Protein AF-0000000073406122 (afdb_homodimer)

Secondary structure (DSSP, 8-state):
-EEEEEEEEE--S-HHHHHHHHH-HHHHHHTSSSEEEEEEEETTTTEEE-GGG-SSEEEEEEEEEEEE-TT--EEEEEEEEEEEEEETTEEEEEEEETTSSEEEEEEEEE-SSEEEEEEEEEE-TTTTTTT-STTTTS-GGGSSSHHHHIIIIIIIHHHTT-S----TTEEEEEEEEEEHHHHHHHHHHHTTSTTEEEEEEESSEEEEEEEETTEEEEEEEEETTEEEEHHHHHHHHTT--SEEEEEEEEE--HHHHHHHHHHHT-/-EEEEEEEEE--S-HHHHHHHHH-HHHHHHTSSSEEEEEEEETTTTEEE-GGG-SSEEEEEEEEEEEE-TT--EEEEEEEEEEEEEETTEEEEEEEETTSSEEEEEEEEE-SSEEEEEEEEEE-TTTTTTT--TT-SS-GGGS-SHHHHIIIIIIIHHHTT-S----TTEEEEEEEEEEHHHHHHHHHHHTTSTTEEEEEEESSEEEEEEEETTEEEEEEEEETTEEEEHHHHHHHHTT--SEEEEEEEEE--HHHHHHHHHHHT-

Sequence (532 aa):
MREEYVKEIPIKADRSTIMNLLTDAHLFAGISGHISIYKLFDTTLNDFVPQADANNPGDKYKIAFLYQDESGILYCLDGVLQGPQVNSNSVTYSGHTDDKQLSLEINFDVKDDNVVGKMSIEYSSGFFDLFKRKSFNKKAKWYGNMAEHILVKHYSWYLSKLGPSVSNNLVEISKASGDVNELIGKLRGLMKFNNTFFVLKGDDFKMVGKISNGDIVNAKLTMSGKVYVYREAIAKLFTLTGNAELKVYRMSSDDAIMAVVENMEQMREEYVKEIPIKADRSTIMNLLTDAHLFAGISGHISIYKLFDTTLNDFVPQADANNPGDKYKIAFLYQDESGILYCLDGVLQGPQVNSNSVTYSGHTDDKQLSLEINFDVKDDNVVGKMSIEYSSGFFDLFKRKSFNKKAKWYGNMAEHILVKHYSWYLSKLGPSVSNNLVEISKASGDVNELIGKLRGLMKFNNTFFVLKGDDFKMVGKISNGDIVNAKLTMSGKVYVYREAIAKLFTLTGNAELKVYRMSSDDAIMAVVENMEQ

pLDDT: mean 76.96, std 19.23, range [31.44, 98.0]

Solvent-accessible surface area (backbone atoms only — not comparable to full-atom values): 26278 Å² total; per-residue (Å²): 83,78,36,70,34,74,46,79,32,60,36,38,32,32,50,66,61,52,49,56,42,56,58,31,61,41,43,41,23,13,42,32,42,29,37,32,45,47,25,31,27,12,66,81,75,68,42,74,33,45,56,54,74,43,84,40,71,57,55,34,29,36,28,36,44,44,48,62,48,81,88,63,51,72,45,59,40,56,24,40,37,35,37,57,46,76,52,97,51,29,40,32,37,38,33,32,30,72,85,65,41,35,36,40,38,39,36,37,42,54,42,75,56,31,31,42,38,36,28,37,34,36,33,44,84,54,47,64,41,71,63,29,49,93,84,34,80,78,53,70,56,71,65,50,50,58,29,42,38,38,44,49,31,21,42,38,44,52,50,42,63,36,27,64,70,66,57,73,54,48,37,73,74,41,76,48,72,41,48,34,67,59,48,51,53,51,47,60,66,50,23,77,39,64,46,22,29,36,27,41,36,41,89,61,33,41,32,23,28,33,25,43,84,62,32,76,72,24,28,37,25,38,42,83,90,39,77,31,54,39,70,56,20,56,59,44,57,78,68,54,73,53,57,27,37,37,36,31,27,32,40,76,49,52,63,66,62,43,33,54,44,44,23,67,68,101,84,79,36,71,33,75,45,80,31,59,35,37,30,31,48,66,59,52,47,55,43,56,57,32,60,40,44,41,23,12,42,33,41,30,38,32,45,48,26,31,28,11,66,82,74,71,43,74,33,45,56,54,74,43,85,41,70,56,55,35,29,35,27,36,42,46,48,63,47,81,89,64,50,70,46,56,41,56,24,40,38,36,38,60,46,75,53,96,51,28,42,32,38,38,33,32,30,72,84,63,42,35,36,40,38,40,37,35,42,54,42,76,56,32,32,40,37,35,27,38,33,37,32,45,84,58,48,65,45,72,67,31,51,92,86,40,80,78,58,70,56,73,64,51,51,56,28,44,38,38,45,49,33,22,41,39,44,52,50,43,65,36,29,69,69,71,56,74,54,49,38,74,74,42,76,48,71,42,48,34,67,58,48,51,54,51,48,59,65,48,22,78,39,63,48,23,28,34,27,42,36,40,92,62,33,40,32,20,29,33,26,42,86,61,33,77,71,22,29,38,26,40,42,84,91,39,80,32,54,41,68,57,20,56,61,44,56,77,70,54,73,53,56,26,37,38,39,29,27,32,40,76,55,57,65,67,64,48,34,55,46,45,18,63,70,101

Radius of gyration: 25.6 Å; Cα contacts (8 Å, |Δi|>4): 1236; chains: 2; bounding box: 58×69×50 Å

Organism: Sulfolobus acidocaldarius (strain ATCC 33909 / DSM 639 / JCM 8929 / NBRC 15157 / NCIMB 11770) (NCBI:txid330779)

Structure (mmCIF, N/CA/C/O backbone):
data_AF-0000000073406122-model_v1
#
loop_
_entity.id
_entity.type
_entity.pdbx_description
1 polymer 'Conserved protein'
#
loop_
_atom_site.group_PDB
_atom_site.id
_atom_site.type_symbol
_atom_site.label_atom_id
_atom_site.label_alt_id
_atom_site.label_comp_id
_atom_site.label_asym_id
_atom_site.label_entity_id
_atom_site.label_seq_id
_atom_site.pdbx_PDB_ins_code
_atom_site.Cartn_x
_atom_site.Cartn_y
_atom_site.Cartn_z
_atom_site.occupancy
_atom_site.B_iso_or_equiv
_atom_site.auth_seq_id
_atom_site.auth_comp_id
_atom_site.auth_asym_id
_atom_site.auth_atom_id
_atom_site.pdbx_PDB_model_num
ATOM 1 N N . MET A 1 1 ? -20.328 13.453 19.891 1 85.69 1 MET A N 1
ATOM 2 C CA . MET A 1 1 ? -21.062 13.094 18.672 1 85.69 1 MET A CA 1
ATOM 3 C C . MET A 1 1 ? -20.484 11.836 18.047 1 85.69 1 MET A C 1
ATOM 5 O O . MET A 1 1 ? -19.297 11.539 18.203 1 85.69 1 MET A O 1
ATOM 9 N N . ARG A 1 2 ? -21.406 11.047 17.516 1 89.06 2 ARG A N 1
ATOM 10 C CA . ARG A 1 2 ? -20.984 9.766 16.953 1 89.06 2 ARG A CA 1
ATOM 11 C C . ARG A 1 2 ? -21.547 9.562 15.562 1 89.06 2 ARG A C 1
ATOM 13 O O . ARG A 1 2 ? -22.734 9.797 15.32 1 89.06 2 ARG A O 1
ATOM 20 N N . GLU A 1 3 ? -20.625 9.242 14.602 1 91.12 3 GLU A N 1
ATOM 21 C CA . GLU A 1 3 ? -21 8.898 13.234 1 91.12 3 GLU A CA 1
ATOM 22 C C . GLU A 1 3 ? -20.609 7.465 12.898 1 91.12 3 GLU A C 1
ATOM 24 O O . GLU A 1 3 ? -19.5 7.027 13.234 1 91.12 3 GLU A O 1
ATOM 29 N N . GLU A 1 4 ? -21.547 6.746 12.375 1 95.56 4 GLU A N 1
ATOM 30 C CA . GLU A 1 4 ? -21.297 5.359 11.992 1 95.56 4 GLU A CA 1
ATOM 31 C C . GLU A 1 4 ? -21.797 5.078 10.578 1 95.56 4 GLU A C 1
ATOM 33 O O . GLU A 1 4 ? -22.766 5.691 10.125 1 95.56 4 GLU A O 1
ATOM 38 N N . TYR A 1 5 ? -21.078 4.203 9.922 1 96.44 5 TYR A N 1
ATOM 39 C CA . TYR A 1 5 ? -21.484 3.799 8.578 1 96.44 5 TYR A CA 1
ATOM 40 C C . TYR A 1 5 ? -21.016 2.387 8.266 1 96.44 5 TYR A C 1
ATOM 42 O O . TYR A 1 5 ? -19.938 1.971 8.727 1 96.44 5 TYR A O 1
ATOM 50 N N . VAL A 1 6 ? -21.812 1.639 7.625 1 97.69 6 VAL A N 1
ATOM 51 C CA . VAL A 1 6 ? -21.484 0.297 7.156 1 97.69 6 VAL A CA 1
ATOM 52 C C . VAL A 1 6 ? -21.609 0.234 5.637 1 97.69 6 VAL A C 1
ATOM 54 O O . VAL A 1 6 ? -22.578 0.752 5.07 1 97.69 6 VAL A O 1
ATOM 57 N N . LYS A 1 7 ? -20.625 -0.316 4.961 1 96.81 7 LYS A N 1
ATOM 58 C CA . LYS A 1 7 ? -20.609 -0.421 3.504 1 96.81 7 LYS A CA 1
ATOM 59 C C . LYS A 1 7 ? -20.203 -1.821 3.059 1 96.81 7 LYS A C 1
ATOM 61 O O . LYS A 1 7 ? -19.188 -2.348 3.514 1 96.81 7 LYS A O 1
ATOM 66 N N . GLU A 1 8 ? -20.984 -2.391 2.271 1 96.75 8 GLU A N 1
ATOM 67 C CA . GLU A 1 8 ? -20.562 -3.59 1.554 1 96.75 8 GLU A CA 1
ATOM 68 C C . GLU A 1 8 ? -19.797 -3.23 0.279 1 96.75 8 GLU A C 1
ATOM 70 O O . GLU A 1 8 ? -20.297 -2.453 -0.542 1 96.75 8 GLU A O 1
ATOM 75 N N . ILE A 1 9 ? -18.688 -3.781 0.131 1 94.38 9 ILE A N 1
ATOM 76 C CA . ILE A 1 9 ? -17.797 -3.449 -0.969 1 94.38 9 ILE A CA 1
ATOM 77 C C . ILE A 1 9 ? -17.562 -4.68 -1.841 1 94.38 9 ILE A C 1
ATOM 79 O O . ILE A 1 9 ? -16.906 -5.629 -1.423 1 94.38 9 ILE A O 1
ATOM 83 N N . PRO A 1 10 ? -18.047 -4.625 -3.01 1 89.31 10 PRO A N 1
ATOM 84 C CA . PRO A 1 10 ? -17.688 -5.723 -3.912 1 89.31 10 PRO A CA 1
ATOM 85 C C . PRO A 1 10 ? -16.219 -5.727 -4.285 1 89.31 10 PRO A C 1
ATOM 87 O O . PRO A 1 10 ? -15.633 -4.664 -4.52 1 89.31 10 PRO A O 1
ATOM 90 N N . ILE A 1 11 ? -15.664 -6.867 -4.223 1 82.5 11 ILE A N 1
ATOM 91 C CA . ILE A 1 11 ? -14.242 -6.941 -4.547 1 82.5 11 ILE A CA 1
ATOM 92 C C . ILE A 1 11 ? -14.023 -7.977 -5.648 1 82.5 11 ILE A C 1
ATOM 94 O O . ILE A 1 11 ? -14.781 -8.938 -5.773 1 82.5 11 ILE A O 1
ATOM 98 N N . LYS A 1 12 ? -12.984 -7.699 -6.391 1 71.5 12 LYS A N 1
ATOM 99 C CA . LYS A 1 12 ? -12.57 -8.602 -7.461 1 71.5 12 LYS A CA 1
ATOM 100 C C . LYS A 1 12 ? -11.297 -9.352 -7.09 1 71.5 12 LYS A C 1
ATOM 102 O O . LYS A 1 12 ? -11.008 -10.414 -7.652 1 71.5 12 LYS A O 1
ATOM 107 N N . ALA A 1 13 ? -10.586 -8.75 -6.172 1 69.19 13 ALA A N 1
ATOM 108 C CA . ALA A 1 13 ? -9.336 -9.367 -5.719 1 69.19 13 ALA A CA 1
ATOM 109 C C . ALA A 1 13 ? -9.617 -10.523 -4.762 1 69.19 13 ALA A C 1
ATOM 111 O O . ALA A 1 13 ? -10.68 -10.578 -4.133 1 69.19 13 ALA A O 1
ATOM 112 N N . ASP A 1 14 ? -8.703 -11.43 -4.68 1 66.88 14 ASP A N 1
ATOM 113 C CA . ASP A 1 14 ? -8.867 -12.531 -3.738 1 66.88 14 ASP A CA 1
ATOM 114 C C . ASP A 1 14 ? -8.742 -12.047 -2.297 1 66.88 14 ASP A C 1
ATOM 116 O O . ASP A 1 14 ? -8.164 -10.992 -2.039 1 66.88 14 ASP A O 1
ATOM 120 N N . ARG A 1 15 ? -9.195 -12.852 -1.396 1 72.12 15 ARG A N 1
ATOM 121 C CA . ARG A 1 15 ? -9.234 -12.508 0.022 1 72.12 15 ARG A CA 1
ATOM 122 C C . ARG A 1 15 ? -7.84 -12.219 0.555 1 72.12 15 ARG A C 1
ATOM 124 O O . ARG A 1 15 ? -7.648 -11.289 1.343 1 72.12 15 ARG A O 1
ATOM 131 N N . SER A 1 16 ? -6.902 -13.031 0.121 1 70.31 16 SER A N 1
ATOM 132 C CA . SER A 1 16 ? -5.543 -12.883 0.626 1 70.31 16 SER A CA 1
ATOM 133 C C . SER A 1 16 ? -4.961 -11.523 0.261 1 70.31 16 SER A C 1
ATOM 135 O O . SER A 1 16 ? -4.277 -10.898 1.074 1 70.31 16 SER A O 1
ATOM 137 N N . THR A 1 17 ? -5.25 -11.117 -0.994 1 74.06 17 THR A N 1
ATOM 138 C CA . THR A 1 17 ? -4.797 -9.805 -1.447 1 74.06 17 THR A CA 1
ATOM 139 C C . THR A 1 17 ? -5.387 -8.695 -0.579 1 74.06 17 THR A C 1
ATOM 141 O O . THR A 1 17 ? -4.668 -7.797 -0.14 1 74.06 17 THR A O 1
ATOM 144 N N . ILE A 1 18 ? -6.66 -8.875 -0.294 1 83.25 18 ILE A N 1
ATOM 145 C CA . ILE A 1 18 ? -7.363 -7.875 0.504 1 83.25 18 ILE A CA 1
ATOM 146 C C . ILE A 1 18 ? -6.824 -7.887 1.934 1 83.25 18 ILE A C 1
ATOM 148 O O . ILE A 1 18 ? -6.531 -6.832 2.5 1 83.25 18 ILE A O 1
ATOM 152 N N . MET A 1 19 ? -6.629 -9.055 2.457 1 81.94 19 MET A N 1
ATOM 153 C CA . MET A 1 19 ? -6.141 -9.18 3.826 1 81.94 19 MET A CA 1
ATOM 154 C C . MET A 1 19 ? -4.719 -8.641 3.953 1 81.94 19 MET A C 1
ATOM 156 O O . MET A 1 19 ? -4.398 -7.957 4.926 1 81.94 19 MET A O 1
ATOM 160 N N . ASN A 1 20 ? -3.898 -8.938 2.961 1 78.06 20 ASN A N 1
ATOM 161 C CA . ASN A 1 20 ? -2.525 -8.438 2.98 1 78.06 20 ASN A CA 1
ATOM 162 C C . ASN A 1 20 ? -2.482 -6.91 2.99 1 78.06 20 ASN A C 1
ATOM 164 O O . ASN A 1 20 ? -1.674 -6.312 3.703 1 78.06 20 ASN A O 1
ATOM 168 N N . LEU A 1 21 ? -3.342 -6.352 2.227 1 85.69 21 LEU A N 1
ATOM 169 C CA . LEU A 1 21 ? -3.424 -4.898 2.176 1 85.69 21 LEU A CA 1
ATOM 170 C C . LEU A 1 21 ? -3.916 -4.332 3.504 1 85.69 21 LEU A C 1
ATOM 172 O O . LEU A 1 21 ? -3.299 -3.424 4.062 1 85.69 21 LEU A O 1
ATOM 176 N N . LEU A 1 22 ? -4.949 -4.949 4.051 1 90.75 22 LEU A N 1
ATOM 177 C CA . LEU A 1 22 ? -5.617 -4.391 5.223 1 90.75 22 LEU A CA 1
ATOM 178 C C . LEU A 1 22 ? -4.797 -4.641 6.484 1 90.75 22 LEU A C 1
ATOM 180 O O . LEU A 1 22 ? -4.926 -3.906 7.469 1 90.75 22 LEU A O 1
ATOM 184 N N . THR A 1 23 ? -3.957 -5.613 6.43 1 88.31 23 THR A N 1
ATOM 185 C CA . THR A 1 23 ? -3.197 -5.926 7.637 1 88.31 23 THR A CA 1
ATOM 186 C C . THR A 1 23 ? -1.867 -5.18 7.648 1 88.31 23 THR A C 1
ATOM 188 O O . THR A 1 23 ? -1.124 -5.238 8.633 1 88.31 23 THR A O 1
ATOM 191 N N . ASP A 1 24 ? -1.521 -4.602 6.605 1 88.44 24 ASP A N 1
ATOM 192 C CA . ASP A 1 24 ? -0.389 -3.682 6.559 1 88.44 24 ASP A CA 1
ATOM 193 C C . ASP A 1 24 ? -0.821 -2.262 6.914 1 88.44 24 ASP A C 1
ATOM 195 O O . ASP A 1 24 ? -1.449 -1.576 6.105 1 88.44 24 ASP A O 1
ATOM 199 N N . ALA A 1 25 ? -0.449 -1.784 8.031 1 94.69 25 ALA A N 1
ATOM 200 C CA . ALA A 1 25 ? -0.93 -0.511 8.562 1 94.69 25 ALA A CA 1
ATOM 201 C C . ALA A 1 25 ? -0.542 0.647 7.648 1 94.69 25 ALA A C 1
ATOM 203 O O . ALA A 1 25 ? -1.281 1.627 7.527 1 94.69 25 ALA A O 1
ATOM 204 N N . HIS A 1 26 ? 0.621 0.576 7.039 1 95.69 26 HIS A N 1
ATOM 205 C CA . HIS A 1 26 ? 1.078 1.659 6.176 1 95.69 26 HIS A CA 1
ATOM 206 C C . HIS A 1 26 ? 0.247 1.734 4.898 1 95.69 26 HIS A C 1
ATOM 208 O O . HIS A 1 26 ? -0.134 2.824 4.465 1 95.69 26 HIS A O 1
ATOM 214 N N . LEU A 1 27 ? -0.02 0.552 4.34 1 93.62 27 LEU A N 1
ATOM 215 C CA . LEU A 1 27 ? -0.861 0.513 3.146 1 93.62 27 LEU A CA 1
ATOM 216 C C . LEU A 1 27 ? -2.299 0.892 3.484 1 93.62 27 LEU A C 1
ATOM 218 O O . LEU A 1 27 ? -2.939 1.64 2.742 1 93.62 27 LEU A O 1
ATOM 222 N N . PHE A 1 28 ? -2.76 0.39 4.625 1 96.5 28 PHE A N 1
ATOM 223 C CA . PHE A 1 28 ? -4.082 0.729 5.145 1 96.5 28 PHE A CA 1
ATOM 224 C C . PHE A 1 28 ? -4.246 2.238 5.258 1 96.5 28 PHE A C 1
ATOM 226 O O . PHE A 1 28 ? -5.266 2.791 4.84 1 96.5 28 PHE A O 1
ATOM 233 N N . ALA A 1 29 ? -3.277 2.9 5.785 1 97.81 29 ALA A N 1
ATOM 234 C CA . ALA A 1 29 ? -3.305 4.352 5.949 1 97.81 29 ALA A CA 1
ATOM 235 C C . ALA A 1 29 ? -3.225 5.055 4.598 1 97.81 29 ALA A C 1
ATOM 237 O O . ALA A 1 29 ? -3.895 6.07 4.379 1 97.81 29 ALA A O 1
ATOM 238 N N . GLY A 1 30 ? -2.49 4.523 3.707 1 97.62 30 GLY A N 1
ATOM 239 C CA . GLY A 1 30 ? -2.271 5.133 2.404 1 97.62 30 GLY A CA 1
ATOM 240 C C . GLY A 1 30 ? -3.539 5.246 1.579 1 97.62 30 GLY A C 1
ATOM 241 O O . GLY A 1 30 ? -3.672 6.16 0.761 1 97.62 30 GLY A O 1
ATOM 242 N N . ILE A 1 31 ? -4.453 4.379 1.837 1 96.38 31 ILE A N 1
ATOM 243 C CA . ILE A 1 31 ? -5.648 4.359 1.003 1 96.38 31 ILE A CA 1
ATOM 244 C C . ILE A 1 31 ? -6.809 5.02 1.747 1 96.38 31 ILE A C 1
ATOM 246 O O . ILE A 1 31 ? -7.949 4.992 1.282 1 96.38 31 ILE A O 1
ATOM 250 N N . SER A 1 32 ? -6.543 5.66 2.848 1 97.31 32 SER A N 1
ATOM 251 C CA . SER A 1 32 ? -7.582 6.199 3.715 1 97.31 32 SER A CA 1
ATOM 252 C C . SER A 1 32 ? -7.992 7.602 3.281 1 97.31 32 SER A C 1
ATOM 254 O O . SER A 1 32 ? -9.07 8.078 3.639 1 97.31 32 SER A O 1
ATOM 256 N N . GLY A 1 33 ? -7.066 8.312 2.715 1 95.88 33 GLY A N 1
ATOM 257 C CA . GLY A 1 33 ? -7.309 9.703 2.379 1 95.88 33 GLY A CA 1
ATOM 258 C C . GLY A 1 33 ? -7.25 10.625 3.582 1 95.88 33 GLY A C 1
ATOM 259 O O . GLY A 1 33 ? -7.238 11.852 3.432 1 95.88 33 GLY A O 1
ATOM 260 N N . HIS A 1 34 ? -7.141 10.07 4.762 1 96.06 34 HIS A N 1
ATOM 261 C CA . HIS A 1 34 ? -7.297 10.914 5.941 1 96.06 34 HIS A CA 1
ATOM 262 C C . HIS A 1 34 ? -6.316 10.523 7.039 1 96.06 34 HIS A C 1
ATOM 264 O O . HIS A 1 34 ? -6.227 11.195 8.07 1 96.06 34 HIS A O 1
ATOM 270 N N . ILE A 1 35 ? -5.625 9.445 6.883 1 97.06 35 ILE A N 1
ATOM 271 C CA . ILE A 1 35 ? -4.695 8.961 7.898 1 97.06 35 ILE A CA 1
ATOM 272 C C . ILE A 1 35 ? -3.299 8.82 7.297 1 97.06 35 ILE A C 1
ATOM 274 O O . ILE A 1 35 ? -3.141 8.289 6.195 1 97.06 35 ILE A O 1
ATOM 278 N N . SER A 1 36 ? -2.355 9.328 7.98 1 97.38 36 SER A N 1
ATOM 279 C CA . SER A 1 36 ? -0.96 9.125 7.602 1 97.38 36 SER A CA 1
ATOM 280 C C . SER A 1 36 ? -0.129 8.641 8.789 1 97.38 36 SER A C 1
ATOM 282 O O . SER A 1 36 ? -0.151 9.25 9.859 1 97.38 36 SER A O 1
ATOM 284 N N . ILE A 1 37 ? 0.594 7.57 8.602 1 97.38 37 ILE A N 1
ATOM 285 C CA . ILE A 1 37 ? 1.49 7.043 9.625 1 97.38 37 ILE A CA 1
ATOM 286 C C . ILE A 1 37 ? 2.883 7.648 9.453 1 97.38 37 ILE A C 1
ATOM 288 O O . ILE A 1 37 ? 3.477 7.555 8.375 1 97.38 37 ILE A O 1
ATOM 292 N N . TYR A 1 38 ? 3.359 8.234 10.586 1 95.88 38 TYR A N 1
ATOM 293 C CA . TYR A 1 38 ? 4.676 8.836 10.414 1 95.88 38 TYR A CA 1
ATOM 294 C C . TYR A 1 38 ? 5.66 8.312 11.453 1 95.88 38 TYR A C 1
ATOM 296 O O . TYR A 1 38 ? 6.867 8.523 11.336 1 95.88 38 TYR A O 1
ATOM 304 N N . LYS A 1 39 ? 5.191 7.59 12.438 1 96.06 39 LYS A N 1
ATOM 305 C CA . LYS A 1 39 ? 6.043 6.895 13.398 1 96.06 39 LYS A CA 1
ATOM 306 C C . LYS A 1 39 ? 5.398 5.59 13.859 1 96.06 39 LYS A C 1
ATOM 308 O O . LYS A 1 39 ? 4.203 5.371 13.641 1 96.06 39 LYS A O 1
ATOM 313 N N . LEU A 1 40 ? 6.199 4.715 14.336 1 95.31 40 LEU A N 1
ATOM 314 C CA . LEU A 1 40 ? 5.684 3.516 14.992 1 95.31 40 LEU A CA 1
ATOM 315 C C . LEU A 1 40 ? 6.184 3.43 16.438 1 95.31 40 LEU A C 1
ATOM 317 O 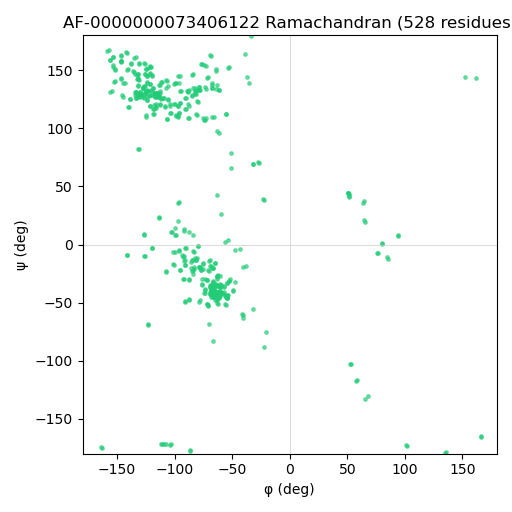O . LEU A 1 40 ? 7.215 4.016 16.766 1 95.31 40 LEU A O 1
ATOM 321 N N . PHE A 1 41 ? 5.434 2.764 17.297 1 94.44 41 PHE A N 1
ATOM 322 C CA . PHE A 1 41 ? 5.797 2.592 18.688 1 94.44 41 PHE A CA 1
ATOM 323 C C . PHE A 1 41 ? 6.805 1.464 18.859 1 94.44 41 PHE A C 1
ATOM 325 O O . PHE A 1 41 ? 6.57 0.342 18.406 1 94.44 41 PHE A O 1
ATOM 332 N N . ASP A 1 42 ? 7.895 1.801 19.438 1 92.75 42 ASP A N 1
ATOM 333 C CA . ASP A 1 42 ? 8.891 0.794 19.781 1 92.75 42 ASP A CA 1
ATOM 334 C C . ASP A 1 42 ? 8.734 0.334 21.219 1 92.75 42 ASP A C 1
ATOM 336 O O . ASP A 1 42 ? 8.867 1.134 22.156 1 92.75 42 ASP A O 1
ATOM 340 N N . THR A 1 43 ? 8.539 -0.911 21.375 1 86.19 43 THR A N 1
ATOM 341 C CA . THR A 1 43 ? 8.242 -1.435 22.703 1 86.19 43 THR A CA 1
ATOM 342 C C . THR A 1 43 ? 9.477 -1.401 23.594 1 86.19 43 THR A C 1
ATOM 344 O O . THR A 1 43 ? 9.367 -1.252 24.812 1 86.19 43 THR A O 1
ATOM 347 N N . THR A 1 44 ? 10.656 -1.528 23.062 1 89.5 44 THR A N 1
ATOM 348 C CA . THR A 1 44 ? 11.898 -1.48 23.828 1 89.5 44 THR A CA 1
ATOM 349 C C . THR A 1 44 ? 12.211 -0.051 24.25 1 89.5 44 THR A C 1
ATOM 351 O O . THR A 1 44 ? 12.578 0.19 25.406 1 89.5 44 THR A O 1
ATOM 354 N N . LEU A 1 45 ? 12.008 0.896 23.375 1 92.31 45 LEU A N 1
ATOM 355 C CA . LEU A 1 45 ? 12.289 2.301 23.656 1 92.31 45 LEU A CA 1
ATOM 356 C C . LEU A 1 45 ? 11.109 2.957 24.359 1 92.31 45 LEU A C 1
ATOM 358 O O . LEU A 1 45 ? 11.242 4.043 24.938 1 92.31 45 LEU A O 1
ATOM 362 N N . ASN A 1 46 ? 10.023 2.307 24.359 1 94.25 46 ASN A N 1
ATOM 363 C CA . ASN A 1 46 ? 8.773 2.82 24.922 1 94.25 46 ASN A CA 1
ATOM 364 C C . ASN A 1 46 ? 8.461 4.219 24.391 1 94.25 46 ASN A C 1
ATOM 366 O O . ASN A 1 46 ? 8.195 5.137 25.172 1 94.25 46 ASN A O 1
ATOM 370 N N . ASP A 1 47 ? 8.625 4.43 23.109 1 94.56 47 ASP A N 1
ATOM 371 C CA . ASP A 1 47 ? 8.422 5.711 22.438 1 94.56 47 ASP A CA 1
ATOM 372 C C . ASP A 1 47 ? 8.109 5.516 20.953 1 94.56 47 ASP A C 1
ATOM 374 O O . ASP A 1 47 ? 8.32 4.43 20.406 1 94.56 47 ASP A O 1
ATOM 378 N N . PHE A 1 48 ? 7.508 6.547 20.422 1 94.44 48 PHE A N 1
ATOM 379 C CA . PHE A 1 48 ? 7.297 6.562 18.984 1 94.44 48 PHE A CA 1
ATOM 380 C C . PHE A 1 48 ? 8.555 7.031 18.25 1 94.44 48 PHE A C 1
ATOM 382 O O . PHE A 1 48 ? 9.125 8.07 18.594 1 94.44 48 PHE A O 1
ATOM 389 N N . VAL A 1 49 ? 8.969 6.32 17.234 1 93.62 49 VAL A N 1
ATOM 390 C CA . VAL A 1 49 ? 10.18 6.633 16.484 1 93.62 49 VAL A CA 1
ATOM 391 C C . VAL A 1 49 ? 9.922 6.449 14.992 1 93.62 49 VAL A C 1
ATOM 393 O O . VAL A 1 49 ? 8.984 5.75 14.602 1 93.62 49 VAL A O 1
ATOM 396 N N . PRO A 1 50 ? 10.727 7.172 14.195 1 93.38 50 PRO A N 1
ATOM 397 C CA . PRO A 1 50 ? 10.648 6.832 12.773 1 93.38 50 PRO A CA 1
ATOM 398 C C . PRO A 1 50 ? 10.852 5.344 12.508 1 93.38 50 PRO A C 1
ATOM 400 O O . PRO A 1 50 ? 11.562 4.672 13.258 1 93.38 50 PRO A O 1
ATOM 403 N N . GLN A 1 51 ? 10.336 4.797 11.508 1 93.94 51 GLN A N 1
ATOM 404 C CA . GLN A 1 51 ? 10.234 3.365 11.242 1 93.94 51 GLN A CA 1
ATOM 405 C C . GLN A 1 51 ? 11.602 2.693 11.312 1 93.94 51 GLN A C 1
ATOM 407 O O . GLN A 1 51 ? 11.766 1.677 11.992 1 93.94 51 GLN A O 1
ATOM 412 N N . ALA A 1 52 ? 12.578 3.27 10.766 1 93.06 52 ALA A N 1
ATOM 413 C CA . ALA A 1 52 ? 13.883 2.631 10.664 1 93.06 52 ALA A CA 1
ATOM 414 C C . ALA A 1 52 ? 14.609 2.643 12.008 1 93.06 52 ALA A C 1
ATOM 416 O O . ALA A 1 52 ? 15.609 1.944 12.188 1 93.06 52 ALA A O 1
ATOM 417 N N . ASP A 1 53 ? 14.156 3.469 12.93 1 92.81 53 ASP A N 1
ATOM 418 C CA . ASP A 1 53 ? 14.812 3.59 14.227 1 92.81 53 ASP A CA 1
ATOM 419 C C . ASP A 1 53 ? 14.219 2.615 15.234 1 92.81 53 ASP A C 1
ATOM 421 O O . ASP A 1 53 ? 14.688 2.523 16.375 1 92.81 53 ASP A O 1
ATOM 425 N N . ALA A 1 54 ? 13.211 1.896 14.82 1 90 54 ALA A N 1
ATOM 426 C CA . ALA A 1 54 ? 12.539 0.985 15.742 1 90 54 ALA A CA 1
ATOM 427 C C . ALA A 1 54 ? 13.344 -0.301 15.93 1 90 54 ALA A C 1
ATOM 429 O O . ALA A 1 54 ? 13.797 -0.9 14.953 1 90 54 ALA A O 1
ATOM 430 N N . ASN A 1 55 ? 13.461 -0.71 17.094 1 86 55 ASN A N 1
ATOM 431 C CA . ASN A 1 55 ? 14.078 -1.984 17.438 1 86 55 ASN A CA 1
ATOM 432 C C . ASN A 1 55 ? 13.055 -3.111 17.5 1 86 55 ASN A C 1
ATOM 434 O O . ASN A 1 55 ? 13.281 -4.191 16.938 1 86 55 ASN A O 1
ATOM 438 N N . ASN A 1 56 ? 12.008 -2.803 18.203 1 87.69 56 ASN A N 1
ATOM 439 C CA . ASN A 1 56 ? 10.922 -3.758 18.375 1 87.69 56 ASN A CA 1
ATOM 440 C C . ASN A 1 56 ? 9.562 -3.115 18.109 1 87.69 56 ASN A C 1
ATOM 442 O O . ASN A 1 56 ? 8.828 -2.785 19.031 1 87.69 56 ASN A O 1
ATOM 446 N N . PRO A 1 57 ? 9.273 -3.062 16.828 1 85.31 57 PRO A N 1
ATOM 447 C CA . PRO A 1 57 ? 8.031 -2.377 16.469 1 85.31 57 PRO A CA 1
ATOM 448 C C . PRO A 1 57 ? 6.785 -3.119 16.938 1 85.31 57 PRO A C 1
ATOM 450 O O . PRO A 1 57 ? 6.738 -4.352 16.891 1 85.31 57 PRO A O 1
ATOM 453 N N . GLY A 1 58 ? 5.809 -2.422 17.438 1 82.31 58 GLY A N 1
ATOM 454 C CA . GLY A 1 58 ? 4.492 -2.938 17.781 1 82.31 58 GLY A CA 1
ATOM 455 C C . GLY A 1 58 ? 3.424 -2.551 16.781 1 82.31 58 GLY A C 1
ATOM 456 O O . GLY A 1 58 ? 3.736 -2.084 15.68 1 82.31 58 GLY A O 1
ATOM 457 N N . ASP A 1 59 ? 2.158 -2.896 17.203 1 87.94 59 ASP A N 1
ATOM 458 C CA . ASP A 1 59 ? 1.019 -2.586 16.344 1 87.94 59 ASP A CA 1
ATOM 459 C C . ASP A 1 59 ? 0.36 -1.272 16.75 1 87.94 59 ASP A C 1
ATOM 461 O O . ASP A 1 59 ? -0.864 -1.197 16.875 1 87.94 59 ASP A O 1
ATOM 465 N N . LYS A 1 60 ? 1.21 -0.355 17.156 1 95.5 60 LYS A N 1
ATOM 466 C CA . LYS A 1 60 ? 0.809 0.999 17.531 1 95.5 60 LYS A CA 1
ATOM 467 C C . LYS A 1 60 ? 1.584 2.039 16.734 1 95.5 60 LYS A C 1
ATOM 469 O O . LYS A 1 60 ? 2.809 1.957 16.609 1 95.5 60 LYS A O 1
ATOM 474 N N . TYR A 1 61 ? 0.827 3.023 16.188 1 97.62 61 TYR A N 1
ATOM 475 C CA . TYR A 1 61 ? 1.427 3.969 15.25 1 97.62 61 TYR A CA 1
ATOM 476 C C . TYR A 1 61 ? 1.06 5.402 15.617 1 97.62 61 TYR A C 1
ATOM 478 O O . TYR A 1 61 ? -0.05 5.664 16.094 1 97.62 61 TYR A O 1
ATOM 486 N N . LYS A 1 62 ? 1.995 6.316 15.445 1 97.25 62 LYS A N 1
ATOM 487 C CA . LYS A 1 62 ? 1.683 7.742 15.453 1 97.25 62 LYS A CA 1
ATOM 488 C C . LYS A 1 62 ? 1.146 8.195 14.094 1 97.25 62 LYS A C 1
ATOM 490 O O . LYS A 1 62 ? 1.73 7.887 13.055 1 97.25 62 LYS A O 1
ATOM 495 N N . ILE A 1 63 ? 0.007 8.891 14.133 1 97.38 63 ILE A N 1
ATOM 496 C CA . ILE A 1 63 ? -0.644 9.203 12.867 1 97.38 63 ILE A CA 1
ATOM 497 C C . ILE A 1 63 ? -1.006 10.68 12.82 1 97.38 63 ILE A C 1
ATOM 499 O O . ILE A 1 63 ? -1.071 11.344 13.859 1 97.38 63 ILE A O 1
ATOM 503 N N . ALA A 1 64 ? -1.127 11.211 11.625 1 95.94 64 ALA A N 1
ATOM 504 C CA . ALA A 1 64 ? -1.85 12.445 11.344 1 95.94 64 ALA A CA 1
ATOM 505 C C . ALA A 1 64 ? -3.246 12.156 10.805 1 95.94 64 ALA A C 1
ATOM 507 O O . ALA A 1 64 ? -3.398 11.422 9.82 1 95.94 64 ALA A O 1
ATOM 508 N N . PHE A 1 65 ? -4.246 12.641 11.492 1 93.62 65 PHE A N 1
ATOM 509 C CA . PHE A 1 65 ? -5.594 12.656 10.945 1 93.62 65 PHE A CA 1
ATOM 510 C C . PHE A 1 65 ? -5.836 13.922 10.141 1 93.62 65 PHE A C 1
ATOM 512 O O . PHE A 1 65 ? -5.797 15.031 10.688 1 93.62 65 PHE A O 1
ATOM 519 N N . LEU A 1 66 ? -6.117 13.742 8.875 1 92.44 66 LEU A N 1
ATOM 520 C CA . LEU A 1 66 ? -6.262 14.867 7.961 1 92.44 66 LEU A CA 1
ATOM 521 C C . LEU A 1 66 ? -7.73 15.195 7.73 1 92.44 66 LEU A C 1
ATOM 523 O O . LEU A 1 66 ? -8.562 14.297 7.594 1 92.44 66 LEU A O 1
ATOM 527 N N . TYR A 1 67 ? -8 16.453 7.707 1 85.88 67 TYR A N 1
ATOM 528 C CA . TYR A 1 67 ? -9.344 16.891 7.355 1 85.88 67 TYR A CA 1
ATOM 529 C C . TYR A 1 67 ? -9.312 18.281 6.73 1 85.88 67 TYR A C 1
ATOM 531 O O . TYR A 1 67 ? -8.375 19.062 6.957 1 85.88 67 TYR A O 1
ATOM 539 N N . GLN A 1 68 ? -10.227 18.531 5.918 1 83.38 68 GLN A N 1
ATOM 540 C CA . GLN A 1 68 ? -10.414 19.859 5.34 1 83.38 68 GLN A CA 1
ATOM 541 C C . GLN A 1 68 ? -11.641 20.547 5.941 1 83.38 68 GLN A C 1
ATOM 543 O O . GLN A 1 68 ? -12.664 19.906 6.184 1 83.38 68 GLN A O 1
ATOM 548 N N . ASP A 1 69 ? -11.383 21.812 6.102 1 77.25 69 ASP A N 1
ATOM 549 C CA . ASP A 1 69 ? -12.555 22.562 6.543 1 77.25 69 ASP A CA 1
ATOM 550 C C . ASP A 1 69 ? -13.406 23.016 5.355 1 77.25 69 ASP A C 1
ATOM 552 O O . ASP A 1 69 ? -13.133 22.641 4.215 1 77.25 69 ASP A O 1
ATOM 556 N N . GLU A 1 70 ? -14.406 23.703 5.621 1 72.75 70 GLU A N 1
ATOM 557 C CA . GLU A 1 70 ? -15.375 24.109 4.605 1 72.75 70 GLU A CA 1
ATOM 558 C C . GLU A 1 70 ? -14.727 25.016 3.553 1 72.75 70 GLU A C 1
ATOM 560 O O . GLU A 1 70 ? -15.18 25.062 2.408 1 72.75 70 GLU A O 1
ATOM 565 N N . SER A 1 71 ? -13.68 25.75 3.963 1 75.69 71 SER A N 1
ATOM 566 C CA . SER A 1 71 ? -13 26.656 3.051 1 75.69 71 SER A CA 1
ATOM 567 C C . SER A 1 71 ? -11.953 25.922 2.219 1 75.69 71 SER A C 1
ATOM 569 O O . SER A 1 71 ? -11.32 26.516 1.341 1 75.69 71 SER A O 1
ATOM 571 N N . GLY A 1 72 ? -11.797 24.641 2.588 1 78.19 72 GLY A N 1
ATOM 572 C CA . GLY A 1 72 ? -10.836 23.859 1.835 1 78.19 72 GLY A CA 1
ATOM 573 C C . GLY A 1 72 ? -9.453 23.844 2.461 1 78.19 72 GLY A C 1
ATOM 574 O O . GLY A 1 72 ? -8.5 23.312 1.879 1 78.19 72 GLY A O 1
ATOM 575 N N . ILE A 1 73 ? -9.383 24.422 3.672 1 82.25 73 ILE A N 1
ATOM 576 C CA . ILE A 1 73 ? -8.094 24.469 4.348 1 82.25 73 ILE A CA 1
ATOM 577 C C . ILE A 1 73 ? -7.801 23.109 4.98 1 82.25 73 ILE A C 1
ATOM 579 O O . ILE A 1 73 ? -8.656 22.531 5.66 1 82.25 73 ILE A O 1
ATOM 583 N N . LEU A 1 74 ? -6.645 22.656 4.762 1 87.5 74 LEU A N 1
ATOM 584 C CA . LEU A 1 74 ? -6.219 21.359 5.258 1 87.5 74 LEU A CA 1
ATOM 585 C C . LEU A 1 74 ? -5.645 21.469 6.664 1 87.5 74 LEU A C 1
ATOM 587 O O . LEU A 1 74 ? -4.828 22.359 6.938 1 87.5 74 LEU A O 1
ATOM 591 N N . TYR A 1 75 ? -6.109 20.562 7.52 1 85 75 TYR A N 1
ATOM 592 C CA . TYR A 1 75 ? -5.605 20.453 8.883 1 85 75 TYR A CA 1
ATOM 593 C C . TYR A 1 75 ? -5.152 19.031 9.188 1 85 75 TYR A C 1
ATOM 595 O O . TYR A 1 75 ? -5.57 18.078 8.508 1 85 75 TYR A O 1
ATOM 603 N N . CYS A 1 76 ? -4.293 18.984 10.133 1 89.19 76 CYS A N 1
ATOM 604 C CA . CYS A 1 76 ? -3.902 17.672 10.633 1 89.19 76 CYS A CA 1
ATOM 605 C C . CYS A 1 76 ? -3.93 17.641 12.156 1 89.19 76 CYS A C 1
ATOM 607 O O . CYS A 1 76 ? -3.643 18.656 12.805 1 89.19 76 CYS A O 1
ATOM 609 N N . LEU A 1 77 ? -4.352 16.516 12.688 1 89.12 77 LEU A N 1
ATOM 610 C CA . LEU A 1 77 ? -4.324 16.25 14.125 1 89.12 77 LEU A CA 1
ATOM 611 C C . LEU A 1 77 ? -3.439 15.047 14.438 1 89.12 77 LEU A C 1
ATOM 613 O O . LEU A 1 77 ? -3.553 14 13.781 1 89.12 77 LEU A O 1
ATOM 617 N N . ASP A 1 78 ? -2.648 15.281 15.445 1 92.56 78 ASP A N 1
ATOM 618 C CA . ASP A 1 78 ? -1.833 14.156 15.906 1 92.56 78 ASP A CA 1
ATOM 619 C C . ASP A 1 78 ? -2.689 13.117 16.625 1 92.56 78 ASP A C 1
ATOM 621 O O . ASP A 1 78 ? -3.639 13.461 17.328 1 92.56 78 ASP A O 1
ATOM 625 N N . GLY A 1 79 ? -2.291 11.898 16.391 1 95.75 79 GLY A N 1
ATOM 626 C CA . GLY A 1 79 ? -3.021 10.828 17.047 1 95.75 79 GLY A CA 1
ATOM 627 C C . GLY A 1 79 ? -2.27 9.508 17.047 1 95.75 79 GLY A C 1
ATOM 628 O O . GLY A 1 79 ? -1.074 9.469 16.75 1 95.75 79 GLY A O 1
ATOM 629 N N . VAL A 1 80 ? -3.006 8.539 17.547 1 97.56 80 VAL A N 1
ATOM 630 C CA . VAL A 1 80 ? -2.471 7.18 17.625 1 97.56 80 VAL A CA 1
ATOM 631 C C . VAL A 1 80 ? -3.432 6.211 16.938 1 97.56 80 VAL A C 1
ATOM 633 O O . VAL A 1 80 ? -4.652 6.348 17.062 1 97.56 80 VAL A O 1
ATOM 636 N N . LEU A 1 81 ? -2.92 5.355 16.203 1 97.81 81 LEU A N 1
ATOM 637 C CA . LEU A 1 81 ? -3.648 4.254 15.578 1 97.81 81 LEU A CA 1
ATOM 638 C C . LEU A 1 81 ? -3.143 2.91 16.078 1 97.81 81 LEU A C 1
ATOM 640 O O . LEU A 1 81 ? -1.934 2.666 16.109 1 97.81 81 LEU A O 1
ATOM 644 N N . GLN A 1 82 ? -4.031 2.104 16.547 1 96 82 GLN A N 1
ATOM 645 C CA . GLN A 1 82 ? -3.719 0.753 17 1 96 82 GLN A CA 1
ATOM 646 C C . GLN A 1 82 ? -4.328 -0.295 16.078 1 96 82 GLN A C 1
ATOM 648 O O . GLN A 1 82 ? -5.473 -0.159 15.641 1 96 82 GLN A O 1
ATOM 653 N N . GLY A 1 83 ? -3.555 -1.311 15.859 1 90.44 83 GLY A N 1
ATOM 654 C CA . GLY A 1 83 ? -3.932 -2.383 14.953 1 90.44 83 GLY A CA 1
ATOM 655 C C . GLY A 1 83 ? -2.809 -2.795 14.016 1 90.44 83 GLY A C 1
ATOM 656 O O . GLY A 1 83 ? -1.681 -2.314 14.141 1 90.44 83 GLY A O 1
ATOM 657 N N . PRO A 1 84 ? -3.008 -3.75 13.133 1 89.19 84 PRO A N 1
ATOM 658 C CA . PRO A 1 84 ? -4.262 -4.469 12.883 1 89.19 84 PRO A CA 1
ATOM 659 C C . PRO A 1 84 ? -4.531 -5.559 13.922 1 89.19 84 PRO A C 1
ATOM 661 O O . PRO A 1 84 ? -3.607 -6.262 14.336 1 89.19 84 PRO A O 1
ATOM 664 N N . GLN A 1 85 ? -5.742 -5.57 14.406 1 84.69 85 GLN A N 1
ATOM 665 C CA . GLN A 1 85 ? -6.23 -6.77 15.086 1 84.69 85 GLN A CA 1
ATOM 666 C C . GLN A 1 85 ? -6.922 -7.711 14.102 1 84.69 85 GLN A C 1
ATOM 668 O O . GLN A 1 85 ? -7.91 -7.34 13.469 1 84.69 85 GLN A O 1
ATOM 673 N N . VAL A 1 86 ? -6.305 -8.93 13.953 1 82.69 86 VAL A N 1
ATOM 674 C CA . VAL A 1 86 ? -6.801 -9.852 12.938 1 82.69 86 VAL A CA 1
ATOM 675 C C . VAL A 1 86 ? -7.516 -11.023 13.617 1 82.69 86 VAL A C 1
ATOM 677 O O . VAL A 1 86 ? -6.945 -11.68 14.484 1 82.69 86 VAL A O 1
ATOM 680 N N . ASN A 1 87 ? -8.703 -11.125 13.328 1 72.81 87 ASN A N 1
ATOM 681 C CA . ASN A 1 87 ? -9.5 -12.266 13.758 1 72.81 87 ASN A CA 1
ATOM 682 C C . ASN A 1 87 ? -10.172 -12.961 12.578 1 72.81 87 ASN A C 1
ATOM 684 O O . ASN A 1 87 ? -11.117 -12.43 11.992 1 72.81 87 ASN A O 1
ATOM 688 N N . SER A 1 88 ? -9.711 -14.219 12.258 1 75.88 88 SER A N 1
ATOM 689 C CA . SER A 1 88 ? -10.242 -14.953 11.117 1 75.88 88 SER A CA 1
ATOM 690 C C . SER A 1 88 ? -10.18 -14.117 9.844 1 75.88 88 SER A C 1
ATOM 692 O O . SER A 1 88 ? -9.086 -13.82 9.352 1 75.88 88 SER A O 1
ATOM 694 N N . ASN A 1 89 ? -11.352 -13.562 9.422 1 78.75 89 ASN A N 1
ATOM 695 C CA . ASN A 1 89 ? -11.43 -12.812 8.172 1 78.75 89 ASN A CA 1
ATOM 696 C C . ASN A 1 89 ? -11.734 -11.336 8.422 1 78.75 89 ASN A C 1
ATOM 698 O O . ASN A 1 89 ? -12.219 -10.641 7.527 1 78.75 89 ASN A O 1
ATOM 702 N N . SER A 1 90 ? -11.344 -10.953 9.703 1 84.56 90 SER A N 1
ATOM 703 C CA . SER A 1 90 ? -11.648 -9.562 10.039 1 84.56 90 SER A CA 1
ATOM 704 C C . SER A 1 90 ? -10.398 -8.805 10.461 1 84.56 90 SER A C 1
ATOM 706 O O . SER A 1 90 ? -9.523 -9.367 11.125 1 84.56 90 SER A O 1
ATOM 708 N N . VAL A 1 91 ? -10.328 -7.629 10.023 1 91.38 91 VAL A N 1
ATOM 709 C CA . VAL A 1 91 ? -9.234 -6.73 10.391 1 91.38 91 VAL A CA 1
ATOM 710 C C . VAL A 1 91 ? -9.805 -5.48 11.062 1 91.38 91 VAL A C 1
ATOM 712 O O . VAL A 1 91 ? -10.711 -4.84 10.523 1 91.38 91 VAL A O 1
ATOM 715 N N . THR A 1 92 ? -9.273 -5.137 12.234 1 94.31 92 THR A N 1
ATOM 716 C CA . THR A 1 92 ? -9.789 -3.99 12.969 1 94.31 92 THR A CA 1
ATOM 717 C C . THR A 1 92 ? -8.656 -3.035 13.344 1 94.31 92 THR A C 1
ATOM 719 O O . THR A 1 92 ? -7.578 -3.471 13.75 1 94.31 92 THR A O 1
ATOM 722 N N . TYR A 1 93 ? -8.922 -1.76 13.117 1 96.56 93 TYR A N 1
ATOM 723 C CA . TYR A 1 93 ? -8.078 -0.681 13.625 1 96.56 93 TYR A CA 1
ATOM 724 C C . TYR A 1 93 ? -8.875 0.23 14.555 1 96.56 93 TYR A C 1
ATOM 726 O O . TYR A 1 93 ? -10.062 0.455 14.352 1 96.56 93 TYR A O 1
ATOM 734 N N . SER A 1 94 ? -8.258 0.742 15.531 1 97.69 94 SER A N 1
ATOM 735 C CA . SER A 1 94 ? -8.797 1.775 16.406 1 97.69 94 SER A CA 1
ATOM 736 C C . SER A 1 94 ? -7.785 2.889 16.641 1 97.69 94 SER A C 1
ATOM 738 O O . SER A 1 94 ? -6.574 2.645 16.641 1 97.69 94 SER A O 1
ATOM 740 N N . GLY A 1 95 ? -8.273 4.102 16.797 1 97.31 95 GLY A N 1
ATOM 741 C CA . GLY A 1 95 ? -7.379 5.227 17 1 97.31 95 GLY A CA 1
ATOM 742 C C . GLY A 1 95 ? -8.055 6.414 17.656 1 97.31 95 GLY A C 1
ATOM 743 O O . GLY A 1 95 ? -9.273 6.43 17.828 1 97.31 95 GLY A O 1
ATOM 744 N N . HIS A 1 96 ? -7.27 7.32 18.094 1 96.06 96 HIS A N 1
ATOM 745 C CA . HIS A 1 96 ? -7.734 8.57 18.672 1 96.06 96 HIS A CA 1
ATOM 746 C C . HIS A 1 96 ? -6.699 9.68 18.5 1 96.06 96 HIS A C 1
ATOM 748 O O . HIS A 1 96 ? -5.504 9.406 18.375 1 96.06 96 HIS A O 1
ATOM 754 N N . THR A 1 97 ? -7.23 10.875 18.469 1 92 97 THR A N 1
ATOM 755 C CA . THR A 1 97 ? -6.328 12.023 18.484 1 92 97 THR A CA 1
ATOM 756 C C . THR A 1 97 ? -5.695 12.211 19.859 1 92 97 THR A C 1
ATOM 758 O O . THR A 1 97 ? -6.25 11.766 20.859 1 92 97 THR A O 1
ATOM 761 N N . ASP A 1 98 ? -4.535 12.812 19.844 1 91.75 98 ASP A N 1
ATOM 762 C CA . ASP A 1 98 ? -3.809 12.992 21.094 1 91.75 98 ASP A CA 1
ATOM 763 C C . ASP A 1 98 ? -4.625 13.805 22.094 1 91.75 98 ASP A C 1
ATOM 765 O O . ASP A 1 98 ? -4.547 13.578 23.297 1 91.75 98 ASP A O 1
ATOM 769 N N . ASP A 1 99 ? -5.359 14.742 21.578 1 85.81 99 ASP A N 1
ATOM 770 C CA . ASP A 1 99 ? -6.18 15.562 22.469 1 85.81 99 ASP A CA 1
ATOM 771 C C . ASP A 1 99 ? -7.465 14.836 22.859 1 85.81 99 ASP A C 1
ATOM 773 O O . ASP A 1 99 ? -8.297 15.391 23.578 1 85.81 99 ASP A O 1
ATOM 777 N N . LYS A 1 100 ? -7.688 13.641 22.359 1 89.06 100 LYS A N 1
ATOM 778 C CA . LYS A 1 100 ? -8.797 12.742 22.672 1 89.06 100 LYS A CA 1
ATOM 779 C C . LYS A 1 100 ? -10.125 13.336 22.234 1 89.06 100 LYS A C 1
ATOM 781 O O . LYS A 1 100 ? -11.188 12.922 22.703 1 89.06 100 LYS A O 1
ATOM 786 N N . GLN A 1 101 ? -10.078 14.266 21.312 1 85.12 101 GLN A N 1
ATOM 787 C CA . GLN A 1 101 ? -11.305 14.898 20.844 1 85.12 101 GLN A CA 1
ATOM 788 C C . GLN A 1 101 ? -11.961 14.062 19.75 1 85.12 101 GLN A C 1
ATOM 790 O O . GLN A 1 101 ? -13.141 14.25 19.438 1 85.12 101 GLN A O 1
ATOM 795 N N . LEU A 1 102 ? -11.148 13.242 19.125 1 90.31 102 LEU A N 1
ATOM 796 C CA . LEU A 1 102 ? -11.656 12.375 18.062 1 90.31 102 LEU A CA 1
ATOM 797 C C . LEU A 1 102 ? -11.164 10.945 18.25 1 90.31 102 LEU A C 1
ATOM 799 O O . LEU A 1 102 ? -9.992 10.727 18.578 1 90.31 102 LEU A O 1
ATOM 803 N N . SER A 1 103 ? -12.062 9.992 18.234 1 95.12 103 SER A N 1
ATOM 804 C CA . SER A 1 103 ? -11.727 8.57 18.203 1 95.12 103 SER A CA 1
ATOM 805 C C . SER A 1 103 ? -12.375 7.875 17 1 95.12 103 SER A C 1
ATOM 807 O O . SER A 1 103 ? -13.469 8.25 16.578 1 95.12 103 SER A O 1
ATOM 809 N N . LEU A 1 104 ? -11.695 6.945 16.469 1 96.25 104 LEU A N 1
ATOM 810 C CA . LEU A 1 104 ? -12.25 6.215 15.336 1 96.25 104 LEU A CA 1
ATOM 811 C C . LEU A 1 104 ? -12.016 4.715 15.492 1 96.25 104 LEU A C 1
ATOM 813 O O . LEU A 1 104 ? -11.078 4.297 16.188 1 96.25 104 LEU A O 1
ATOM 817 N N . GLU A 1 105 ? -12.875 3.908 14.992 1 97.75 105 GLU A N 1
ATOM 818 C CA . GLU A 1 105 ? -12.766 2.461 14.836 1 97.75 105 GLU A CA 1
ATOM 819 C C . GLU A 1 105 ? -13.195 2.02 13.438 1 97.75 105 GLU A C 1
ATOM 821 O O . GLU A 1 105 ? -14.227 2.473 12.93 1 97.75 105 GLU A O 1
ATOM 826 N N . ILE A 1 106 ? -12.406 1.225 12.812 1 98 106 ILE A N 1
ATOM 827 C CA . ILE A 1 106 ? -12.727 0.71 11.484 1 98 106 ILE A CA 1
ATOM 828 C C . ILE A 1 106 ? -12.547 -0.806 11.461 1 98 106 ILE A C 1
ATOM 830 O O . ILE A 1 106 ? -11.531 -1.323 11.938 1 98 106 ILE A O 1
ATOM 834 N N . ASN A 1 107 ? -13.492 -1.461 10.969 1 97.19 107 ASN A N 1
ATOM 835 C CA . ASN A 1 107 ? -13.492 -2.916 10.852 1 97.19 107 ASN A CA 1
ATOM 836 C C . ASN A 1 107 ? -13.812 -3.365 9.43 1 97.19 107 ASN A C 1
ATOM 838 O O . ASN A 1 107 ? -14.711 -2.816 8.789 1 97.19 107 ASN A O 1
ATOM 842 N N . PHE A 1 108 ? -13.086 -4.297 8.945 1 96.81 108 PHE A N 1
ATOM 843 C CA . PHE A 1 108 ? -13.359 -4.93 7.66 1 96.81 108 PHE A CA 1
ATOM 844 C C . PHE A 1 108 ? -13.555 -6.43 7.828 1 96.81 108 PHE A C 1
ATOM 846 O O . PHE A 1 108 ? -12.672 -7.125 8.336 1 96.81 108 PHE A O 1
ATOM 853 N N . ASP A 1 109 ? -14.664 -6.883 7.484 1 94.56 109 ASP A N 1
ATOM 854 C CA . ASP A 1 109 ? -14.914 -8.312 7.355 1 94.56 109 ASP A CA 1
ATOM 855 C C . ASP A 1 109 ? -14.75 -8.773 5.91 1 94.56 109 ASP A C 1
ATOM 857 O O . ASP A 1 109 ? -15.547 -8.406 5.039 1 94.56 109 ASP A O 1
ATOM 861 N N . VAL A 1 110 ? -13.742 -9.578 5.723 1 87 110 VAL A N 1
ATOM 862 C CA . VAL A 1 110 ? -13.367 -9.945 4.363 1 87 110 VAL A CA 1
ATOM 863 C C . VAL A 1 110 ? -13.984 -11.305 4.012 1 87 110 VAL A C 1
ATOM 865 O O . VAL A 1 110 ? -13.664 -12.312 4.641 1 87 110 VAL A O 1
ATOM 868 N N . LYS A 1 111 ? -14.789 -11.211 3.002 1 80.44 111 LYS A N 1
ATOM 869 C CA . LYS A 1 111 ? -15.391 -12.422 2.455 1 80.44 111 LYS A CA 1
ATOM 870 C C . LYS A 1 111 ? -14.844 -12.727 1.066 1 80.44 111 LYS A C 1
ATOM 872 O O . LYS A 1 111 ? -13.867 -12.125 0.629 1 80.44 111 LYS A O 1
ATOM 877 N N . ASP A 1 112 ? -15.422 -13.672 0.444 1 67.5 112 ASP A N 1
ATOM 878 C CA . ASP A 1 112 ? -14.867 -14.117 -0.832 1 67.5 112 ASP A CA 1
ATOM 879 C C . ASP A 1 112 ? -15.148 -13.102 -1.937 1 67.5 112 ASP A C 1
ATOM 881 O O . ASP A 1 112 ? -14.289 -12.844 -2.785 1 67.5 112 ASP A O 1
ATOM 885 N N . ASP A 1 113 ? -16.344 -12.523 -1.88 1 77.31 113 ASP A N 1
ATOM 886 C CA . ASP A 1 113 ? -16.703 -11.672 -3.006 1 77.31 113 ASP A CA 1
ATOM 887 C C . ASP A 1 113 ? -16.969 -10.242 -2.545 1 77.31 113 ASP A C 1
ATOM 889 O O . ASP A 1 113 ? -17.297 -9.375 -3.355 1 77.31 113 ASP A O 1
ATOM 893 N N . ASN A 1 114 ? -16.875 -10.109 -1.279 1 88.31 114 ASN A N 1
ATOM 894 C CA . ASN A 1 114 ? -17.109 -8.75 -0.792 1 88.31 114 ASN A CA 1
ATOM 895 C C . ASN A 1 114 ? -16.391 -8.5 0.531 1 88.31 114 ASN A C 1
ATOM 897 O O . ASN A 1 114 ? -15.906 -9.438 1.167 1 88.31 114 ASN A O 1
ATOM 901 N N . VAL A 1 115 ? -16.234 -7.316 0.818 1 92.31 115 VAL A N 1
ATOM 902 C CA . VAL A 1 115 ? -15.75 -6.832 2.104 1 92.31 115 VAL A CA 1
ATOM 903 C C . VAL A 1 115 ? -16.812 -5.973 2.775 1 92.31 115 VAL A C 1
ATOM 905 O O . VAL A 1 115 ? -17.406 -5.09 2.143 1 92.31 115 VAL A O 1
ATOM 908 N N . VAL A 1 116 ? -17.094 -6.285 4.008 1 97.19 116 VAL A N 1
ATOM 909 C CA . VAL A 1 116 ? -17.984 -5.41 4.766 1 97.19 116 VAL A CA 1
ATOM 910 C C . VAL A 1 116 ? -17.156 -4.473 5.648 1 97.19 116 VAL A C 1
ATOM 912 O O . VAL A 1 116 ? -16.531 -4.918 6.605 1 97.19 116 VAL A O 1
ATOM 915 N N . GLY A 1 117 ? -17.203 -3.225 5.242 1 97.75 117 GLY A N 1
ATOM 916 C CA . GLY A 1 117 ? -16.531 -2.205 6.039 1 97.75 117 GLY A CA 1
ATOM 917 C C . GLY A 1 117 ? -17.469 -1.504 7.008 1 97.75 117 GLY A C 1
ATOM 918 O O . GLY A 1 117 ? -18.594 -1.146 6.648 1 97.75 117 GLY A O 1
ATOM 919 N N . LYS A 1 118 ? -17.031 -1.396 8.227 1 98 118 LYS A N 1
ATOM 920 C CA . LYS A 1 118 ? -17.734 -0.646 9.258 1 98 118 LYS A CA 1
ATOM 921 C C . LYS A 1 118 ? -16.828 0.388 9.914 1 98 118 LYS A C 1
ATOM 923 O O . LYS A 1 118 ? -15.703 0.073 10.305 1 98 118 LYS A O 1
ATOM 928 N N . MET A 1 119 ? -17.312 1.589 9.969 1 97 119 MET A N 1
ATOM 929 C CA . MET A 1 119 ? -16.516 2.643 10.594 1 97 119 MET A CA 1
ATOM 930 C C . MET A 1 119 ? -17.359 3.441 11.586 1 97 119 MET A C 1
ATOM 932 O O . MET A 1 119 ? -18.531 3.725 11.32 1 97 119 MET A O 1
ATOM 936 N N . SER A 1 120 ? -16.75 3.695 12.68 1 96.75 120 SER A N 1
ATOM 937 C CA . SER A 1 120 ? -17.312 4.586 13.688 1 96.75 120 SER A CA 1
ATOM 938 C C . SER A 1 120 ? -16.344 5.703 14.047 1 96.75 120 SER A C 1
ATOM 940 O O . SER A 1 120 ? -15.156 5.453 14.242 1 96.75 120 SER A O 1
ATOM 942 N N . ILE A 1 121 ? -16.844 6.91 14.047 1 93.25 121 ILE A N 1
ATOM 943 C CA . ILE A 1 121 ? -16.078 8.078 14.469 1 93.25 121 ILE A CA 1
ATOM 944 C C . ILE A 1 121 ? -16.812 8.812 15.586 1 93.25 121 ILE A C 1
ATOM 946 O O . ILE A 1 121 ? -18 9.117 15.453 1 93.25 121 ILE A O 1
ATOM 950 N N . GLU A 1 122 ? -16.109 8.969 16.672 1 92.88 122 GLU A N 1
ATOM 951 C CA . GLU A 1 122 ? -16.625 9.75 17.797 1 92.88 122 GLU A CA 1
ATOM 952 C C . GLU A 1 122 ? -15.805 11.016 18.016 1 92.88 122 GLU A C 1
ATOM 954 O O . GLU A 1 122 ? -14.57 10.969 17.984 1 92.88 122 GLU A O 1
ATOM 959 N N . TYR A 1 123 ? -16.547 12.156 18.078 1 86.31 123 TYR A N 1
ATOM 960 C CA . TYR A 1 123 ? -15.82 13.391 18.312 1 86.31 123 TYR A CA 1
ATOM 961 C C . TYR A 1 123 ? -16.594 14.32 19.234 1 86.31 123 TYR A C 1
ATOM 963 O O . TYR A 1 123 ? -17.812 14.195 19.375 1 86.31 123 TYR A O 1
ATOM 971 N N . SER A 1 124 ? -15.812 15.117 19.969 1 82.62 124 SER A N 1
ATOM 972 C CA . SER A 1 124 ? -16.422 16.078 20.891 1 82.62 124 SER A CA 1
ATOM 973 C C . SER A 1 124 ? -17.234 17.125 20.141 1 82.62 124 SER A C 1
ATOM 975 O O . SER A 1 124 ? -16.969 17.406 18.969 1 82.62 124 SER A O 1
ATOM 977 N N . SER A 1 125 ? -18.219 17.594 20.75 1 71.06 125 SER A N 1
ATOM 978 C CA . SER A 1 125 ? -19.125 18.578 20.156 1 71.06 125 SER A CA 1
ATOM 979 C C . SER A 1 125 ? -18.344 19.797 19.641 1 71.06 125 SER A C 1
ATOM 981 O O . SER A 1 125 ? -18.719 20.391 18.625 1 71.06 125 SER A O 1
ATOM 983 N N . GLY A 1 126 ? -17.25 20.141 20.328 1 64.06 126 GLY A N 1
ATOM 984 C CA . GLY A 1 126 ? -16.469 21.297 19.906 1 64.06 126 GLY A CA 1
ATOM 985 C C . GLY A 1 126 ? -15.344 20.953 18.953 1 64.06 126 GLY A C 1
ATOM 986 O O . GLY A 1 126 ? -14.539 21.828 18.609 1 64.06 126 GLY A O 1
ATOM 987 N N . PHE A 1 127 ? -15.352 19.75 18.453 1 64.25 127 PHE A N 1
ATOM 988 C CA . PHE A 1 127 ? -14.219 19.297 17.656 1 64.25 127 PHE A CA 1
ATOM 989 C C . PHE A 1 127 ? -14.102 20.109 16.375 1 64.25 127 PHE A C 1
ATOM 991 O O . PHE A 1 127 ? -13.016 20.578 16.031 1 64.25 127 PHE A O 1
ATOM 998 N N . PHE A 1 128 ? -15.234 20.156 15.859 1 59.88 128 PHE A N 1
ATOM 999 C CA . PHE A 1 128 ? -15.18 20.906 14.609 1 59.88 128 PHE A CA 1
ATOM 1000 C C . PHE A 1 128 ? -15.195 22.406 14.875 1 59.88 128 PHE A C 1
ATOM 1002 O O . PHE A 1 128 ? -14.945 23.203 13.969 1 59.88 128 PHE A O 1
ATOM 1009 N N . ASP A 1 129 ? -15.516 22.688 16.234 1 57.22 129 ASP A N 1
ATOM 1010 C CA . ASP A 1 129 ? -15.406 24.078 16.656 1 57.22 129 ASP A CA 1
ATOM 1011 C C . ASP A 1 129 ? -13.945 24.531 16.672 1 57.22 129 ASP A C 1
ATOM 1013 O O . ASP A 1 129 ? -13.656 25.719 16.5 1 57.22 129 ASP A O 1
ATOM 1017 N N . LEU A 1 130 ? -13.172 23.594 17.172 1 49.72 130 LEU A N 1
ATOM 1018 C CA . LEU A 1 130 ? -11.742 23.891 17.203 1 49.72 130 LEU A CA 1
ATOM 1019 C C . LEU A 1 130 ? -11.273 24.438 15.859 1 49.72 130 LEU A C 1
ATOM 1021 O O . LEU A 1 130 ? -10.273 25.156 15.789 1 49.72 130 LEU A O 1
ATOM 1025 N N . PHE A 1 131 ? -12.016 23.859 15.039 1 46.91 131 PHE A N 1
ATOM 1026 C CA . PHE A 1 131 ? -11.703 24.312 13.688 1 46.91 131 PHE A CA 1
ATOM 1027 C C . PHE A 1 131 ? -12.469 25.578 13.344 1 46.91 131 PHE A C 1
ATOM 1029 O O . PHE A 1 131 ? -12.375 26.094 12.227 1 46.91 131 PHE A O 1
ATOM 1036 N N . LYS A 1 132 ? -13.547 25.75 14.32 1 44.84 132 LYS A N 1
ATOM 1037 C CA . LYS A 1 132 ? -14.305 26.984 14.188 1 44.84 132 LYS A CA 1
ATOM 1038 C C . LYS A 1 132 ? -13.406 28.203 14.336 1 44.84 132 LYS A C 1
ATOM 1040 O O . LYS A 1 132 ? -13.227 28.719 15.445 1 44.84 132 LYS A O 1
ATOM 1045 N N . ARG A 1 133 ? -12.297 28.234 14.109 1 39.97 133 ARG A N 1
ATOM 1046 C CA . ARG A 1 133 ? -12.141 29.672 13.961 1 39.97 133 ARG A CA 1
ATOM 1047 C C . ARG A 1 133 ? -13.398 30.312 13.359 1 39.97 133 ARG A C 1
ATOM 1049 O O . ARG A 1 133 ? -14.273 29.594 12.867 1 39.97 133 ARG A O 1
ATOM 1056 N N . LYS A 1 134 ? -13.586 31.625 13.109 1 36.78 134 LYS A N 1
ATOM 1057 C CA . LYS A 1 134 ? -14.75 32.5 12.977 1 36.78 134 LYS A CA 1
ATOM 1058 C C . LYS A 1 134 ? -15.867 31.797 12.195 1 36.78 134 LYS A C 1
ATOM 1060 O O . LYS A 1 134 ? -17.047 31.938 12.516 1 36.78 134 LYS A O 1
ATOM 1065 N N . SER A 1 135 ? -15.758 31.422 10.969 1 31.73 135 SER A N 1
ATOM 1066 C CA . SER A 1 135 ? -16.875 31.172 10.062 1 31.73 135 SER A CA 1
ATOM 1067 C C . SER A 1 135 ? -17.359 29.734 10.18 1 31.73 135 SER A C 1
ATOM 1069 O O . SER A 1 135 ? -18.156 29.281 9.359 1 31.73 135 SER A O 1
ATOM 1071 N N . PHE A 1 136 ? -16.953 28.922 11.164 1 36.19 136 PHE A N 1
ATOM 1072 C CA . PHE A 1 136 ? -17.047 27.469 11.062 1 36.19 136 PHE A CA 1
ATOM 1073 C C . PHE A 1 136 ? -18.375 26.969 11.625 1 36.19 136 PHE A C 1
ATOM 1075 O O . PHE A 1 136 ? -18.547 25.75 11.812 1 36.19 136 PHE A O 1
ATOM 1082 N N . ASN A 1 137 ? -19.156 27.734 12.336 1 34 137 ASN A N 1
ATOM 1083 C CA . ASN A 1 137 ? -20.328 27.203 13.008 1 34 137 ASN A CA 1
ATOM 1084 C C . ASN A 1 137 ? -21.078 26.188 12.141 1 34 137 ASN A C 1
ATOM 1086 O O . ASN A 1 137 ? -21.797 25.328 12.656 1 34 137 ASN A O 1
ATOM 1090 N N . LYS A 1 138 ? -21.531 26.703 10.969 1 32.97 138 LYS A N 1
ATOM 1091 C CA . LYS A 1 138 ? -22.625 25.969 10.312 1 32.97 138 LYS A CA 1
ATOM 1092 C C . LYS A 1 138 ? -22.125 24.641 9.75 1 32.97 138 LYS A C 1
ATOM 1094 O O . LYS A 1 138 ? -22.781 23.609 9.898 1 32.97 138 LYS A O 1
ATOM 1099 N N . LYS A 1 139 ? -21.172 24.594 8.594 1 34.75 139 LYS A N 1
ATOM 1100 C CA . LYS A 1 139 ? -21.109 23.641 7.484 1 34.75 139 LYS A CA 1
ATOM 1101 C C . LYS A 1 139 ? -20.031 22.578 7.734 1 34.75 139 LYS A C 1
ATOM 1103 O O . LYS A 1 139 ? -19 22.578 7.066 1 34.75 139 LYS A O 1
ATOM 1108 N N . ALA A 1 140 ? -19.5 22.375 8.789 1 38.81 140 ALA A N 1
ATOM 1109 C CA . ALA A 1 140 ? -18.672 21.172 8.891 1 38.81 140 ALA A CA 1
ATOM 1110 C C . ALA A 1 140 ? -19.312 19.984 8.18 1 38.81 140 ALA A C 1
ATOM 1112 O O . ALA A 1 140 ? -18.781 18.875 8.203 1 38.81 140 ALA A O 1
ATOM 1113 N N . LYS A 1 141 ? -20.547 20.094 7.965 1 45.47 141 LYS A N 1
ATOM 1114 C CA . LYS A 1 141 ? -21.453 19.156 7.316 1 45.47 141 LYS A CA 1
ATOM 1115 C C . LYS A 1 141 ? -20.969 18.797 5.91 1 45.47 141 LYS A C 1
ATOM 1117 O O . LYS A 1 141 ? -21.703 18.203 5.125 1 45.47 141 LYS A O 1
ATOM 1122 N N . TRP A 1 142 ? -19.781 19.391 5.582 1 53.75 142 TRP A N 1
ATOM 1123 C CA . TRP A 1 142 ? -19.609 19.312 4.137 1 53.75 142 TRP A CA 1
ATOM 1124 C C . TRP A 1 142 ? -19.188 17.906 3.727 1 53.75 142 TRP A C 1
ATOM 1126 O O . TRP A 1 142 ? -19.453 17.469 2.605 1 53.75 142 TRP A O 1
ATOM 1136 N N . TYR A 1 143 ? -18.438 17.203 4.723 1 63.78 143 TYR A N 1
ATOM 1137 C CA . TYR A 1 143 ? -18.266 15.789 4.383 1 63.78 143 TYR A CA 1
ATOM 1138 C C . TYR A 1 143 ? -19.578 15.031 4.477 1 63.78 143 TYR A C 1
ATOM 1140 O O . TYR A 1 143 ? -19.703 13.906 3.984 1 63.78 143 TYR A O 1
ATOM 1148 N N . GLY A 1 144 ? -20.469 15.727 5.086 1 76 144 GLY A N 1
ATOM 1149 C CA . GLY A 1 144 ? -21.578 14.922 5.578 1 76 144 GLY A CA 1
ATOM 1150 C C . GLY A 1 144 ? -21.172 13.984 6.699 1 76 144 GLY A C 1
ATOM 1151 O O . GLY A 1 144 ? -20.578 14.414 7.691 1 76 144 GLY A O 1
ATOM 1152 N N . ASN A 1 145 ? -21.484 12.781 6.637 1 86.69 145 ASN A N 1
ATOM 1153 C CA . ASN A 1 145 ? -21.031 11.734 7.547 1 86.69 145 ASN A CA 1
ATOM 1154 C C . ASN A 1 145 ? -19.594 11.336 7.27 1 86.69 145 ASN A C 1
ATOM 1156 O O . ASN A 1 145 ? -19.297 10.742 6.23 1 86.69 145 ASN A O 1
ATOM 1160 N N . MET A 1 146 ? -18.719 11.734 8.227 1 89.5 146 MET A N 1
ATOM 1161 C CA . MET A 1 146 ? -17.281 11.523 8.016 1 89.5 146 MET A CA 1
ATOM 1162 C C . MET A 1 146 ? -16.984 10.031 7.867 1 89.5 146 MET A C 1
ATOM 1164 O O . MET A 1 146 ? -16.141 9.648 7.051 1 89.5 146 MET A O 1
ATOM 1168 N N . ALA A 1 147 ? -17.578 9.219 8.711 1 93.75 147 ALA A N 1
ATOM 1169 C CA . ALA A 1 147 ? -17.391 7.773 8.602 1 93.75 147 ALA A CA 1
ATOM 1170 C C . ALA A 1 147 ? -17.766 7.273 7.211 1 93.75 147 ALA A C 1
ATOM 1172 O O . ALA A 1 147 ? -17.031 6.488 6.605 1 93.75 147 ALA A O 1
ATOM 1173 N N . GLU A 1 148 ? -18.891 7.758 6.738 1 94 148 GLU A N 1
ATOM 1174 C CA . GLU A 1 148 ? -19.328 7.406 5.391 1 94 148 GLU A CA 1
ATOM 1175 C C . GLU A 1 148 ? -18.344 7.898 4.336 1 94 148 GLU A C 1
ATOM 1177 O O . GLU A 1 148 ? -18 7.156 3.414 1 94 148 GLU A O 1
ATOM 1182 N N . HIS A 1 149 ? -17.969 9.133 4.508 1 93.88 149 HIS A N 1
ATOM 1183 C CA . HIS A 1 149 ? -17.047 9.727 3.549 1 93.88 149 HIS A CA 1
ATOM 1184 C C . HIS A 1 149 ? -15.773 8.906 3.43 1 93.88 149 HIS A C 1
ATOM 1186 O O . HIS A 1 149 ? -15.391 8.5 2.332 1 93.88 149 HIS A O 1
ATOM 1192 N N . ILE A 1 150 ? -15.117 8.578 4.516 1 95.5 150 ILE A N 1
ATOM 1193 C CA . ILE A 1 150 ? -13.844 7.875 4.508 1 95.5 150 ILE A CA 1
ATOM 1194 C C . ILE A 1 150 ? -14.039 6.469 3.941 1 95.5 150 ILE A C 1
ATOM 1196 O O . ILE A 1 150 ? -13.25 6.02 3.1 1 95.5 150 ILE A O 1
ATOM 1200 N N . LEU A 1 151 ? -15.039 5.816 4.367 1 96.75 151 LEU A N 1
ATOM 1201 C CA . LEU A 1 151 ? -15.266 4.438 3.943 1 96.75 151 LEU A CA 1
ATOM 1202 C C . LEU A 1 151 ? -15.633 4.379 2.463 1 96.75 151 LEU A C 1
ATOM 1204 O O . LEU A 1 151 ? -15.102 3.545 1.724 1 96.75 151 LEU A O 1
ATOM 1208 N N . VAL A 1 152 ? -16.453 5.281 1.98 1 95.75 152 VAL A N 1
ATOM 1209 C CA . VAL A 1 152 ? -17.016 5.188 0.637 1 95.75 152 VAL A CA 1
ATOM 1210 C C . VAL A 1 152 ? -16.062 5.844 -0.365 1 95.75 152 VAL A C 1
ATOM 1212 O O . VAL A 1 152 ? -15.742 5.258 -1.399 1 95.75 152 VAL A O 1
ATOM 1215 N N . LYS A 1 153 ? -15.609 7.027 -0.041 1 95.44 153 LYS A N 1
ATOM 1216 C CA . LYS A 1 153 ? -14.867 7.809 -1.025 1 95.44 153 LYS A CA 1
ATOM 1217 C C . LYS A 1 153 ? -13.43 7.316 -1.145 1 95.44 153 LYS A C 1
ATOM 1219 O O . LYS A 1 153 ? -12.758 7.566 -2.15 1 95.44 153 LYS A O 1
ATOM 1224 N N . HIS A 1 154 ? -12.977 6.605 -0.135 1 96.75 154 HIS A N 1
ATOM 1225 C CA . HIS A 1 154 ? -11.562 6.254 -0.133 1 96.75 154 HIS A CA 1
ATOM 1226 C C . HIS A 1 154 ? -11.367 4.742 -0.058 1 96.75 154 HIS A C 1
ATOM 1228 O O . HIS A 1 154 ? -11.141 4.09 -1.079 1 96.75 154 HIS A O 1
ATOM 1234 N N . TYR A 1 155 ? -11.688 4.051 1.074 1 97.69 155 TYR A N 1
ATOM 1235 C CA . TYR A 1 155 ? -11.406 2.627 1.212 1 97.69 155 TYR A CA 1
ATOM 1236 C C . TYR A 1 155 ? -12.18 1.816 0.179 1 97.69 155 TYR A C 1
ATOM 1238 O O . TYR A 1 155 ? -11.602 0.977 -0.518 1 97.69 155 TYR A O 1
ATOM 1246 N N . SER A 1 156 ? -13.484 2.064 0.106 1 96.25 156 SER A N 1
ATOM 1247 C CA . SER A 1 156 ? -14.312 1.296 -0.819 1 96.25 156 SER A CA 1
ATOM 1248 C C . SER A 1 156 ? -13.875 1.51 -2.264 1 96.25 156 SER A C 1
ATOM 1250 O O . SER A 1 156 ? -13.789 0.556 -3.039 1 96.25 156 SER A O 1
ATOM 1252 N N . TRP A 1 157 ? -13.648 2.729 -2.6 1 94.75 157 TRP A N 1
ATOM 1253 C CA . TRP A 1 157 ? -13.172 3.051 -3.939 1 94.75 157 TRP A CA 1
ATOM 1254 C C . TRP A 1 157 ? -11.906 2.268 -4.273 1 94.75 157 TRP A C 1
ATOM 1256 O O . TRP A 1 157 ? -11.805 1.676 -5.348 1 94.75 157 TRP A O 1
ATOM 1266 N N . TYR A 1 158 ? -10.969 2.207 -3.375 1 95.31 158 TYR A N 1
ATOM 1267 C CA . TYR A 1 158 ? -9.695 1.549 -3.637 1 95.31 158 TYR A CA 1
ATOM 1268 C C . TYR A 1 158 ? -9.859 0.035 -3.686 1 95.31 158 TYR A C 1
ATOM 1270 O O . TYR A 1 158 ? -9.391 -0.618 -4.621 1 95.31 158 TYR A O 1
ATOM 1278 N N . LEU A 1 159 ? -10.469 -0.535 -2.689 1 92.38 159 LEU A N 1
ATOM 1279 C CA . LEU A 1 159 ? -10.586 -1.982 -2.549 1 92.38 159 LEU A CA 1
ATOM 1280 C C . LEU A 1 159 ? -11.344 -2.582 -3.727 1 92.38 159 LEU A C 1
ATOM 1282 O O . LEU A 1 159 ? -11.023 -3.678 -4.188 1 92.38 159 LEU A O 1
ATOM 1286 N N . SER A 1 160 ? -12.297 -1.869 -4.164 1 88.56 160 SER A N 1
ATOM 1287 C CA . SER A 1 160 ? -13.117 -2.379 -5.258 1 88.56 160 SER A CA 1
ATOM 1288 C C . SER A 1 160 ? -12.328 -2.441 -6.559 1 88.56 160 SER A C 1
ATOM 1290 O O . SER A 1 160 ? -12.719 -3.145 -7.496 1 88.56 160 SER A O 1
ATOM 1292 N N . LYS A 1 161 ? -11.25 -1.694 -6.559 1 81.69 161 LYS A N 1
ATOM 1293 C CA . LYS A 1 161 ? -10.461 -1.63 -7.781 1 81.69 161 LYS A CA 1
ATOM 1294 C C . LYS A 1 161 ? -9.375 -2.707 -7.793 1 81.69 161 LYS A C 1
ATOM 1296 O O . LYS A 1 161 ? -8.742 -2.949 -8.82 1 81.69 161 LYS A O 1
ATOM 1301 N N . LEU A 1 162 ? -9.211 -3.162 -6.453 1 73.25 162 LEU A N 1
ATOM 1302 C CA . LEU A 1 162 ? -8.203 -4.215 -6.367 1 73.25 162 LEU A CA 1
ATOM 1303 C C . LEU A 1 162 ? -8.641 -5.449 -7.148 1 73.25 162 LEU A C 1
ATOM 1305 O O . LEU A 1 162 ? -9.812 -5.82 -7.129 1 73.25 162 LEU A O 1
ATOM 1309 N N . GLY A 1 163 ? -7.945 -5.898 -7.77 1 52.5 163 GLY A N 1
ATOM 1310 C CA . GLY A 1 163 ? -8.195 -7.098 -8.555 1 52.5 163 GLY A CA 1
ATOM 1311 C C . GLY A 1 163 ? -7.211 -7.289 -9.688 1 52.5 163 GLY A C 1
ATOM 1312 O O . GLY A 1 163 ? -6.363 -6.43 -9.93 1 52.5 163 GLY A O 1
ATOM 1313 N N . PRO A 1 164 ? -6.895 -8.5 -9.898 1 40.09 164 PRO A N 1
ATOM 1314 C CA . PRO A 1 164 ? -5.973 -8.688 -11.023 1 40.09 164 PRO A CA 1
ATOM 1315 C C . PRO A 1 164 ? -6.086 -7.582 -12.07 1 40.09 164 PRO A C 1
ATOM 1317 O O . PRO A 1 164 ? -7.191 -7.223 -12.477 1 40.09 164 PRO A O 1
ATOM 1320 N N . SER A 1 165 ? -5.617 -6.355 -11.688 1 33.72 165 SER A N 1
ATOM 1321 C CA . SER A 1 165 ? -5.484 -5.77 -13.016 1 33.72 165 SER A CA 1
ATOM 1322 C C . SER A 1 165 ? -5.121 -6.828 -14.055 1 33.72 165 SER A C 1
ATOM 1324 O O . SER A 1 165 ? -4.094 -7.496 -13.93 1 33.72 165 SER A O 1
ATOM 1326 N N . VAL A 1 166 ? -5.922 -7.691 -14.383 1 32.88 166 VAL A N 1
ATOM 1327 C CA . VAL A 1 166 ? -5.664 -8.5 -15.57 1 32.88 166 VAL A CA 1
ATOM 1328 C C . VAL A 1 166 ? -4.719 -7.746 -16.5 1 32.88 166 VAL A C 1
ATOM 1330 O O . VAL A 1 166 ? -5.117 -6.777 -17.156 1 32.88 166 VAL A O 1
ATOM 1333 N N . SER A 1 167 ? -3.812 -7.113 -15.969 1 31.47 167 SER A N 1
ATOM 1334 C CA . SER A 1 167 ? -2.969 -6.867 -17.141 1 31.47 167 SER A CA 1
ATOM 1335 C C . SER A 1 167 ? -2.994 -8.047 -18.094 1 31.47 167 SER A C 1
ATOM 1337 O O . SER A 1 167 ? -3.262 -9.18 -17.688 1 31.47 167 SER A O 1
ATOM 1339 N N . ASN A 1 168 ? -3.047 -7.781 -19.203 1 34.78 168 ASN A N 1
ATOM 1340 C CA . ASN A 1 168 ? -3.197 -8.344 -20.531 1 34.78 168 ASN A CA 1
ATOM 1341 C C . ASN A 1 168 ? -2.354 -9.602 -20.719 1 34.78 168 ASN A C 1
ATOM 1343 O O . ASN A 1 168 ? -2.275 -10.148 -21.812 1 34.78 168 ASN A O 1
ATOM 1347 N N . ASN A 1 169 ? -1.552 -9.984 -19.734 1 37.19 169 ASN A N 1
ATOM 1348 C CA . ASN A 1 169 ? -0.808 -11.117 -20.281 1 37.19 169 ASN A CA 1
ATOM 1349 C C . ASN A 1 169 ? -1.6 -12.414 -20.172 1 37.19 169 ASN A C 1
ATOM 1351 O O . ASN A 1 169 ? -1.047 -13.508 -20.344 1 37.19 169 ASN A O 1
ATOM 1355 N N . LEU A 1 170 ? -2.496 -12.57 -19.438 1 41.97 170 LEU A N 1
ATOM 1356 C CA . LEU A 1 170 ? -3.434 -13.656 -19.672 1 41.97 170 LEU A CA 1
ATOM 1357 C C . LEU A 1 170 ? -4.145 -13.492 -21 1 41.97 170 LEU A C 1
ATOM 1359 O O . LEU A 1 170 ? -4.754 -12.453 -21.266 1 41.97 170 LEU A O 1
ATOM 1363 N N . VAL A 1 171 ? -3.502 -14.18 -21.75 1 45.78 171 VAL A N 1
ATOM 1364 C CA . VAL A 1 171 ? -4.121 -14.148 -23.062 1 45.78 171 VAL A CA 1
ATOM 1365 C C . VAL A 1 171 ? -5.297 -15.117 -23.109 1 45.78 171 VAL A C 1
ATOM 1367 O O . VAL A 1 171 ? -5.145 -16.297 -22.812 1 45.78 171 VAL A O 1
ATOM 1370 N N . GLU A 1 172 ? -6.426 -14.5 -23.203 1 54.66 172 GLU A N 1
ATOM 1371 C CA . GLU A 1 172 ? -7.551 -15.391 -23.469 1 54.66 172 GLU A CA 1
ATOM 1372 C C . GLU A 1 172 ? -7.301 -16.234 -24.719 1 54.66 172 GLU A C 1
ATOM 1374 O O . GLU A 1 172 ? -7.098 -15.703 -25.812 1 54.66 172 GLU A O 1
ATOM 1379 N N . ILE A 1 173 ? -7.164 -17.5 -24.375 1 59.72 173 ILE A N 1
ATOM 1380 C CA . ILE A 1 173 ? -6.832 -18.328 -25.531 1 59.72 173 ILE A CA 1
ATOM 1381 C C . ILE A 1 173 ? -8.086 -19.047 -26.016 1 59.72 173 ILE A C 1
ATOM 1383 O O . ILE A 1 173 ? -8.094 -19.609 -27.125 1 59.72 173 ILE A O 1
ATOM 1387 N N . SER A 1 174 ? -9.117 -19.078 -25.078 1 65.56 174 SER A N 1
ATOM 1388 C CA . SER A 1 174 ? -10.367 -19.703 -25.5 1 65.56 174 SER A CA 1
ATOM 1389 C C . SER A 1 174 ? -11.555 -19.156 -24.719 1 65.56 174 SER A C 1
ATOM 1391 O O . SER A 1 174 ? -11.43 -18.844 -23.531 1 65.56 174 SER A O 1
ATOM 1393 N N . LYS A 1 175 ? -12.523 -18.828 -25.469 1 76.25 175 LYS A N 1
ATOM 1394 C CA . LYS A 1 175 ? -13.812 -18.469 -24.891 1 76.25 175 LYS A CA 1
ATOM 1395 C C . LYS A 1 175 ? -14.945 -19.234 -25.562 1 76.25 175 LYS A C 1
ATOM 1397 O O . LYS A 1 175 ? -14.992 -19.344 -26.797 1 76.25 175 LYS A O 1
ATOM 1402 N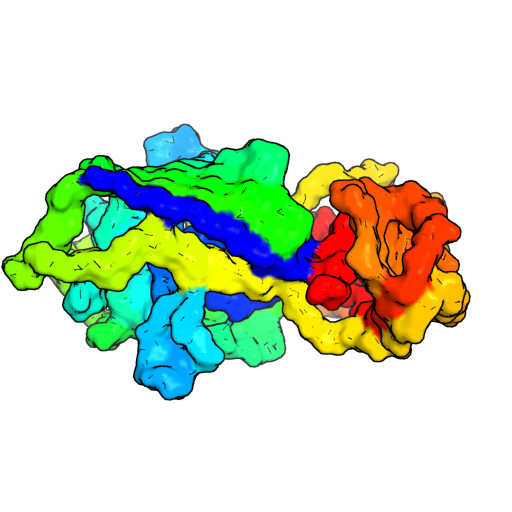 N . ALA A 1 176 ? -15.781 -19.859 -24.703 1 77.88 176 ALA A N 1
ATOM 1403 C CA . ALA A 1 176 ? -16.922 -20.609 -25.25 1 77.88 176 ALA A CA 1
ATOM 1404 C C . ALA A 1 176 ? -18.109 -20.531 -24.297 1 77.88 176 ALA A C 1
ATOM 1406 O O . ALA A 1 176 ? -17.953 -20.359 -23.094 1 77.88 176 ALA A O 1
ATOM 1407 N N . SER A 1 177 ? -19.188 -20.453 -24.875 1 86.19 177 SER A N 1
ATOM 1408 C CA . SER A 1 177 ? -20.438 -20.531 -24.109 1 86.19 177 SER A CA 1
ATOM 1409 C C . SER A 1 177 ? -21.297 -21.688 -24.609 1 86.19 177 SER A C 1
ATOM 1411 O O . SER A 1 177 ? -21.312 -21.984 -25.812 1 86.19 177 SER A O 1
ATOM 1413 N N . GLY A 1 178 ? -21.891 -22.406 -23.719 1 85.62 178 GLY A N 1
ATOM 1414 C CA . GLY A 1 178 ? -22.734 -23.516 -24.062 1 85.62 178 GLY A CA 1
ATOM 1415 C C . GLY A 1 178 ? -23.062 -24.422 -22.875 1 85.62 178 GLY A C 1
ATOM 1416 O O . GLY A 1 178 ? -22.969 -24 -21.734 1 85.62 178 GLY A O 1
ATOM 1417 N N . ASP A 1 179 ? -23.547 -25.578 -23.203 1 86.81 179 ASP A N 1
ATOM 1418 C CA . ASP A 1 179 ? -23.828 -26.578 -22.188 1 86.81 179 ASP A CA 1
ATOM 1419 C C . ASP A 1 179 ? -22.562 -27 -21.438 1 86.81 179 ASP A C 1
ATOM 1421 O O . ASP A 1 179 ? -21.516 -27.203 -22.062 1 86.81 179 ASP A O 1
ATOM 1425 N N . VAL A 1 180 ? -22.625 -27.047 -20.125 1 85.12 180 VAL A N 1
ATOM 1426 C CA . VAL A 1 180 ? -21.469 -27.328 -19.281 1 85.12 180 VAL A CA 1
ATOM 1427 C C . VAL A 1 180 ? -20.75 -28.578 -19.797 1 85.12 180 VAL A C 1
ATOM 1429 O O . VAL A 1 180 ? -19.531 -28.641 -19.812 1 85.12 180 VAL A O 1
ATOM 1432 N N . ASN A 1 181 ? -21.562 -29.609 -20.234 1 79.25 181 ASN A N 1
ATOM 1433 C CA . ASN A 1 181 ? -20.938 -30.844 -20.719 1 79.25 181 ASN A CA 1
ATOM 1434 C C . ASN A 1 181 ? -20.078 -30.578 -21.938 1 79.25 181 ASN A C 1
ATOM 1436 O O . ASN A 1 181 ? -18.984 -31.141 -22.062 1 79.25 181 ASN A O 1
ATOM 1440 N N . GLU A 1 182 ? -20.562 -29.766 -22.781 1 81.81 182 GLU A N 1
ATOM 1441 C CA . GLU A 1 182 ? -19.797 -29.391 -23.953 1 81.81 182 GLU A CA 1
ATOM 1442 C C . GLU A 1 182 ? -18.547 -28.594 -23.562 1 81.81 182 GLU A C 1
ATOM 1444 O O . GLU A 1 182 ? -17.469 -28.797 -24.141 1 81.81 182 GLU A O 1
ATOM 1449 N N . LEU A 1 183 ? -18.75 -27.75 -22.641 1 83.31 183 LEU A N 1
ATOM 1450 C CA . LEU A 1 183 ? -17.656 -26.891 -22.219 1 83.31 183 LEU A CA 1
ATOM 1451 C C . LEU A 1 183 ? -16.578 -27.703 -21.5 1 83.31 183 LEU A C 1
ATOM 1453 O O . LEU A 1 183 ? -15.383 -27.438 -21.656 1 83.31 183 LEU A O 1
ATOM 1457 N N . ILE A 1 184 ? -16.984 -28.672 -20.734 1 78.62 184 ILE A N 1
ATOM 1458 C CA . ILE A 1 184 ? -16.016 -29.562 -20.094 1 78.62 184 ILE A CA 1
ATOM 1459 C C . ILE A 1 184 ? -15.211 -30.312 -21.156 1 78.62 184 ILE A C 1
ATOM 1461 O O . ILE A 1 184 ? -14 -30.5 -21 1 78.62 184 ILE A O 1
ATOM 1465 N N . GLY A 1 185 ? -15.922 -30.766 -22.172 1 78.38 185 GLY A N 1
ATOM 1466 C CA . GLY A 1 185 ? -15.227 -31.344 -23.312 1 78.38 185 GLY A CA 1
ATOM 1467 C C . GLY A 1 185 ? -14.188 -30.422 -23.906 1 78.38 185 GLY A C 1
ATOM 1468 O O . GLY A 1 185 ? -13.07 -30.844 -24.219 1 78.38 185 GLY A O 1
ATOM 1469 N N . LYS A 1 186 ? -14.5 -29.203 -24.078 1 77.56 186 LYS A N 1
ATOM 1470 C CA . LYS A 1 186 ? -13.57 -28.203 -24.609 1 77.56 186 LYS A CA 1
ATOM 1471 C C . LYS A 1 186 ? -12.391 -28 -23.672 1 77.56 186 LYS A C 1
ATOM 1473 O O . LYS A 1 186 ? -11.25 -27.875 -24.109 1 77.56 186 LYS A O 1
ATOM 1478 N N . LEU A 1 187 ? -12.727 -27.922 -22.469 1 77.56 187 LEU A N 1
ATOM 1479 C CA . LEU A 1 187 ? -11.68 -27.781 -21.469 1 77.56 187 LEU A CA 1
ATOM 1480 C C . LEU A 1 187 ? -10.688 -28.938 -21.547 1 77.56 187 LEU A C 1
ATOM 1482 O O . LEU A 1 187 ? -9.477 -28.734 -21.438 1 77.56 187 LEU A O 1
ATOM 1486 N N . ARG A 1 188 ? -11.242 -30.094 -21.719 1 74.75 188 ARG A N 1
ATOM 1487 C CA . ARG A 1 188 ? -10.383 -31.266 -21.875 1 74.75 188 ARG A CA 1
ATOM 1488 C C . ARG A 1 188 ? -9.414 -31.094 -23.031 1 74.75 188 ARG A C 1
ATOM 1490 O O . ARG A 1 188 ? -8.266 -31.516 -22.953 1 74.75 188 ARG A O 1
ATOM 1497 N N . GLY A 1 189 ? -9.93 -30.453 -23.984 1 72.19 189 GLY A N 1
ATOM 1498 C CA . GLY A 1 189 ? -9.102 -30.203 -25.156 1 72.19 189 GLY A CA 1
ATOM 1499 C C . GLY A 1 189 ? -7.992 -29.188 -24.891 1 72.19 189 GLY A C 1
ATOM 1500 O O . GLY A 1 189 ? -6.98 -29.172 -25.594 1 72.19 189 GLY A O 1
ATOM 1501 N N . LEU A 1 190 ? -8.266 -28.453 -23.906 1 65.5 190 LEU A N 1
ATOM 1502 C CA . LEU A 1 190 ? -7.312 -27.375 -23.609 1 65.5 190 LEU A CA 1
ATOM 1503 C C . LEU A 1 190 ? -6.324 -27.812 -22.531 1 65.5 190 LEU A C 1
ATOM 1505 O O . LEU A 1 190 ? -5.379 -27.078 -22.219 1 65.5 190 LEU A O 1
ATOM 1509 N N . MET A 1 191 ? -6.59 -28.938 -22.047 1 64.81 191 MET A N 1
ATOM 1510 C CA . MET A 1 191 ? -5.727 -29.453 -21 1 64.81 191 MET A CA 1
ATOM 1511 C C . MET A 1 191 ? -4.316 -29.703 -21.516 1 64.81 191 MET A C 1
ATOM 1513 O O . MET A 1 191 ? -3.385 -29.891 -20.734 1 64.81 191 MET A O 1
ATOM 1517 N N . LYS A 1 192 ? -4.258 -29.719 -22.812 1 63.78 192 LYS A N 1
ATOM 1518 C CA . LYS A 1 192 ? -2.949 -29.891 -23.422 1 63.78 192 LYS A CA 1
ATOM 1519 C C . LYS A 1 192 ? -2.039 -28.703 -23.156 1 63.78 192 LYS A C 1
ATOM 1521 O O . LYS A 1 192 ? -0.815 -28.812 -23.234 1 63.78 192 LYS A O 1
ATOM 1526 N N . PHE A 1 193 ? -2.625 -27.594 -22.828 1 60.41 193 PHE A N 1
ATOM 1527 C CA . PHE A 1 193 ? -1.836 -26.391 -22.562 1 60.41 193 PHE A CA 1
ATOM 1528 C C . PHE A 1 193 ? -1.424 -26.328 -21.094 1 60.41 193 PHE A C 1
ATOM 1530 O O . PHE A 1 193 ? -2.234 -26.578 -20.203 1 60.41 193 PHE A O 1
ATOM 1537 N N . ASN A 1 194 ? -0.161 -26.078 -20.938 1 56.5 194 ASN A N 1
ATOM 1538 C CA . ASN A 1 194 ? 0.344 -25.938 -19.578 1 56.5 194 ASN A CA 1
ATOM 1539 C C . ASN A 1 194 ? 0.13 -24.531 -19.047 1 56.5 194 ASN A C 1
ATOM 1541 O O . ASN A 1 194 ? 0.049 -23.578 -19.828 1 56.5 194 ASN A O 1
ATOM 1545 N N . ASN A 1 195 ? -0.104 -24.453 -17.797 1 58.28 195 ASN A N 1
ATOM 1546 C CA . ASN A 1 195 ? -0.256 -23.188 -17.078 1 58.28 195 ASN A CA 1
ATOM 1547 C C . ASN A 1 195 ? -1.472 -22.406 -17.562 1 58.28 195 ASN A C 1
ATOM 1549 O O . ASN A 1 195 ? -1.376 -21.219 -17.844 1 58.28 195 ASN A O 1
ATOM 1553 N N . THR A 1 196 ? -2.426 -23.172 -17.859 1 64.56 196 THR A N 1
ATOM 1554 C CA . THR A 1 196 ? -3.691 -22.578 -18.281 1 64.56 196 THR A CA 1
ATOM 1555 C C . THR A 1 196 ? -4.664 -22.484 -17.094 1 64.56 196 THR A C 1
ATOM 1557 O O . THR A 1 196 ? -4.68 -23.359 -16.234 1 64.56 196 THR A O 1
ATOM 1560 N N . PHE A 1 197 ? -5.305 -21.375 -17.109 1 67.56 197 PHE A N 1
ATOM 1561 C CA . PHE A 1 197 ? -6.352 -21.141 -16.109 1 67.56 197 PHE A CA 1
ATOM 1562 C C . PHE A 1 197 ? -7.719 -21.062 -16.781 1 67.56 197 PHE A C 1
ATOM 1564 O O . PHE A 1 197 ? -7.836 -20.594 -17.922 1 67.56 197 PHE A O 1
ATOM 1571 N N . PHE A 1 19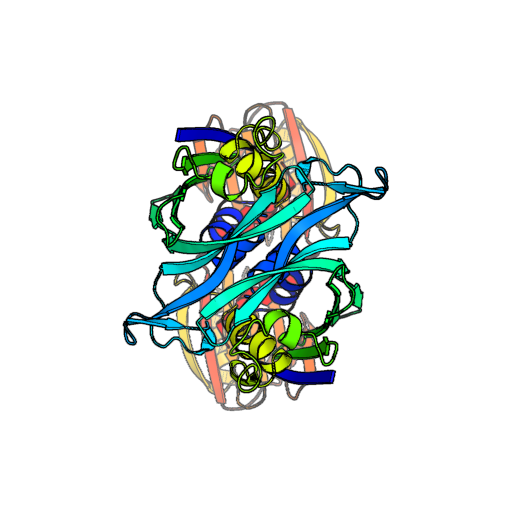8 ? -8.617 -21.688 -16.141 1 72.81 198 PHE A N 1
ATOM 1572 C CA . PHE A 1 198 ? -9.945 -21.594 -16.734 1 72.81 198 PHE A CA 1
ATOM 1573 C C . PHE A 1 198 ? -10.961 -21.078 -15.727 1 72.81 198 PHE A C 1
ATOM 1575 O O . PHE A 1 198 ? -10.773 -21.234 -14.523 1 72.81 198 PHE A O 1
ATOM 1582 N N . VAL A 1 199 ? -11.859 -20.375 -16.234 1 76.81 199 VAL A N 1
ATOM 1583 C CA . VAL A 1 199 ? -13.062 -19.969 -15.508 1 76.81 199 VAL A CA 1
ATOM 1584 C C . VAL A 1 199 ? -14.297 -20.531 -16.188 1 76.81 199 VAL A C 1
ATOM 1586 O O . VAL A 1 199 ? -14.516 -20.297 -17.391 1 76.81 199 VAL A O 1
ATOM 1589 N N . LEU A 1 200 ? -15 -21.391 -15.477 1 81.31 200 LEU A N 1
ATOM 1590 C CA . LEU A 1 200 ? -16.312 -21.891 -15.891 1 81.31 200 LEU A CA 1
ATOM 1591 C C . LEU A 1 200 ? -17.422 -21.266 -15.047 1 81.31 200 LEU A C 1
ATOM 1593 O O . LEU A 1 200 ? -17.531 -21.562 -13.852 1 81.31 200 LEU A O 1
ATOM 1597 N N . LYS A 1 201 ? -18.125 -20.406 -15.703 1 82.25 201 LYS A N 1
ATOM 1598 C CA . LYS A 1 201 ? -19.141 -19.672 -14.961 1 82.25 201 LYS A CA 1
ATOM 1599 C C . LYS A 1 201 ? -20.531 -20 -15.469 1 82.25 201 LYS A C 1
ATOM 1601 O O . LYS A 1 201 ? -20.844 -19.797 -16.656 1 82.25 201 LYS A O 1
ATOM 1606 N N . GLY A 1 202 ? -21.297 -20.547 -14.625 1 82.69 202 GLY A N 1
ATOM 1607 C CA . GLY A 1 202 ? -22.719 -20.781 -14.898 1 82.69 202 GLY A CA 1
ATOM 1608 C C . GLY A 1 202 ? -23.641 -19.859 -14.117 1 82.69 202 GLY A C 1
ATOM 1609 O O . GLY A 1 202 ? -23.188 -18.891 -13.516 1 82.69 202 GLY A O 1
ATOM 1610 N N . ASP A 1 203 ? -24.953 -20.141 -14.188 1 81 203 ASP A N 1
ATOM 1611 C CA . ASP A 1 203 ? -25.953 -19.312 -13.539 1 81 203 ASP A CA 1
ATOM 1612 C C . ASP A 1 203 ? -25.812 -19.328 -12.023 1 81 203 ASP A C 1
ATOM 1614 O O . ASP A 1 203 ? -26 -18.312 -11.359 1 81 203 ASP A O 1
ATOM 1618 N N . ASP A 1 204 ? -25.438 -20.469 -11.508 1 81.06 204 ASP A N 1
ATOM 1619 C CA . ASP A 1 204 ? -25.422 -20.625 -10.055 1 81.06 204 ASP A CA 1
ATOM 1620 C C . ASP A 1 204 ? -24.062 -21.109 -9.562 1 81.06 204 ASP A C 1
ATOM 1622 O O . ASP A 1 204 ? -23.938 -21.578 -8.43 1 81.06 204 ASP A O 1
ATOM 1626 N N . PHE A 1 205 ? -23.141 -21.125 -10.469 1 80.69 205 PHE A N 1
ATOM 1627 C CA . PHE A 1 205 ? -21.844 -21.594 -10.023 1 80.69 205 PHE A CA 1
ATOM 1628 C C . PHE A 1 205 ? -20.719 -20.859 -10.758 1 80.69 205 PHE A C 1
ATOM 1630 O O . PHE A 1 205 ? -20.953 -20.281 -11.812 1 80.69 205 PHE A O 1
ATOM 1637 N N . LYS A 1 206 ? -19.531 -20.828 -10.172 1 82.06 206 LYS A N 1
ATOM 1638 C CA . LYS A 1 206 ? -18.281 -20.359 -10.758 1 82.06 206 LYS A CA 1
ATOM 1639 C C . LYS A 1 206 ? -17.125 -21.25 -10.344 1 82.06 206 LYS A C 1
ATOM 1641 O O . LYS A 1 206 ? -16.875 -21.438 -9.156 1 82.06 206 LYS A O 1
ATOM 1646 N N . MET A 1 207 ? -16.547 -21.844 -11.375 1 78.38 207 MET A N 1
ATOM 1647 C CA . MET A 1 207 ? -15.352 -22.641 -11.117 1 78.38 207 MET A CA 1
ATOM 1648 C C . MET A 1 207 ? -14.109 -22 -11.719 1 78.38 207 MET A C 1
ATOM 1650 O O . MET A 1 207 ? -14.133 -21.547 -12.867 1 78.38 207 MET A O 1
ATOM 1654 N N . VAL A 1 208 ? -13.195 -21.812 -10.891 1 75.12 208 VAL A N 1
ATOM 1655 C CA . VAL A 1 208 ? -11.883 -21.375 -11.344 1 75.12 208 VAL A CA 1
ATOM 1656 C C . VAL A 1 208 ? -10.852 -22.469 -11.086 1 75.12 208 VAL A C 1
ATOM 1658 O O . VAL A 1 208 ? -10.891 -23.141 -10.047 1 75.12 208 VAL A O 1
ATOM 1661 N N . GLY A 1 209 ? -10.117 -22.75 -12.078 1 70.88 209 GLY A N 1
ATOM 1662 C CA . GLY A 1 209 ? -9.125 -23.797 -11.906 1 70.88 209 GLY A CA 1
ATOM 1663 C C . GLY A 1 209 ? -7.859 -23.547 -12.703 1 70.88 209 GLY A C 1
ATOM 1664 O O . GLY A 1 209 ? -7.812 -22.656 -13.555 1 70.88 209 GLY A O 1
ATOM 1665 N N . LYS A 1 210 ? -6.918 -24.203 -12.328 1 67.5 210 LYS A N 1
ATOM 1666 C CA . LYS A 1 210 ? -5.633 -24.234 -13.016 1 67.5 210 LYS A CA 1
ATOM 1667 C C . LYS A 1 210 ? -5.367 -25.609 -13.633 1 67.5 210 LYS A C 1
ATOM 1669 O O . LYS A 1 210 ? -5.629 -26.641 -13 1 67.5 210 LYS A O 1
ATOM 1674 N N . ILE A 1 211 ? -5.008 -25.562 -14.852 1 64.81 211 ILE A N 1
ATOM 1675 C CA . ILE A 1 211 ? -4.629 -26.781 -15.57 1 64.81 211 ILE A CA 1
ATOM 1676 C C . ILE A 1 211 ? -3.109 -26.844 -15.711 1 64.81 211 ILE A C 1
ATOM 1678 O O . ILE A 1 211 ? -2.475 -25.859 -16.109 1 64.81 211 ILE A O 1
ATOM 1682 N N . SER A 1 212 ? -2.584 -27.891 -15.141 1 62.78 212 SER A N 1
ATOM 1683 C CA . SER A 1 212 ? -1.157 -28.156 -15.281 1 62.78 212 SER A CA 1
ATOM 1684 C C . SER A 1 212 ? -0.904 -29.625 -15.641 1 62.78 212 SER A C 1
ATOM 1686 O O . SER A 1 212 ? -1.467 -30.531 -15.023 1 62.78 212 SER A O 1
ATOM 1688 N N . ASN A 1 213 ? -0.103 -29.812 -16.641 1 61.88 213 ASN A N 1
ATOM 1689 C CA . ASN A 1 213 ? 0.27 -31.141 -17.109 1 61.88 213 ASN A CA 1
ATOM 1690 C C . ASN A 1 213 ? -0.958 -32.031 -17.359 1 61.88 213 ASN A C 1
ATOM 1692 O O . ASN A 1 213 ? -1.007 -33.156 -16.922 1 61.88 213 ASN A O 1
ATOM 1696 N N . GLY A 1 214 ? -1.876 -31.438 -17.953 1 64.56 214 GLY A N 1
ATOM 1697 C CA . GLY A 1 214 ? -3.049 -32.188 -18.391 1 64.56 214 GLY A CA 1
ATOM 1698 C C . GLY A 1 214 ? -4.039 -32.438 -17.281 1 64.56 214 GLY A C 1
ATOM 1699 O O . GLY A 1 214 ? -5.039 -33.125 -17.469 1 64.56 214 GLY A O 1
ATOM 1700 N N . ASP A 1 215 ? -3.639 -31.875 -16.031 1 66.62 215 ASP A N 1
ATOM 1701 C CA . ASP A 1 215 ? -4.531 -32.094 -14.898 1 66.62 215 ASP A CA 1
ATOM 1702 C C . ASP A 1 215 ? -4.988 -30.75 -14.312 1 66.62 215 ASP A C 1
ATOM 1704 O O . ASP A 1 215 ? -4.285 -29.734 -14.422 1 66.62 215 ASP A O 1
ATOM 1708 N N . ILE A 1 216 ? -6.156 -30.797 -13.852 1 67.56 216 ILE A N 1
ATOM 1709 C CA . ILE A 1 216 ? -6.574 -29.672 -13.023 1 67.56 216 ILE A CA 1
ATOM 1710 C C . ILE A 1 216 ? -5.906 -29.75 -11.656 1 67.56 216 ILE A C 1
ATOM 1712 O O . ILE A 1 216 ? -6.184 -30.656 -10.875 1 67.56 216 ILE A O 1
ATOM 1716 N N . VAL A 1 217 ? -5.008 -28.953 -11.414 1 60.31 217 VAL A N 1
ATOM 1717 C CA . VAL A 1 217 ? -4.168 -29.094 -10.227 1 60.31 217 VAL A CA 1
ATOM 1718 C C . VAL A 1 217 ? -4.723 -28.219 -9.102 1 60.31 217 VAL A C 1
ATOM 1720 O O . VAL A 1 217 ? -4.332 -28.375 -7.941 1 60.31 217 VAL A O 1
ATOM 1723 N N . ASN A 1 218 ? -5.484 -27.234 -9.43 1 63.44 218 ASN A N 1
ATOM 1724 C CA . ASN A 1 218 ? -6.176 -26.375 -8.461 1 63.44 218 ASN A CA 1
ATOM 1725 C C . ASN A 1 218 ? -7.535 -25.922 -8.984 1 63.44 218 ASN A C 1
ATOM 1727 O O . ASN A 1 218 ? -7.668 -25.562 -10.156 1 63.44 218 ASN A O 1
ATOM 1731 N N . ALA A 1 219 ? -8.445 -26.141 -8.172 1 67.19 219 ALA A N 1
ATOM 1732 C CA . ALA A 1 219 ? -9.781 -25.719 -8.57 1 67.19 219 ALA A CA 1
ATOM 1733 C C . ALA A 1 219 ? -10.578 -25.234 -7.363 1 67.19 219 ALA A C 1
ATOM 1735 O O . ALA A 1 219 ? -10.391 -25.719 -6.246 1 67.19 219 ALA A O 1
ATOM 1736 N N . LYS A 1 220 ? -11.234 -24.234 -7.645 1 71.25 220 LYS A N 1
ATOM 1737 C CA . LYS A 1 220 ? -12.211 -23.719 -6.691 1 71.25 220 LYS A CA 1
ATOM 1738 C C . LYS A 1 220 ? -13.586 -23.562 -7.336 1 71.25 220 LYS A C 1
ATOM 1740 O O . LYS A 1 220 ? -13.703 -22.984 -8.414 1 71.25 220 LYS A O 1
ATOM 1745 N N . LEU A 1 221 ? -14.562 -24.172 -6.684 1 76.81 221 LEU A N 1
ATOM 1746 C CA . LEU A 1 221 ? -15.945 -24.094 -7.145 1 76.81 221 LEU A CA 1
ATOM 1747 C C . LEU A 1 221 ? -16.812 -23.375 -6.113 1 76.81 221 LEU A C 1
ATOM 1749 O O . LEU A 1 221 ? -16.828 -23.75 -4.941 1 76.81 221 LEU A O 1
ATOM 1753 N N . THR A 1 222 ? -17.344 -22.391 -6.531 1 75.44 222 THR A N 1
ATOM 1754 C CA . THR A 1 222 ? -18.375 -21.75 -5.742 1 75.44 222 THR A CA 1
ATOM 1755 C C . THR A 1 222 ? -19.766 -22.047 -6.32 1 75.44 222 THR A C 1
ATOM 1757 O O . THR A 1 222 ? -20.031 -21.734 -7.484 1 75.44 222 THR A O 1
ATOM 1760 N N . MET A 1 223 ? -20.5 -22.766 -5.57 1 77.44 223 MET A N 1
ATOM 1761 C CA . MET A 1 223 ? -21.828 -23.172 -6.023 1 77.44 223 MET A CA 1
ATOM 1762 C C . MET A 1 223 ? -22.844 -23.078 -4.891 1 77.44 223 MET A C 1
ATOM 1764 O O . MET A 1 223 ? -22.672 -23.688 -3.838 1 77.44 223 MET A O 1
ATOM 1768 N N . SER A 1 224 ? -23.891 -22.328 -5.203 1 75 224 SER A N 1
ATOM 1769 C CA . SER A 1 224 ? -25 -22.188 -4.27 1 75 224 SER A CA 1
ATOM 1770 C C . SER A 1 224 ? -24.5 -21.781 -2.881 1 75 224 SER A C 1
ATOM 1772 O O . SER A 1 224 ? -24.906 -22.391 -1.879 1 75 224 SER A O 1
ATOM 1774 N N . GLY A 1 225 ? -23.547 -20.875 -2.877 1 67.62 225 GLY A N 1
ATOM 1775 C CA . GLY A 1 225 ? -23.062 -20.312 -1.63 1 67.62 225 GLY A CA 1
ATOM 1776 C C . GLY A 1 225 ? -21.984 -21.156 -0.968 1 67.62 225 GLY A C 1
ATOM 1777 O O . GLY A 1 225 ? -21.469 -20.797 0.089 1 67.62 225 GLY A O 1
ATOM 1778 N N . LYS A 1 226 ? -21.859 -22.297 -1.453 1 71.94 226 LYS A N 1
ATOM 1779 C CA . LYS A 1 226 ? -20.828 -23.188 -0.918 1 71.94 226 LYS A CA 1
ATOM 1780 C C . LYS A 1 226 ? -19.562 -23.109 -1.757 1 71.94 226 LYS A C 1
ATOM 1782 O O . LYS A 1 226 ? -19.609 -22.906 -2.971 1 71.94 226 LYS A O 1
ATOM 1787 N N . VAL A 1 227 ? -18.438 -23.234 -1.066 1 71.5 227 VAL A N 1
ATOM 1788 C CA . VAL A 1 227 ? -17.141 -23.234 -1.741 1 71.5 227 VAL A CA 1
ATOM 1789 C C . VAL A 1 227 ? -16.484 -24.609 -1.617 1 71.5 227 VAL A C 1
ATOM 1791 O O . VAL A 1 227 ? -16.375 -25.156 -0.516 1 71.5 227 VAL A O 1
ATOM 1794 N N . TYR A 1 228 ? -16.219 -25.188 -2.744 1 66.44 228 TYR A N 1
ATOM 1795 C CA . TYR A 1 228 ? -15.484 -26.453 -2.84 1 66.44 228 TYR A CA 1
ATOM 1796 C C . TYR A 1 228 ? -14.078 -26.219 -3.375 1 66.44 228 TYR A C 1
ATOM 1798 O O . TYR A 1 228 ? -13.883 -25.406 -4.293 1 66.44 228 TYR A O 1
ATOM 1806 N N . VAL A 1 229 ? -13.125 -26.875 -2.701 1 65.44 229 VAL A N 1
ATOM 1807 C CA . VAL A 1 229 ? -11.758 -26.625 -3.131 1 65.44 229 VAL A CA 1
ATOM 1808 C C . VAL A 1 229 ? -11.102 -27.953 -3.549 1 65.44 229 VAL A C 1
ATOM 1810 O O . VAL A 1 229 ? -11.516 -29.016 -3.109 1 65.44 229 VAL A O 1
ATOM 1813 N N . TYR A 1 230 ? -10.141 -27.844 -4.453 1 62.81 230 TYR A N 1
ATOM 1814 C CA . TYR A 1 230 ? -9.25 -28.922 -4.875 1 62.81 230 TYR A CA 1
ATOM 1815 C C . TYR A 1 230 ? -10.039 -30.109 -5.422 1 62.81 230 TYR A C 1
ATOM 1817 O O . TYR A 1 230 ? -10.789 -29.969 -6.387 1 62.81 230 TYR A O 1
ATOM 1825 N N . ARG A 1 231 ? -9.875 -31.219 -4.703 1 59.03 231 ARG A N 1
ATOM 1826 C CA . ARG A 1 231 ? -10.445 -32.469 -5.199 1 59.03 231 ARG A CA 1
ATOM 1827 C C . ARG A 1 231 ? -11.969 -32.438 -5.168 1 59.03 231 ARG A C 1
ATOM 1829 O O . ARG A 1 231 ? -12.625 -32.938 -6.074 1 59.03 231 ARG A O 1
ATOM 1836 N N . GLU A 1 232 ? -12.492 -31.797 -4.168 1 70.56 232 GLU A N 1
ATOM 1837 C CA . GLU A 1 232 ? -13.945 -31.719 -4.094 1 70.56 232 GLU A CA 1
ATOM 1838 C C . GLU A 1 232 ? -14.508 -30.859 -5.223 1 70.56 232 GLU A C 1
ATOM 1840 O O . GLU A 1 232 ? -15.547 -31.188 -5.805 1 70.56 232 GLU A O 1
ATOM 1845 N N . ALA A 1 233 ? -13.805 -29.828 -5.512 1 73.62 233 ALA A N 1
ATOM 1846 C CA . ALA A 1 233 ? -14.242 -28.984 -6.617 1 73.62 233 ALA A CA 1
ATOM 1847 C C . ALA A 1 233 ? -14.203 -29.734 -7.941 1 73.62 233 ALA A C 1
ATOM 1849 O O . ALA A 1 233 ? -15.148 -29.656 -8.734 1 73.62 233 ALA A O 1
ATOM 1850 N N . ILE A 1 234 ? -13.141 -30.5 -8.094 1 72.69 234 ILE A N 1
ATOM 1851 C CA . ILE A 1 234 ? -12.977 -31.234 -9.336 1 72.69 234 ILE A CA 1
ATOM 1852 C C . ILE A 1 234 ? -14.07 -32.281 -9.461 1 72.69 234 ILE A C 1
ATOM 1854 O O . ILE A 1 234 ? -14.641 -32.469 -10.531 1 72.69 234 ILE A O 1
ATOM 1858 N N . ALA A 1 235 ? -14.383 -32.875 -8.359 1 72.19 235 ALA A N 1
ATOM 1859 C CA . ALA A 1 235 ? -15.43 -33.875 -8.359 1 72.19 235 ALA A CA 1
ATOM 1860 C C . ALA A 1 235 ? -16.781 -33.281 -8.719 1 72.19 235 ALA A C 1
ATOM 1862 O O . ALA A 1 235 ? -17.594 -33.906 -9.406 1 72.19 235 ALA A O 1
ATOM 1863 N N . LYS A 1 236 ? -16.953 -32.125 -8.32 1 75.81 236 LYS A N 1
ATOM 1864 C CA . LYS A 1 236 ? -18.25 -31.484 -8.547 1 75.81 236 LYS A CA 1
ATOM 1865 C C . LYS A 1 236 ? -18.375 -31 -9.984 1 75.81 236 LYS A C 1
ATOM 1867 O O . LYS A 1 236 ? -19.484 -30.734 -10.461 1 75.81 236 LYS A O 1
ATOM 1872 N N . LEU A 1 237 ? -17.25 -30.859 -10.641 1 74.62 237 LEU A N 1
ATOM 1873 C CA . LEU A 1 237 ? -17.266 -30.438 -12.031 1 74.62 237 LEU A CA 1
ATOM 1874 C C . LEU A 1 237 ? -18.188 -31.312 -12.867 1 74.62 237 LEU A C 1
ATOM 1876 O O . LEU A 1 237 ? -18.906 -30.812 -13.742 1 74.62 237 LEU A O 1
ATOM 1880 N N . PHE A 1 238 ? -18.297 -32.562 -12.484 1 68.25 238 PHE A N 1
ATOM 1881 C CA . PHE A 1 238 ? -19.062 -33.562 -13.25 1 68.25 238 PHE A CA 1
ATOM 1882 C C . PHE A 1 238 ? -20.547 -33.438 -12.922 1 68.25 238 PHE A C 1
ATOM 1884 O O . PHE A 1 238 ? -21.391 -34.031 -13.617 1 68.25 238 PHE A O 1
ATOM 1891 N N . THR A 1 239 ? -20.797 -32.719 -11.898 1 75.56 239 THR A N 1
ATOM 1892 C CA . THR A 1 239 ? -22.203 -32.594 -11.523 1 75.56 239 THR A CA 1
ATOM 1893 C C . THR A 1 239 ? -22.797 -31.281 -12.016 1 75.56 239 THR A C 1
ATOM 1895 O O . THR A 1 239 ? -24 -31.047 -11.875 1 75.56 239 THR A O 1
ATOM 1898 N N . LEU A 1 240 ? -21.938 -30.484 -12.547 1 80.06 240 LEU A N 1
ATOM 1899 C CA . LEU A 1 240 ? -22.406 -29.188 -13.008 1 80.06 240 LEU A CA 1
ATOM 1900 C C . LEU A 1 240 ? -23.219 -29.328 -14.289 1 80.06 240 LEU A C 1
ATOM 1902 O O . LEU A 1 240 ? -22.891 -30.141 -15.156 1 80.06 240 LEU A O 1
ATOM 1906 N N . THR A 1 241 ? -24.328 -28.625 -14.305 1 80.38 241 THR A N 1
ATOM 1907 C CA . THR A 1 241 ? -25.219 -28.672 -15.453 1 80.38 241 THR A CA 1
ATOM 1908 C C . THR A 1 241 ? -25.688 -27.266 -15.828 1 80.38 241 THR A C 1
ATOM 1910 O O . THR A 1 241 ? -25.5 -26.328 -15.055 1 80.38 241 THR A O 1
ATOM 1913 N N . GLY A 1 242 ? -26.188 -27.141 -17.141 1 84.81 242 GLY A N 1
ATOM 1914 C CA . GLY A 1 242 ? -26.734 -25.875 -17.609 1 84.81 242 GLY A CA 1
ATOM 1915 C C . GLY A 1 242 ? -25.766 -25.109 -18.5 1 84.81 242 GLY A C 1
ATOM 1916 O O . GLY A 1 242 ? -24.75 -25.656 -18.938 1 84.81 242 GLY A O 1
ATOM 1917 N N . ASN A 1 243 ? -26.203 -23.938 -18.797 1 88.88 243 ASN A N 1
ATOM 1918 C CA . ASN A 1 243 ? -25.375 -23.062 -19.625 1 88.88 243 ASN A CA 1
ATOM 1919 C C . ASN A 1 243 ? -24.312 -22.344 -18.812 1 88.88 243 ASN A C 1
ATOM 1921 O O . ASN A 1 243 ? -24.562 -21.953 -17.656 1 88.88 243 ASN A O 1
ATOM 1925 N N . ALA A 1 244 ? -23.156 -22.375 -19.375 1 84.81 244 ALA A N 1
ATOM 1926 C CA . ALA A 1 244 ? -22.047 -21.688 -18.703 1 84.81 244 ALA A CA 1
ATOM 1927 C C . ALA A 1 244 ? -21.141 -21 -19.734 1 84.81 244 ALA A C 1
ATOM 1929 O O . ALA A 1 244 ? -21.344 -21.141 -20.938 1 84.81 244 ALA A O 1
ATOM 1930 N N . GLU A 1 245 ? -20.391 -20.188 -19.281 1 85.06 245 GLU A N 1
ATOM 1931 C CA . GLU A 1 245 ? -19.312 -19.578 -20.047 1 85.06 245 GLU A CA 1
ATOM 1932 C C . GLU A 1 245 ? -17.953 -20.062 -19.578 1 85.06 245 GLU A C 1
ATOM 1934 O O . GLU A 1 245 ? -17.672 -20.078 -18.375 1 85.06 245 GLU A O 1
ATOM 1939 N N . LEU A 1 246 ? -17.219 -20.562 -20.609 1 81.38 246 LEU A N 1
ATOM 1940 C CA . LEU A 1 246 ? -15.852 -20.984 -20.359 1 81.38 246 LEU A CA 1
ATOM 1941 C C . LEU A 1 246 ? -14.852 -19.984 -20.922 1 81.38 246 LEU A C 1
ATOM 1943 O O . LEU A 1 246 ? -14.93 -19.609 -22.094 1 81.38 246 LEU A O 1
ATOM 1947 N N . LYS A 1 247 ? -14.047 -19.547 -20.094 1 76.5 247 LYS A N 1
ATOM 1948 C CA . LYS A 1 247 ? -12.891 -18.766 -20.516 1 76.5 247 LYS A CA 1
ATOM 1949 C C . LYS A 1 247 ? -11.586 -19.406 -20.047 1 76.5 247 LYS A C 1
ATOM 1951 O O . LYS A 1 247 ? -11.484 -19.875 -18.922 1 76.5 247 LYS A O 1
ATOM 1956 N N . VAL A 1 248 ? -10.766 -19.547 -21.062 1 70.06 248 VAL A N 1
ATOM 1957 C CA . VAL A 1 248 ? -9.461 -20.125 -20.75 1 70.06 248 VAL A CA 1
ATOM 1958 C C . VAL A 1 248 ? -8.367 -19.094 -20.984 1 70.06 248 VAL A C 1
ATOM 1960 O O . VAL A 1 248 ? -8.375 -18.391 -22 1 70.06 248 VAL A O 1
ATOM 1963 N N . TYR A 1 249 ? -7.699 -19 -20 1 61.44 249 TYR A N 1
ATOM 1964 C CA . TYR A 1 249 ? -6.605 -18.047 -20.047 1 61.44 249 TYR A CA 1
ATOM 1965 C C . TYR A 1 249 ? -5.258 -18.734 -19.938 1 61.44 249 TYR A C 1
ATOM 1967 O O . TYR A 1 249 ? -5.145 -19.797 -19.297 1 61.44 249 TYR A O 1
ATOM 1975 N N . ARG A 1 250 ? -4.488 -18.359 -20.828 1 54.72 250 ARG A N 1
ATOM 1976 C CA . ARG A 1 250 ? -3.1 -18.781 -20.688 1 54.72 250 ARG A CA 1
ATOM 1977 C C . ARG A 1 250 ? -2.258 -17.688 -20.047 1 54.72 250 ARG A C 1
ATOM 1979 O O . ARG A 1 250 ? -2.426 -16.5 -20.344 1 54.72 250 ARG A O 1
ATOM 1986 N N . MET A 1 251 ? -1.923 -18.047 -18.922 1 48.28 251 MET A N 1
ATOM 1987 C CA . MET A 1 251 ? -0.972 -17.109 -18.344 1 48.28 251 MET A CA 1
ATOM 1988 C C . MET A 1 251 ? 0.355 -17.141 -19.094 1 48.28 251 MET A C 1
ATOM 1990 O O . MET A 1 251 ? 0.877 -18.219 -19.391 1 48.28 251 MET A O 1
ATOM 1994 N N . SER A 1 252 ? 0.606 -16.234 -19.719 1 42.31 252 SER A N 1
ATOM 1995 C CA . SER A 1 252 ? 2.033 -16.281 -20.016 1 42.31 252 SER A CA 1
ATOM 1996 C C . SER A 1 252 ? 2.857 -16.484 -18.75 1 42.31 252 SER A C 1
ATOM 1998 O O . SER A 1 252 ? 2.818 -15.648 -17.844 1 42.31 252 SER A O 1
ATOM 2000 N N . SER A 1 253 ? 2.646 -17.625 -18.219 1 39.28 253 SER A N 1
ATOM 2001 C CA . SER A 1 253 ? 2.869 -18.438 -17.031 1 39.28 253 SER A CA 1
ATOM 2002 C C . SER A 1 253 ? 4.043 -17.922 -16.203 1 39.28 253 SER A C 1
ATOM 2004 O O . SER A 1 253 ? 3.967 -17.859 -14.977 1 39.28 253 SER A O 1
ATOM 2006 N N . ASP A 1 254 ? 5.242 -18.109 -16.562 1 36.31 254 ASP A N 1
ATOM 2007 C CA . ASP A 1 254 ? 6.527 -18.406 -15.93 1 36.31 254 ASP A CA 1
ATOM 2008 C C . ASP A 1 254 ? 7.008 -17.234 -15.078 1 36.31 254 ASP A C 1
ATOM 2010 O O . ASP A 1 254 ? 7.574 -17.438 -14 1 36.31 254 ASP A O 1
ATOM 2014 N N . ASP A 1 255 ? 6.566 -16.141 -15.281 1 35.41 255 ASP A N 1
ATOM 2015 C CA . ASP A 1 255 ? 7.289 -15.008 -14.711 1 35.41 255 ASP A CA 1
ATOM 2016 C C . ASP A 1 255 ? 6.75 -14.648 -13.328 1 35.41 255 ASP A C 1
ATOM 2018 O O . ASP A 1 255 ? 7.52 -14.312 -12.422 1 35.41 255 ASP A O 1
ATOM 2022 N N . ALA A 1 256 ? 5.539 -14.836 -12.992 1 36.53 256 ALA A N 1
ATOM 2023 C CA . ALA A 1 256 ? 5.039 -14.438 -11.68 1 36.53 256 ALA A CA 1
ATOM 2024 C C . ALA A 1 256 ? 5.438 -15.453 -10.609 1 36.53 256 ALA A C 1
ATOM 2026 O O . ALA A 1 256 ? 5.875 -15.078 -9.516 1 36.53 256 ALA A O 1
ATOM 2027 N N . ILE A 1 257 ? 5.25 -16.672 -10.758 1 36.56 257 ILE A N 1
ATOM 2028 C CA . ILE A 1 257 ? 5.602 -17.688 -9.781 1 36.56 257 ILE A CA 1
ATOM 2029 C C . ILE A 1 257 ? 7.117 -17.75 -9.609 1 36.56 257 ILE A C 1
ATOM 2031 O O . ILE A 1 257 ? 7.613 -17.875 -8.492 1 36.56 257 ILE A O 1
ATOM 2035 N N . MET A 1 258 ? 7.867 -17.641 -10.57 1 37.47 258 MET A N 1
ATOM 2036 C CA . MET A 1 258 ? 9.328 -17.609 -10.555 1 37.47 258 MET A CA 1
ATOM 2037 C C . MET A 1 258 ? 9.836 -16.438 -9.742 1 37.47 258 MET A C 1
ATOM 2039 O O . MET A 1 258 ? 10.836 -16.547 -9.023 1 37.47 258 MET A O 1
ATOM 2043 N N . ALA A 1 259 ? 9.148 -15.508 -9.656 1 35.97 259 ALA A N 1
ATOM 2044 C CA . ALA A 1 259 ? 9.508 -14.328 -8.875 1 35.97 259 ALA A CA 1
ATOM 2045 C C . ALA A 1 259 ? 9.336 -14.594 -7.379 1 35.97 259 ALA A C 1
ATOM 2047 O O . ALA A 1 259 ? 10.164 -14.164 -6.57 1 35.97 259 ALA A O 1
ATOM 2048 N N . VAL A 1 260 ? 8.477 -15.281 -6.949 1 35.16 260 VAL A N 1
ATOM 2049 C CA . VAL A 1 260 ? 8.281 -15.625 -5.547 1 35.16 260 VAL A CA 1
ATOM 2050 C C . VAL A 1 260 ? 9.375 -16.578 -5.09 1 35.16 260 VAL A C 1
ATOM 2052 O O . VAL A 1 260 ? 9.977 -16.391 -4.027 1 35.16 260 VAL A O 1
ATOM 2055 N N . VAL A 1 261 ? 9.633 -17.656 -5.734 1 35.88 261 VAL A N 1
ATOM 2056 C CA . VAL A 1 261 ? 10.641 -18.656 -5.383 1 35.88 261 VAL A CA 1
ATOM 2057 C C . VAL A 1 261 ? 12.023 -18 -5.375 1 35.88 261 VAL A C 1
ATOM 2059 O O . VAL A 1 261 ? 12.844 -18.297 -4.504 1 35.88 261 VAL A O 1
ATOM 2062 N N . GLU A 1 262 ? 12.227 -17.094 -6.223 1 37.47 262 GLU A N 1
ATOM 2063 C CA . GLU A 1 262 ? 13.492 -16.375 -6.297 1 37.47 262 GLU A CA 1
ATOM 2064 C C . GLU A 1 262 ? 13.711 -15.523 -5.051 1 37.47 262 GLU A C 1
ATOM 2066 O O . GLU A 1 262 ? 14.836 -15.445 -4.543 1 37.47 262 GLU A O 1
ATOM 2071 N N . ASN A 1 263 ? 12.797 -15.094 -4.566 1 33.59 263 ASN A N 1
ATOM 2072 C CA . ASN A 1 263 ? 12.883 -14.219 -3.402 1 33.59 263 ASN A CA 1
ATOM 2073 C C . ASN A 1 263 ? 12.984 -15.016 -2.105 1 33.59 263 ASN A C 1
ATOM 2075 O O . ASN A 1 263 ? 13.461 -14.508 -1.092 1 33.59 263 ASN A O 1
ATOM 2079 N N . MET A 1 264 ? 12.555 -16.188 -1.966 1 32.28 264 MET A N 1
ATOM 2080 C CA . MET A 1 264 ? 12.703 -17 -0.767 1 32.28 264 MET A CA 1
ATOM 2081 C C . MET A 1 264 ? 14.172 -17.344 -0.522 1 32.28 264 MET A C 1
ATOM 2083 O O . MET A 1 264 ? 14.562 -17.641 0.608 1 32.28 264 MET A O 1
ATOM 2087 N N . GLU A 1 265 ? 15.039 -17.531 -1.515 1 32.03 265 GLU A N 1
ATOM 2088 C CA . GLU A 1 265 ? 16.406 -18.016 -1.345 1 32.03 265 GLU A CA 1
ATOM 2089 C C . GLU A 1 265 ? 17.406 -16.859 -1.374 1 32.03 265 GLU A C 1
ATOM 2091 O O . GLU A 1 265 ? 18.609 -17.078 -1.409 1 32.03 265 GLU A O 1
ATOM 2096 N N . GLN A 1 266 ? 16.953 -15.688 -1.38 1 33.41 266 GLN A N 1
ATOM 2097 C CA . GLN A 1 266 ? 17.875 -14.625 -0.993 1 33.41 266 GLN A CA 1
ATOM 2098 C C . GLN A 1 266 ? 17.875 -14.43 0.52 1 33.41 266 GLN A C 1
ATOM 2100 O O . GLN A 1 266 ? 16.828 -14.453 1.159 1 33.41 266 GLN A O 1
ATOM 2105 N N . MET B 1 1 ? 16.953 26.453 -0.956 1 86 1 MET B N 1
ATOM 2106 C CA . MET B 1 1 ? 17.797 25.391 -0.422 1 86 1 MET B CA 1
ATOM 2107 C C . MET B 1 1 ? 17.453 24.047 -1.034 1 86 1 MET B C 1
ATOM 2109 O O . MET B 1 1 ? 16.297 23.812 -1.422 1 86 1 MET B O 1
ATOM 2113 N N . ARG B 1 2 ? 18.5 23.25 -1.241 1 89.44 2 ARG B N 1
ATOM 2114 C CA . ARG B 1 2 ? 18.281 21.969 -1.903 1 89.44 2 ARG B CA 1
ATOM 2115 C C . ARG B 1 2 ? 18.969 20.828 -1.135 1 89.44 2 ARG B C 1
ATOM 2117 O O . ARG B 1 2 ? 20.125 20.953 -0.735 1 89.44 2 ARG B O 1
ATOM 2124 N N . GLU B 1 3 ? 18.172 19.797 -0.831 1 91.31 3 GLU B N 1
ATOM 2125 C CA . GLU B 1 3 ? 18.672 18.578 -0.199 1 91.31 3 GLU B CA 1
ATOM 2126 C C . GLU B 1 3 ? 18.484 17.375 -1.112 1 91.31 3 GLU B C 1
ATOM 2128 O O . GLU B 1 3 ? 17.438 17.203 -1.731 1 91.31 3 GLU B O 1
ATOM 2133 N N . GLU B 1 4 ? 19.547 16.641 -1.262 1 95.5 4 GLU B N 1
ATOM 2134 C CA . GLU B 1 4 ? 19.531 15.453 -2.1 1 95.5 4 GLU B CA 1
ATOM 2135 C C . GLU B 1 4 ? 20.141 14.258 -1.377 1 95.5 4 GLU B C 1
ATOM 2137 O O . GLU B 1 4 ? 21.031 14.422 -0.549 1 95.5 4 GLU B O 1
ATOM 2142 N N . TYR B 1 5 ? 19.594 13.109 -1.696 1 96.44 5 TYR B N 1
ATOM 2143 C CA . TYR B 1 5 ? 20.125 11.883 -1.124 1 96.44 5 TYR B CA 1
ATOM 2144 C C . TYR B 1 5 ? 19.875 10.695 -2.043 1 96.44 5 TYR B C 1
ATOM 2146 O O . TYR B 1 5 ? 18.844 10.641 -2.727 1 96.44 5 TYR B O 1
ATOM 2154 N N . VAL B 1 6 ? 20.828 9.844 -2.15 1 97.62 6 VAL B N 1
ATOM 2155 C CA . VAL B 1 6 ? 20.703 8.602 -2.902 1 97.62 6 VAL B CA 1
ATOM 2156 C C . VAL B 1 6 ? 20.938 7.41 -1.973 1 97.62 6 VAL B C 1
ATOM 2158 O O . VAL B 1 6 ? 21.859 7.43 -1.15 1 97.62 6 VAL B O 1
ATOM 2161 N N . LYS B 1 7 ? 20.094 6.418 -2.029 1 96.69 7 LYS B N 1
ATOM 2162 C CA . LYS B 1 7 ? 20.172 5.234 -1.184 1 96.69 7 LYS B CA 1
ATOM 2163 C C . LYS B 1 7 ? 19.984 3.959 -2 1 96.69 7 LYS B C 1
ATOM 2165 O O . LYS B 1 7 ? 19.031 3.84 -2.76 1 96.69 7 LYS B O 1
ATOM 2170 N N . GLU B 1 8 ? 20.891 3.1 -1.882 1 96.62 8 GLU B N 1
ATOM 2171 C CA . GLU B 1 8 ? 20.688 1.742 -2.375 1 96.62 8 GLU B CA 1
ATOM 2172 C C . GLU B 1 8 ? 19.969 0.883 -1.337 1 96.62 8 GLU B C 1
ATOM 2174 O O . GLU B 1 8 ? 20.406 0.802 -0.185 1 96.62 8 GLU B O 1
ATOM 2179 N N . ILE B 1 9 ? 18.953 0.273 -1.746 1 94.31 9 ILE B N 1
ATOM 2180 C CA . ILE B 1 9 ? 18.094 -0.488 -0.849 1 94.31 9 ILE B CA 1
ATOM 2181 C C . ILE B 1 9 ? 18.094 -1.959 -1.258 1 94.31 9 ILE B C 1
ATOM 2183 O O . ILE B 1 9 ? 17.531 -2.32 -2.295 1 94.31 9 ILE B O 1
ATOM 2187 N N . PRO B 1 10 ? 18.641 -2.75 -0.439 1 89.06 10 PRO B N 1
ATOM 2188 C CA . PRO B 1 10 ? 18.5 -4.18 -0.732 1 89.06 10 PRO B CA 1
ATOM 2189 C C . PRO B 1 10 ? 17.062 -4.668 -0.597 1 89.06 10 PRO B C 1
ATOM 2191 O O . PRO B 1 10 ? 16.344 -4.262 0.326 1 89.06 10 PRO B O 1
ATOM 2194 N N . ILE B 1 11 ? 16.672 -5.41 -1.557 1 82.31 11 ILE B N 1
ATOM 2195 C CA . ILE B 1 11 ? 15.289 -5.902 -1.503 1 82.31 11 ILE B CA 1
ATOM 2196 C C . ILE B 1 11 ? 15.281 -7.426 -1.614 1 82.31 11 ILE B C 1
ATOM 2198 O O . ILE B 1 11 ? 16.172 -8.016 -2.225 1 82.31 11 ILE B O 1
ATOM 2202 N N . LYS B 1 12 ? 14.273 -7.969 -1.005 1 71 12 LYS B N 1
ATOM 2203 C CA . LYS B 1 12 ? 14.062 -9.414 -1.046 1 71 12 LYS B CA 1
ATOM 2204 C C . LYS B 1 12 ? 12.875 -9.766 -1.942 1 71 12 LYS B C 1
ATOM 2206 O O . LYS B 1 12 ? 12.781 -10.898 -2.428 1 71 12 LYS B O 1
ATOM 2211 N N . ALA B 1 13 ? 12.023 -8.789 -2.09 1 69.25 13 ALA B N 1
ATOM 2212 C CA . ALA B 1 13 ? 10.844 -9 -2.93 1 69.25 13 ALA B CA 1
ATOM 2213 C C . ALA B 1 13 ? 11.211 -8.945 -4.41 1 69.25 13 ALA B C 1
ATOM 2215 O O . ALA B 1 13 ? 12.227 -8.352 -4.785 1 69.25 13 ALA B O 1
ATOM 2216 N N . ASP B 1 14 ? 10.43 -9.578 -5.211 1 66.88 14 ASP B N 1
ATOM 2217 C CA . ASP B 1 14 ? 10.672 -9.523 -6.648 1 66.88 14 ASP B CA 1
ATOM 2218 C C . ASP B 1 14 ? 10.398 -8.133 -7.199 1 66.88 14 ASP B C 1
ATOM 2220 O O . ASP B 1 14 ? 9.656 -7.352 -6.594 1 66.88 14 ASP B O 1
ATOM 2224 N N . ARG B 1 15 ? 10.914 -7.879 -8.359 1 72.06 15 ARG B N 1
ATOM 2225 C CA . ARG B 1 15 ? 10.812 -6.57 -9 1 72.06 15 ARG B CA 1
ATOM 2226 C C . ARG B 1 15 ? 9.359 -6.168 -9.203 1 72.06 15 ARG B C 1
ATOM 2228 O O . ARG B 1 15 ? 8.992 -5.008 -9.008 1 72.06 15 ARG B O 1
ATOM 2235 N N . SER B 1 16 ? 8.57 -7.152 -9.617 1 70 16 SER B N 1
ATOM 2236 C CA . SER B 1 16 ? 7.172 -6.855 -9.906 1 70 16 SER B CA 1
ATOM 2237 C C . SER B 1 16 ? 6.438 -6.367 -8.664 1 70 16 SER B C 1
ATOM 2239 O O . SER B 1 16 ? 5.625 -5.441 -8.742 1 70 16 SER B O 1
ATOM 2241 N N . THR B 1 17 ? 6.746 -7.027 -7.539 1 73.88 17 THR B N 1
ATOM 2242 C CA . THR B 1 17 ? 6.152 -6.617 -6.27 1 73.88 17 THR B CA 1
ATOM 2243 C C . THR B 1 17 ? 6.531 -5.176 -5.934 1 73.88 17 THR B C 1
ATOM 2245 O O . THR B 1 17 ? 5.672 -4.375 -5.566 1 73.88 17 THR B O 1
ATOM 2248 N N . ILE B 1 18 ? 7.793 -4.887 -6.172 1 83.44 18 ILE B N 1
ATOM 2249 C CA . ILE B 1 18 ? 8.305 -3.557 -5.863 1 83.44 18 ILE B CA 1
ATOM 2250 C C . ILE B 1 18 ? 7.684 -2.535 -6.816 1 83.44 18 ILE B C 1
ATOM 2252 O O . ILE B 1 18 ? 7.215 -1.479 -6.383 1 83.44 18 ILE B O 1
ATOM 2256 N N . MET B 1 19 ? 7.609 -2.896 -8.055 1 81.88 19 MET B N 1
ATOM 2257 C CA . MET B 1 19 ? 7.059 -1.989 -9.062 1 81.88 19 MET B CA 1
ATOM 2258 C C . MET B 1 19 ? 5.574 -1.744 -8.812 1 81.88 19 MET B C 1
ATOM 2260 O O . MET B 1 19 ? 5.098 -0.613 -8.93 1 81.88 19 MET B O 1
ATOM 2264 N N . ASN B 1 20 ? 4.863 -2.805 -8.453 1 78 20 ASN B N 1
ATOM 2265 C CA . ASN B 1 20 ? 3.439 -2.664 -8.172 1 78 20 ASN B CA 1
ATOM 2266 C C . ASN B 1 20 ? 3.189 -1.708 -7.012 1 78 20 ASN B C 1
ATOM 2268 O O . ASN B 1 20 ? 2.262 -0.898 -7.059 1 78 20 ASN B O 1
ATOM 2272 N N . LEU B 1 21 ? 4.012 -1.83 -6.043 1 85.81 21 LEU B N 1
ATOM 2273 C CA . LEU B 1 21 ? 3.902 -0.949 -4.887 1 85.81 21 LEU B CA 1
ATOM 2274 C C . LEU B 1 21 ? 4.223 0.492 -5.266 1 85.81 21 LEU B C 1
ATOM 2276 O O . LEU B 1 21 ? 3.455 1.406 -4.961 1 85.81 21 LEU B O 1
ATOM 2280 N N . LEU B 1 22 ? 5.289 0.676 -6.023 1 90.56 22 LEU B N 1
ATOM 2281 C CA . LEU B 1 22 ? 5.797 2.016 -6.301 1 90.56 22 LEU B CA 1
ATOM 2282 C C . LEU B 1 22 ? 4.941 2.717 -7.352 1 90.56 22 LEU B C 1
ATOM 2284 O O . LEU B 1 22 ? 4.902 3.947 -7.406 1 90.56 22 LEU B O 1
ATOM 2288 N N . THR B 1 23 ? 4.25 1.953 -8.117 1 88.31 23 THR B N 1
ATOM 2289 C CA . THR B 1 23 ? 3.459 2.578 -9.172 1 88.31 23 THR B CA 1
ATOM 2290 C C . THR B 1 23 ? 2.041 2.867 -8.688 1 88.31 23 THR B C 1
ATOM 2292 O O . THR B 1 23 ? 1.246 3.477 -9.406 1 88.31 23 THR B O 1
ATOM 2295 N N . ASP B 1 24 ? 1.698 2.381 -7.598 1 88.12 24 ASP B N 1
ATOM 2296 C CA . ASP B 1 24 ? 0.456 2.762 -6.934 1 88.12 24 ASP B CA 1
ATOM 2297 C C . ASP B 1 24 ? 0.664 3.98 -6.035 1 88.12 24 ASP B C 1
ATOM 2299 O O . ASP B 1 24 ? 1.247 3.873 -4.957 1 88.12 24 ASP B O 1
ATOM 2303 N N . ALA B 1 25 ? 0.147 5.082 -6.41 1 94.38 25 ALA B N 1
ATOM 2304 C CA . ALA B 1 25 ? 0.413 6.352 -5.738 1 94.38 25 ALA B CA 1
ATOM 2305 C C . ALA B 1 25 ? -0.065 6.316 -4.289 1 94.38 25 ALA B C 1
ATOM 2307 O O . ALA B 1 25 ? 0.543 6.938 -3.412 1 94.38 25 ALA B O 1
ATOM 2308 N N . HIS B 1 26 ? -1.164 5.648 -4.023 1 95.62 26 HIS B N 1
ATOM 2309 C CA . HIS B 1 26 ? -1.704 5.598 -2.668 1 95.62 26 HIS B CA 1
ATOM 2310 C C . HIS B 1 26 ? -0.81 4.773 -1.748 1 95.62 26 HIS B C 1
ATOM 2312 O O . HIS B 1 26 ? -0.55 5.172 -0.609 1 95.62 26 HIS B O 1
ATOM 2318 N N . LEU B 1 27 ? -0.356 3.641 -2.285 1 93.44 27 LEU B N 1
ATOM 2319 C CA . LEU B 1 27 ? 0.561 2.816 -1.507 1 93.44 27 LEU B CA 1
ATOM 2320 C C . LEU B 1 27 ? 1.907 3.512 -1.338 1 93.44 27 LEU B C 1
ATOM 2322 O O . LEU B 1 27 ? 2.486 3.496 -0.25 1 93.44 27 LEU B O 1
ATOM 2326 N N . PHE B 1 28 ? 2.357 4.141 -2.416 1 96.44 28 PHE B N 1
ATOM 2327 C CA . PHE B 1 28 ? 3.578 4.938 -2.398 1 96.44 28 PHE B CA 1
ATOM 2328 C C . PHE B 1 28 ? 3.521 5.988 -1.299 1 96.44 28 PHE B C 1
ATOM 2330 O O . PHE B 1 28 ? 4.48 6.156 -0.541 1 96.44 28 PHE B O 1
ATOM 2337 N N . ALA B 1 29 ? 2.438 6.668 -1.189 1 97.81 29 ALA B N 1
ATOM 2338 C CA . ALA B 1 29 ? 2.254 7.703 -0.173 1 97.81 29 ALA B CA 1
ATOM 2339 C C . ALA B 1 29 ? 2.17 7.09 1.223 1 97.81 29 ALA B C 1
ATOM 2341 O O . ALA B 1 29 ? 2.709 7.645 2.184 1 97.81 29 ALA B O 1
ATOM 2342 N N . GLY B 1 30 ? 1.578 5.973 1.334 1 97.56 30 GLY B N 1
ATOM 2343 C CA . GLY B 1 30 ? 1.364 5.32 2.617 1 97.56 30 GLY B CA 1
ATOM 2344 C C . GLY B 1 30 ? 2.656 4.938 3.312 1 97.56 30 GLY B C 1
ATOM 2345 O O . GLY B 1 30 ? 2.719 4.906 4.543 1 97.56 30 GLY B O 1
ATOM 2346 N N . ILE B 1 31 ? 3.664 4.715 2.531 1 96.31 31 ILE B N 1
ATOM 2347 C CA . ILE B 1 31 ? 4.902 4.23 3.125 1 96.31 31 ILE B CA 1
ATOM 2348 C C . ILE B 1 31 ? 5.906 5.375 3.234 1 96.31 31 ILE B C 1
ATOM 2350 O O . ILE B 1 31 ? 7.07 5.16 3.582 1 96.31 31 ILE B O 1
ATOM 2354 N N . SER B 1 32 ? 5.484 6.582 3.008 1 97.25 32 SER B N 1
ATOM 2355 C CA . SER B 1 32 ? 6.383 7.73 2.936 1 97.25 32 SER B CA 1
ATOM 2356 C C . SER B 1 32 ? 6.621 8.336 4.316 1 97.25 32 SER B C 1
ATOM 2358 O O . SER B 1 32 ? 7.598 9.055 4.523 1 97.25 32 SER B O 1
ATOM 2360 N N . GLY B 1 33 ? 5.641 8.211 5.176 1 95.81 33 GLY B N 1
ATOM 2361 C CA . GLY B 1 33 ? 5.711 8.859 6.477 1 95.81 33 GLY B CA 1
ATOM 2362 C C . GLY B 1 33 ? 5.449 10.352 6.418 1 95.81 33 GLY B C 1
ATOM 2363 O O . GLY B 1 33 ? 5.277 11 7.453 1 95.81 33 GLY B O 1
ATOM 2364 N N . HIS B 1 34 ? 5.336 10.898 5.227 1 96 34 HIS B N 1
ATOM 2365 C CA . HIS B 1 34 ? 5.309 12.352 5.137 1 96 34 HIS B CA 1
ATOM 2366 C C . HIS B 1 34 ? 4.32 12.82 4.074 1 96 34 HIS B C 1
ATOM 2368 O O . HIS B 1 34 ? 4.082 14.023 3.928 1 96 34 HIS B O 1
ATOM 2374 N N . ILE B 1 35 ? 3.789 11.938 3.301 1 97.06 35 ILE B N 1
ATOM 2375 C CA . ILE B 1 35 ? 2.869 12.289 2.227 1 97.06 35 ILE B CA 1
ATOM 2376 C C . ILE B 1 35 ? 1.546 11.547 2.418 1 97.06 35 ILE B C 1
ATOM 2378 O O . ILE B 1 35 ? 1.533 10.352 2.709 1 97.06 35 ILE B O 1
ATOM 2382 N N . SER B 1 36 ? 0.499 12.258 2.307 1 97.5 36 SER B N 1
ATOM 2383 C CA . SER B 1 36 ? -0.831 11.656 2.312 1 97.5 36 SER B CA 1
ATOM 2384 C C . SER B 1 36 ? -1.664 12.148 1.133 1 97.5 36 SER B C 1
ATOM 2386 O O . SER B 1 36 ? -1.801 13.352 0.922 1 97.5 36 SER B O 1
ATOM 2388 N N . ILE B 1 37 ? -2.207 11.227 0.361 1 97.44 37 ILE B N 1
ATOM 2389 C CA . ILE B 1 37 ? -3.088 11.562 -0.753 1 97.44 37 ILE B CA 1
ATOM 2390 C C . ILE B 1 37 ? -4.535 11.609 -0.27 1 97.44 37 ILE B C 1
ATOM 2392 O O . ILE B 1 37 ? -5.039 10.641 0.299 1 97.44 37 ILE B O 1
ATOM 2396 N N . TYR B 1 38 ? -5.156 12.789 -0.581 1 96.06 38 TYR B N 1
ATOM 2397 C CA . TYR B 1 38 ? -6.527 12.852 -0.088 1 96.06 38 TYR B CA 1
ATOM 2398 C C . TYR B 1 38 ? -7.496 13.195 -1.212 1 96.06 38 TYR B C 1
ATOM 2400 O O . TYR B 1 38 ? -8.711 13.062 -1.054 1 96.06 38 TYR B O 1
ATOM 2408 N N . LYS B 1 39 ? -7.004 13.578 -2.359 1 96.19 39 LYS B N 1
ATOM 2409 C CA . LYS B 1 39 ? -7.812 13.773 -3.561 1 96.19 39 LYS B CA 1
ATOM 2410 C C . LYS B 1 39 ? -7.023 13.406 -4.816 1 96.19 39 LYS B C 1
ATOM 2412 O O . LYS B 1 39 ? -5.801 13.258 -4.766 1 96.19 39 LYS B O 1
ATOM 2417 N N . LEU B 1 40 ? -7.719 13.109 -5.848 1 95.25 40 LEU B N 1
ATOM 2418 C CA . LEU B 1 40 ? -7.09 12.938 -7.152 1 95.25 40 LEU B CA 1
ATOM 2419 C C . LEU B 1 40 ? -7.664 13.922 -8.164 1 95.25 40 LEU B C 1
ATOM 2421 O O . LEU B 1 40 ? -8.781 14.414 -7.996 1 95.25 40 LEU B O 1
ATOM 2425 N N . PHE B 1 41 ? -6.887 14.281 -9.164 1 94.5 41 PHE B N 1
ATOM 2426 C CA . PHE B 1 41 ? -7.312 15.203 -10.211 1 94.5 41 PHE B CA 1
ATOM 2427 C C . PHE B 1 41 ? -8.172 14.492 -11.25 1 94.5 41 PHE B C 1
ATOM 2429 O O . PHE B 1 41 ? -7.758 13.477 -11.812 1 94.5 41 PHE B O 1
ATOM 2436 N N . ASP B 1 42 ? -9.336 14.992 -11.43 1 92.75 42 ASP B N 1
ATOM 2437 C CA . ASP B 1 42 ? -10.211 14.492 -12.484 1 92.75 42 ASP B CA 1
ATOM 2438 C C . ASP B 1 42 ? -10.086 15.344 -13.75 1 92.75 42 ASP B C 1
ATOM 2440 O O . ASP B 1 42 ? -10.391 16.531 -13.727 1 92.75 42 ASP B O 1
ATOM 2444 N N . THR B 1 43 ? -9.742 14.727 -14.789 1 86 43 THR B N 1
ATOM 2445 C CA . THR B 1 43 ? -9.461 15.461 -16.016 1 86 43 THR B CA 1
ATOM 2446 C C . THR B 1 43 ? -10.75 15.992 -16.625 1 86 43 THR B C 1
ATOM 2448 O O . THR B 1 43 ? -10.75 17.047 -17.281 1 86 43 THR B O 1
ATOM 2451 N N . THR B 1 44 ? -11.859 15.336 -16.453 1 89.5 44 THR B N 1
ATOM 2452 C CA . THR B 1 44 ? -13.148 15.781 -16.984 1 89.5 44 THR B CA 1
ATOM 2453 C C . THR B 1 44 ? -13.68 16.969 -16.172 1 89.5 44 THR B C 1
ATOM 2455 O O . THR B 1 44 ? -14.148 17.953 -16.75 1 89.5 44 THR B O 1
ATOM 2458 N N . LEU B 1 45 ? -13.547 16.891 -14.883 1 92.31 45 LEU B N 1
ATOM 2459 C CA . LEU B 1 45 ? -14.031 17.953 -13.992 1 92.31 45 LEU B CA 1
ATOM 2460 C C . LEU B 1 45 ? -13 19.062 -13.867 1 92.31 45 LEU B C 1
ATOM 2462 O O . LEU B 1 45 ? -13.32 20.172 -13.406 1 92.31 45 LEU B O 1
ATOM 2466 N N . ASN B 1 46 ? -11.836 18.812 -14.297 1 94.44 46 ASN B N 1
ATOM 2467 C CA . ASN B 1 46 ? -10.711 19.734 -14.18 1 94.44 46 ASN B CA 1
ATOM 2468 C C . ASN B 1 46 ? -10.547 20.25 -12.75 1 94.44 46 ASN B C 1
ATOM 2470 O O . ASN B 1 46 ? -10.461 21.453 -12.523 1 94.44 46 ASN B O 1
ATOM 2474 N N . ASP B 1 47 ? -10.648 19.359 -11.789 1 94.75 47 ASP B N 1
ATOM 2475 C CA . ASP B 1 47 ? -10.578 19.656 -10.359 1 94.75 47 ASP B CA 1
ATOM 2476 C C . ASP B 1 47 ? -10.148 18.438 -9.555 1 94.75 47 ASP B C 1
ATOM 2478 O O . ASP B 1 47 ? -10.172 17.312 -10.055 1 94.75 47 ASP B O 1
ATOM 2482 N N . PHE B 1 48 ? -9.664 18.766 -8.383 1 94.44 48 PHE B N 1
ATOM 2483 C CA . PHE B 1 48 ? -9.367 17.688 -7.441 1 94.44 48 PHE B CA 1
ATOM 2484 C C . PHE B 1 48 ? -10.617 17.25 -6.699 1 94.44 48 PHE B C 1
ATOM 2486 O O . PHE B 1 48 ? -11.344 18.078 -6.148 1 94.44 48 PHE B O 1
ATOM 2493 N N . VAL B 1 49 ? -10.867 15.961 -6.637 1 93.75 49 VAL B N 1
ATOM 2494 C CA . VAL B 1 49 ? -12.055 15.414 -5.992 1 93.75 49 VAL B CA 1
ATOM 2495 C C . VAL B 1 49 ? -11.672 14.18 -5.172 1 93.75 49 VAL B C 1
ATOM 2497 O O . VAL B 1 49 ? -10.625 13.57 -5.402 1 93.75 49 VAL B O 1
ATOM 2500 N N . PRO B 1 50 ? -12.531 13.898 -4.16 1 93.56 50 PRO B N 1
ATOM 2501 C CA . PRO B 1 50 ? -12.312 12.609 -3.512 1 93.56 50 PRO B CA 1
ATOM 2502 C C . PRO B 1 50 ? -12.297 11.445 -4.504 1 93.56 50 PRO B C 1
ATOM 2504 O O . PRO B 1 50 ? -12.961 11.508 -5.543 1 93.56 50 PRO B O 1
ATOM 2507 N N . GLN B 1 51 ? -11.633 10.414 -4.258 1 94 51 GLN B N 1
ATOM 2508 C CA . GLN B 1 51 ? -11.32 9.328 -5.188 1 94 51 GLN B CA 1
ATOM 2509 C C . GLN B 1 51 ? -12.586 8.781 -5.836 1 94 51 GLN B C 1
ATOM 2511 O O . GLN B 1 51 ? -12.656 8.648 -7.059 1 94 51 GLN B O 1
ATOM 2516 N N . ALA B 1 52 ? -13.609 8.578 -5.113 1 93.38 52 ALA B N 1
ATOM 2517 C CA . ALA B 1 52 ? -14.812 7.926 -5.625 1 93.38 52 ALA B CA 1
ATOM 2518 C C . ALA B 1 52 ? -15.617 8.867 -6.512 1 93.38 52 ALA B C 1
ATOM 2520 O O . ALA B 1 52 ? -16.531 8.438 -7.227 1 93.38 52 ALA B O 1
ATOM 2521 N N . ASP B 1 53 ? -15.344 10.156 -6.422 1 92.94 53 ASP B N 1
ATOM 2522 C CA . ASP B 1 53 ? -16.094 11.141 -7.191 1 92.94 53 ASP B CA 1
ATOM 2523 C C . ASP B 1 53 ? -15.445 11.398 -8.547 1 92.94 53 ASP B C 1
ATOM 2525 O O . ASP B 1 53 ? -15.977 12.148 -9.367 1 92.94 53 ASP B O 1
ATOM 2529 N N . ALA B 1 54 ? -14.32 10.758 -8.766 1 90 54 ALA B N 1
ATOM 2530 C CA . ALA B 1 54 ? -13.586 10.992 -10.008 1 90 54 ALA B CA 1
ATOM 2531 C C . ALA B 1 54 ? -14.219 10.227 -11.172 1 90 54 ALA B C 1
ATOM 2533 O O . ALA B 1 54 ? -14.523 9.039 -11.047 1 90 54 ALA B O 1
ATOM 2534 N N . ASN B 1 55 ? -14.352 10.859 -12.234 1 86.06 55 ASN B N 1
ATOM 2535 C CA . ASN B 1 55 ? -14.812 10.242 -13.477 1 86.06 55 ASN B CA 1
ATOM 2536 C C . ASN B 1 55 ? -13.648 9.727 -14.312 1 86.06 55 ASN B C 1
ATOM 2538 O O . ASN B 1 55 ? -13.68 8.602 -14.812 1 86.06 55 ASN B O 1
ATOM 2542 N N . ASN B 1 56 ? -12.703 10.609 -14.461 1 87.31 56 ASN B N 1
ATOM 2543 C CA . ASN B 1 56 ? -11.5 10.305 -15.234 1 87.31 56 ASN B CA 1
ATOM 2544 C C . ASN B 1 56 ? -10.234 10.68 -14.469 1 87.31 56 ASN B C 1
ATOM 2546 O O . ASN B 1 56 ? -9.617 11.703 -14.75 1 87.31 56 ASN B O 1
ATOM 2550 N N . PRO B 1 57 ? -9.867 9.773 -13.602 1 85.25 57 PRO B N 1
ATOM 2551 C CA . PRO B 1 57 ? -8.711 10.078 -12.766 1 85.25 57 PRO B CA 1
ATOM 2552 C C . PRO B 1 57 ? -7.41 10.148 -13.555 1 85.25 57 PRO B C 1
ATOM 2554 O O . PRO B 1 57 ? -7.191 9.352 -14.469 1 85.25 57 PRO B O 1
ATOM 2557 N N . GLY B 1 58 ? -6.57 11.109 -13.281 1 82.06 58 GLY B N 1
ATOM 2558 C CA . GLY B 1 58 ? -5.223 11.227 -13.812 1 82.06 58 GLY B CA 1
ATOM 2559 C C . GLY B 1 58 ? -4.152 10.828 -12.812 1 82.06 58 GLY B C 1
ATOM 2560 O O . GLY B 1 58 ? -4.453 10.227 -11.781 1 82.06 58 GLY B O 1
ATOM 2561 N N . ASP B 1 59 ? -2.883 11.117 -13.258 1 87.56 59 ASP B N 1
ATOM 2562 C CA . ASP B 1 59 ? -1.742 10.797 -12.406 1 87.56 59 ASP B CA 1
ATOM 2563 C C . ASP B 1 59 ? -1.297 12.023 -11.609 1 87.56 59 ASP B C 1
ATOM 2565 O O . ASP B 1 59 ? -0.104 12.328 -11.547 1 87.56 59 ASP B O 1
ATOM 2569 N N . LYS B 1 60 ? -2.283 12.797 -11.219 1 95.25 60 LYS B N 1
ATOM 2570 C CA . LYS B 1 60 ? -2.094 13.977 -10.383 1 95.25 60 LYS B CA 1
ATOM 2571 C C . LYS B 1 60 ? -2.949 13.898 -9.117 1 95.25 60 LYS B C 1
ATOM 2573 O O . LYS B 1 60 ? -4.141 13.586 -9.188 1 95.25 60 LYS B O 1
ATOM 2578 N N . TYR B 1 61 ? -2.299 14.203 -7.973 1 97.56 61 TYR B N 1
ATOM 2579 C CA . TYR B 1 61 ? -2.961 13.992 -6.688 1 97.56 61 TYR B CA 1
ATOM 2580 C C . TYR B 1 61 ? -2.82 15.219 -5.797 1 97.56 61 TYR B C 1
ATOM 2582 O O . TYR B 1 61 ? -1.794 15.898 -5.828 1 97.56 61 TYR B O 1
ATOM 2590 N N . LYS B 1 62 ? -3.861 15.523 -5.039 1 97.31 62 LYS B N 1
ATOM 2591 C CA . LYS B 1 62 ? -3.75 16.469 -3.928 1 97.31 62 LYS B CA 1
ATOM 2592 C C . LYS B 1 62 ? -3.197 15.781 -2.682 1 97.31 62 LYS B C 1
ATOM 2594 O O . LYS B 1 62 ? -3.67 14.711 -2.295 1 97.31 62 LYS B O 1
ATOM 2599 N N . ILE B 1 63 ? -2.17 16.391 -2.107 1 97.44 63 ILE B N 1
ATOM 2600 C CA . ILE B 1 63 ? -1.488 15.695 -1.02 1 97.44 63 ILE B CA 1
ATOM 2601 C C . ILE B 1 63 ? -1.331 16.641 0.173 1 97.44 63 ILE B C 1
ATOM 2603 O O . ILE B 1 63 ? -1.42 17.859 0.024 1 97.44 63 ILE B O 1
ATOM 2607 N N . ALA B 1 64 ? -1.204 16.062 1.336 1 96.06 64 ALA B N 1
ATOM 2608 C CA . ALA B 1 64 ? -0.649 16.719 2.518 1 96.06 64 ALA B CA 1
ATOM 2609 C C . ALA B 1 64 ? 0.806 16.312 2.736 1 96.06 64 ALA B C 1
ATOM 2611 O O . ALA B 1 64 ? 1.122 15.133 2.814 1 96.06 64 ALA B O 1
ATOM 2612 N N . PHE B 1 65 ? 1.666 17.297 2.738 1 93.56 65 PHE B N 1
ATOM 2613 C CA . PHE B 1 65 ? 3.033 17.062 3.193 1 93.56 65 PHE B CA 1
ATOM 2614 C C . PHE B 1 65 ? 3.141 17.266 4.699 1 93.56 65 PHE B C 1
ATOM 2616 O O . PHE B 1 65 ? 2.902 18.375 5.203 1 93.56 65 PHE B O 1
ATOM 2623 N N . LEU B 1 66 ? 3.549 16.219 5.359 1 92.31 66 LEU B N 1
ATOM 2624 C CA . LEU B 1 66 ? 3.592 16.234 6.816 1 92.31 66 LEU B CA 1
ATOM 2625 C C . LEU B 1 66 ? 5.012 16.469 7.316 1 92.31 66 LEU B C 1
ATOM 2627 O O . LEU B 1 66 ? 5.969 15.914 6.766 1 92.31 66 LEU B O 1
ATOM 2631 N N . TYR B 1 67 ? 5.109 17.266 8.305 1 85.56 67 TYR B N 1
ATOM 2632 C CA . TYR B 1 67 ? 6.398 17.469 8.961 1 85.56 67 TYR B CA 1
ATOM 2633 C C . TYR B 1 67 ? 6.219 17.844 10.422 1 85.56 67 TYR B C 1
ATOM 2635 O O . TYR B 1 67 ? 5.18 18.391 10.805 1 85.56 67 TYR B O 1
ATOM 2643 N N . GLN B 1 68 ? 7.129 17.484 11.188 1 82.88 68 GLN B N 1
ATOM 2644 C CA . GLN B 1 68 ? 7.18 17.891 12.594 1 82.88 68 GLN B CA 1
ATOM 2645 C C . GLN B 1 68 ? 8.258 18.938 12.828 1 82.88 68 GLN B C 1
ATOM 2647 O O . GLN B 1 68 ? 9.344 18.859 12.25 1 82.88 68 GLN B O 1
ATOM 2652 N N . ASP B 1 69 ? 7.816 19.812 13.672 1 76.94 69 ASP B N 1
ATOM 2653 C CA . ASP B 1 69 ? 8.844 20.781 14.031 1 76.94 69 ASP B CA 1
ATOM 2654 C C . ASP B 1 69 ? 9.703 20.281 15.195 1 76.94 69 ASP B C 1
ATOM 2656 O O . ASP B 1 69 ? 9.555 19.125 15.625 1 76.94 69 ASP B O 1
ATOM 2660 N N . GLU B 1 70 ? 10.578 21.062 15.625 1 72.5 70 GLU B N 1
ATOM 2661 C CA . GLU B 1 70 ? 11.539 20.688 16.641 1 72.5 70 GLU B CA 1
ATOM 2662 C C . GLU B 1 70 ? 10.852 20.344 17.969 1 72.5 70 GLU B C 1
ATOM 2664 O O . GLU B 1 70 ? 11.375 19.578 18.766 1 72.5 70 GLU B O 1
ATOM 2669 N N . SER B 1 71 ? 9.688 20.984 18.219 1 75.19 71 SER B N 1
ATOM 2670 C CA . SER B 1 71 ? 8.953 20.766 19.453 1 75.19 71 SER B CA 1
ATOM 2671 C C . SER B 1 71 ? 8.078 19.516 19.359 1 75.19 71 SER B C 1
ATOM 2673 O O . SER B 1 71 ? 7.445 19.125 20.344 1 75.19 71 SER B O 1
ATOM 2675 N N . GLY B 1 72 ? 8.062 18.969 18.125 1 77.5 72 GLY B N 1
ATOM 2676 C CA . GLY B 1 72 ? 7.266 17.766 17.953 1 77.5 72 GLY B CA 1
ATOM 2677 C C . GLY B 1 72 ? 5.859 18.047 17.453 1 77.5 72 GLY B C 1
ATOM 2678 O O . GLY B 1 72 ? 5.035 17.141 17.359 1 77.5 72 GLY B O 1
ATOM 2679 N N . ILE B 1 73 ? 5.652 19.344 17.094 1 81.56 73 ILE B N 1
ATOM 2680 C CA . ILE B 1 73 ? 4.328 19.703 16.609 1 81.56 73 ILE B CA 1
ATOM 2681 C C . ILE B 1 73 ? 4.195 19.297 15.141 1 81.56 73 ILE B C 1
ATOM 2683 O O . ILE B 1 73 ? 5.078 19.578 14.328 1 81.56 73 ILE B O 1
ATOM 2687 N N . LEU B 1 74 ? 3.129 18.688 14.875 1 86.75 74 LEU B N 1
ATOM 2688 C CA . LEU B 1 74 ? 2.863 18.188 13.531 1 86.75 74 LEU B CA 1
ATOM 2689 C C . LEU B 1 74 ? 2.176 19.266 12.688 1 86.75 74 LEU B C 1
ATOM 2691 O O . LEU B 1 74 ? 1.222 19.891 13.141 1 86.75 74 LEU B O 1
ATOM 2695 N N . TYR B 1 75 ? 2.715 19.438 11.477 1 84.62 75 TYR B N 1
ATOM 2696 C CA . TYR B 1 75 ? 2.135 20.359 10.5 1 84.62 75 TYR B CA 1
ATOM 2697 C C . TYR B 1 75 ? 1.861 19.641 9.18 1 84.62 75 TYR B C 1
ATOM 2699 O O . TYR B 1 75 ? 2.457 18.594 8.898 1 84.62 75 TYR B O 1
ATOM 2707 N N . CYS B 1 76 ? 0.942 20.203 8.508 1 89.12 76 CYS B N 1
ATOM 2708 C CA . CYS B 1 76 ? 0.696 19.719 7.156 1 89.12 76 CYS B CA 1
ATOM 2709 C C . CYS B 1 76 ? 0.627 20.875 6.168 1 89.12 76 CYS B C 1
ATOM 2711 O O . CYS B 1 76 ? 0.157 21.969 6.508 1 89.12 76 CYS B O 1
ATOM 2713 N N . LEU B 1 77 ? 1.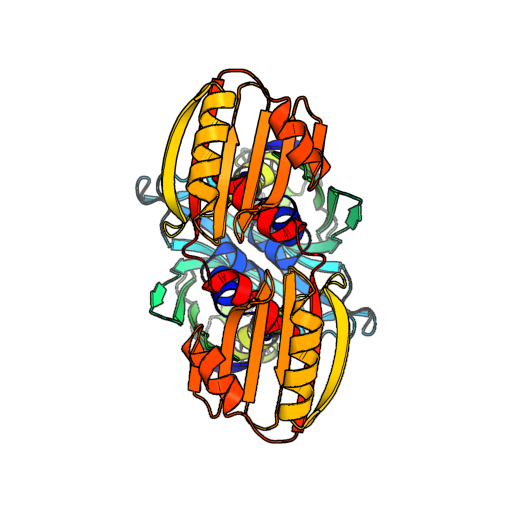174 20.656 4.988 1 89.25 77 LEU B N 1
ATOM 2714 C CA . LEU B 1 77 ? 1.091 21.594 3.873 1 89.25 77 LEU B CA 1
ATOM 2715 C C . LEU B 1 77 ? 0.378 20.953 2.684 1 89.25 77 LEU B C 1
ATOM 2717 O O . LEU B 1 77 ? 0.681 19.828 2.307 1 89.25 77 LEU B O 1
ATOM 2721 N N . ASP B 1 78 ? -0.507 21.75 2.158 1 92.81 78 ASP B N 1
ATOM 2722 C CA . ASP B 1 78 ? -1.184 21.297 0.947 1 92.81 78 ASP B CA 1
ATOM 2723 C C . ASP B 1 78 ? -0.233 21.297 -0.249 1 92.81 78 ASP B C 1
ATOM 2725 O O . ASP B 1 78 ? 0.614 22.188 -0.368 1 92.81 78 ASP B O 1
ATOM 2729 N N . GLY B 1 79 ? -0.449 20.312 -1.071 1 95.88 79 GLY B N 1
ATOM 2730 C CA . GLY B 1 79 ? 0.378 20.25 -2.266 1 95.88 79 GLY B CA 1
ATOM 2731 C C . GLY B 1 79 ? -0.188 19.328 -3.336 1 95.88 79 GLY B C 1
ATOM 2732 O O . GLY B 1 79 ? -1.347 18.922 -3.26 1 95.88 79 GLY B O 1
ATOM 2733 N N . VAL B 1 80 ? 0.638 19.203 -4.355 1 97.56 80 VAL B N 1
ATOM 2734 C CA . VAL B 1 80 ? 0.289 18.344 -5.48 1 97.56 80 VAL B CA 1
ATOM 2735 C C . VAL B 1 80 ? 1.418 17.344 -5.738 1 97.56 80 VAL B C 1
ATOM 2737 O O . VAL B 1 80 ? 2.598 17.688 -5.625 1 97.56 80 VAL B O 1
ATOM 2740 N N . LEU B 1 81 ? 1.084 16.172 -5.953 1 97.81 81 LEU B N 1
ATOM 2741 C CA . LEU B 1 81 ? 1.997 15.109 -6.359 1 97.81 81 LEU B CA 1
ATOM 2742 C C . LEU B 1 81 ? 1.649 14.586 -7.75 1 97.81 81 LEU B C 1
ATOM 2744 O O . LEU B 1 81 ? 0.487 14.289 -8.031 1 97.81 81 LEU B O 1
ATOM 2748 N N . GLN B 1 82 ? 2.613 14.57 -8.602 1 96 82 GLN B N 1
ATOM 2749 C CA . GLN B 1 82 ? 2.463 14.039 -9.953 1 96 82 GLN B CA 1
ATOM 2750 C C . GLN B 1 82 ? 3.268 12.75 -10.125 1 96 82 GLN B C 1
ATOM 2752 O O . GLN B 1 82 ? 4.41 12.656 -9.672 1 96 82 GLN B O 1
ATOM 2757 N N . GLY B 1 83 ? 2.65 11.844 -10.82 1 90.06 83 GLY B N 1
ATOM 2758 C CA . GLY B 1 83 ? 3.229 10.531 -11.039 1 90.06 83 GLY B CA 1
ATOM 2759 C C . GLY B 1 83 ? 2.234 9.398 -10.844 1 90.06 83 GLY B C 1
ATOM 2760 O O . GLY B 1 83 ? 1.045 9.641 -10.633 1 90.06 83 GLY B O 1
ATOM 2761 N N . PRO B 1 84 ? 2.607 8.141 -10.984 1 88.88 84 PRO B N 1
ATOM 2762 C CA . PRO B 1 84 ? 3.963 7.68 -11.297 1 88.88 84 PRO B CA 1
ATOM 2763 C C . PRO B 1 84 ? 4.309 7.832 -12.773 1 88.88 84 PRO B C 1
ATOM 2765 O O . PRO B 1 84 ? 3.465 7.59 -13.641 1 88.88 84 PRO B O 1
ATOM 2768 N N . GLN B 1 85 ? 5.477 8.375 -13.031 1 84.62 85 GLN B N 1
ATOM 2769 C CA . GLN B 1 85 ? 6.078 8.211 -14.352 1 84.62 85 GLN B CA 1
ATOM 2770 C C . GLN B 1 85 ? 6.953 6.961 -14.406 1 84.62 85 GLN B C 1
ATOM 2772 O O . GLN B 1 85 ? 7.914 6.836 -13.648 1 84.62 85 GLN B O 1
ATOM 2777 N N . VAL B 1 86 ? 6.523 6.008 -15.289 1 82.88 86 VAL B N 1
ATOM 2778 C CA . VAL B 1 86 ? 7.207 4.723 -15.32 1 82.88 86 VAL B CA 1
ATOM 2779 C C . VAL B 1 86 ? 8.031 4.605 -16.609 1 82.88 86 VAL B C 1
ATOM 2781 O O . VAL B 1 86 ? 7.504 4.797 -17.703 1 82.88 86 VAL B O 1
ATOM 2784 N N . ASN B 1 87 ? 9.227 4.469 -16.438 1 72.94 87 ASN B N 1
ATOM 2785 C CA . ASN B 1 87 ? 10.141 4.191 -17.531 1 72.94 87 ASN B CA 1
ATOM 2786 C C . ASN B 1 87 ? 10.969 2.938 -17.281 1 72.94 87 ASN B C 1
ATOM 2788 O O . ASN B 1 87 ? 11.883 2.951 -16.438 1 72.94 87 ASN B O 1
ATOM 2792 N N . SER B 1 88 ? 10.688 1.847 -18.062 1 76.06 88 SER B N 1
ATOM 2793 C CA . SER B 1 88 ? 11.391 0.58 -17.875 1 76.06 88 SER B CA 1
ATOM 2794 C C . SER B 1 88 ? 11.305 0.116 -16.422 1 76.06 88 SER B C 1
ATOM 2796 O O . SER B 1 88 ? 10.227 -0.227 -15.938 1 76.06 88 SER B O 1
ATOM 2798 N N . ASN B 1 89 ? 12.43 0.302 -15.656 1 79.06 89 ASN B N 1
ATOM 2799 C CA . ASN B 1 89 ? 12.5 -0.176 -14.273 1 79.06 89 ASN B CA 1
ATOM 2800 C C . ASN B 1 89 ? 12.578 0.981 -13.289 1 79.06 89 ASN B C 1
ATOM 2802 O O . ASN B 1 89 ? 13.008 0.798 -12.148 1 79.06 89 ASN B O 1
ATOM 2806 N N . SER B 1 90 ? 12.07 2.141 -13.82 1 84.31 90 SER B N 1
ATOM 2807 C CA . SER B 1 90 ? 12.164 3.309 -12.945 1 84.31 90 SER B CA 1
ATOM 2808 C C . SER B 1 90 ? 10.789 3.934 -12.719 1 84.31 90 SER B C 1
ATOM 2810 O O . SER B 1 90 ? 9.961 3.973 -13.625 1 84.31 90 SER B O 1
ATOM 2812 N N . VAL B 1 91 ? 10.578 4.316 -11.531 1 91.31 91 VAL B N 1
ATOM 2813 C CA . VAL B 1 91 ? 9.359 5.012 -11.148 1 91.31 91 VAL B CA 1
ATOM 2814 C C . VAL B 1 91 ? 9.703 6.383 -10.57 1 91.31 91 VAL B C 1
ATOM 2816 O O . VAL B 1 91 ? 10.547 6.492 -9.672 1 91.31 91 VAL B O 1
ATOM 2819 N N . THR B 1 92 ? 9.062 7.438 -11.086 1 94.25 92 THR B N 1
ATOM 2820 C CA . THR B 1 92 ? 9.367 8.789 -10.641 1 94.25 92 THR B CA 1
ATOM 2821 C C . THR B 1 92 ? 8.094 9.523 -10.211 1 94.25 92 THR B C 1
ATOM 2823 O O . THR B 1 92 ? 7.062 9.406 -10.867 1 94.25 92 THR B O 1
ATOM 2826 N N . TYR B 1 93 ? 8.195 10.188 -9.07 1 96.38 93 TYR B N 1
ATOM 2827 C CA . TYR B 1 93 ? 7.18 11.141 -8.617 1 96.38 93 TYR B CA 1
ATOM 2828 C C . TYR B 1 93 ? 7.773 12.531 -8.461 1 96.38 93 TYR B C 1
ATOM 2830 O O . TYR B 1 93 ? 8.938 12.68 -8.078 1 96.38 93 TYR B O 1
ATOM 2838 N N . SER B 1 94 ? 7.043 13.523 -8.75 1 97.62 94 SER B N 1
ATOM 2839 C CA . SER B 1 94 ? 7.379 14.914 -8.477 1 97.62 94 SER B CA 1
ATOM 2840 C C . SER B 1 94 ? 6.207 15.648 -7.828 1 97.62 94 SER B C 1
ATOM 2842 O O . SER B 1 94 ? 5.047 15.336 -8.094 1 97.62 94 SER B O 1
ATOM 2844 N N . GLY B 1 95 ? 6.512 16.578 -6.941 1 97.31 95 GLY B N 1
ATOM 2845 C CA . GLY B 1 95 ? 5.461 17.312 -6.258 1 97.31 95 GLY B CA 1
ATOM 2846 C C . GLY B 1 95 ? 5.926 18.656 -5.719 1 97.31 95 GLY B C 1
ATOM 2847 O O . GLY B 1 95 ? 7.121 18.953 -5.734 1 97.31 95 GLY B O 1
ATOM 2848 N N . HIS B 1 96 ? 4.996 19.438 -5.348 1 96.19 96 HIS B N 1
ATOM 2849 C CA . HIS B 1 96 ? 5.25 20.734 -4.719 1 96.19 96 HIS B CA 1
ATOM 2850 C C . HIS B 1 96 ? 4.086 21.141 -3.82 1 96.19 96 HIS B C 1
ATOM 2852 O O . HIS B 1 96 ? 2.953 20.703 -4.027 1 96.19 96 HIS B O 1
ATOM 2858 N N . THR B 1 97 ? 4.434 21.953 -2.859 1 92.56 97 THR B N 1
ATOM 2859 C CA . THR B 1 97 ? 3.383 22.547 -2.041 1 92.56 97 THR B CA 1
ATOM 2860 C C . THR B 1 97 ? 2.643 23.641 -2.818 1 92.56 97 THR B C 1
ATOM 2862 O O . THR B 1 97 ? 3.184 24.203 -3.768 1 92.56 97 THR B O 1
ATOM 2865 N N . ASP B 1 98 ? 1.412 23.844 -2.404 1 92.12 98 ASP B N 1
ATOM 2866 C CA . ASP B 1 98 ? 0.589 24.828 -3.113 1 92.12 98 ASP B CA 1
ATOM 2867 C C . ASP B 1 98 ? 1.226 26.203 -3.07 1 92.12 98 ASP B C 1
ATOM 2869 O O . ASP B 1 98 ? 1.104 26.984 -4.023 1 92.12 98 ASP B O 1
ATOM 2873 N N . ASP B 1 99 ? 1.854 26.5 -1.979 1 86.62 99 ASP B N 1
ATOM 2874 C CA . ASP B 1 99 ? 2.498 27.812 -1.852 1 86.62 99 ASP B CA 1
ATOM 2875 C C . ASP B 1 99 ? 3.84 27.828 -2.578 1 86.62 99 ASP B C 1
ATOM 2877 O O . ASP B 1 99 ? 4.547 28.844 -2.559 1 86.62 99 ASP B O 1
ATOM 2881 N N . LYS B 1 100 ? 4.258 26.719 -3.17 1 89.56 100 LYS B N 1
ATOM 2882 C CA . LYS B 1 100 ? 5.453 26.547 -3.99 1 89.56 100 LYS B CA 1
ATOM 2883 C C . LYS B 1 100 ? 6.719 26.75 -3.164 1 89.56 100 LYS B C 1
ATOM 2885 O O . LYS B 1 100 ? 7.793 27 -3.715 1 89.56 100 LYS B O 1
ATOM 2890 N N . GLN B 1 101 ? 6.605 26.641 -1.861 1 85.81 101 GLN B N 1
ATOM 2891 C CA . GLN B 1 101 ? 7.762 26.844 -0.994 1 85.81 101 GLN B CA 1
ATOM 2892 C C . GLN B 1 101 ? 8.602 25.562 -0.9 1 85.81 101 GLN B C 1
ATOM 2894 O O . GLN B 1 101 ? 9.758 25.609 -0.473 1 85.81 101 GLN B O 1
ATOM 2899 N N . LEU B 1 102 ? 7.953 24.469 -1.204 1 90.62 102 LEU B N 1
ATOM 2900 C CA . LEU B 1 102 ? 8.641 23.188 -1.167 1 90.62 102 LEU B CA 1
ATOM 2901 C C . LEU B 1 102 ? 8.336 22.359 -2.416 1 90.62 102 LEU B C 1
ATOM 2903 O O . LEU B 1 102 ? 7.188 22.312 -2.865 1 90.62 102 LEU B O 1
ATOM 2907 N N . SER B 1 103 ? 9.359 21.875 -3.078 1 95.31 103 SER B N 1
ATOM 2908 C CA . SER B 1 103 ? 9.219 20.906 -4.172 1 95.31 103 SER B CA 1
ATOM 2909 C C . SER B 1 103 ? 10.039 19.656 -3.906 1 95.31 103 SER B C 1
ATOM 2911 O O . SER B 1 103 ? 11.094 19.703 -3.271 1 95.31 103 SER B O 1
ATOM 2913 N N . LEU B 1 104 ? 9.516 18.562 -4.324 1 96.19 104 LEU B N 1
ATOM 2914 C CA . LEU B 1 104 ? 10.234 17.297 -4.137 1 96.19 104 LEU B CA 1
ATOM 2915 C C . LEU B 1 104 ? 10.195 16.453 -5.41 1 96.19 104 LEU B C 1
ATOM 2917 O O . LEU B 1 104 ? 9.281 16.594 -6.223 1 96.19 104 LEU B O 1
ATOM 2921 N N . GLU B 1 105 ? 11.203 15.695 -5.641 1 97.75 105 GLU B N 1
ATOM 2922 C CA . GLU B 1 105 ? 11.305 14.664 -6.668 1 97.75 105 GLU B CA 1
ATOM 2923 C C . GLU B 1 105 ? 11.883 13.375 -6.094 1 97.75 105 GLU B C 1
ATOM 2925 O O . GLU B 1 105 ? 12.867 13.398 -5.352 1 97.75 105 GLU B O 1
ATOM 2930 N N . ILE B 1 106 ? 11.234 12.281 -6.363 1 97.94 106 ILE B N 1
ATOM 2931 C CA . ILE B 1 106 ? 11.703 10.984 -5.898 1 97.94 106 ILE B CA 1
ATOM 2932 C C . ILE B 1 106 ? 11.734 10 -7.066 1 97.94 106 ILE B C 1
ATOM 2934 O O . ILE B 1 106 ? 10.781 9.906 -7.836 1 97.94 106 ILE B O 1
ATOM 2938 N N . ASN B 1 107 ? 12.805 9.344 -7.191 1 97.19 107 ASN B N 1
ATOM 2939 C CA . ASN B 1 107 ? 13.016 8.344 -8.234 1 97.19 107 ASN B CA 1
ATOM 2940 C C . ASN B 1 107 ? 13.484 7.012 -7.656 1 97.19 107 ASN B C 1
ATOM 2942 O O . ASN B 1 107 ? 14.344 6.988 -6.77 1 97.19 107 ASN B O 1
ATOM 2946 N N . PHE B 1 108 ? 12.914 5.965 -8.109 1 96.69 108 PHE B N 1
ATOM 2947 C CA . PHE B 1 108 ? 13.352 4.621 -7.766 1 96.69 108 PHE B CA 1
ATOM 2948 C C . PHE B 1 108 ? 13.742 3.838 -9.016 1 96.69 108 PHE B C 1
ATOM 2950 O O . PHE B 1 108 ? 12.93 3.686 -9.93 1 96.69 108 PHE B O 1
ATOM 2957 N N . ASP B 1 109 ? 14.922 3.436 -9.07 1 94.56 109 ASP B N 1
ATOM 2958 C CA . ASP B 1 109 ? 15.375 2.477 -10.07 1 94.56 109 ASP B CA 1
ATOM 2959 C C . ASP B 1 109 ? 15.375 1.056 -9.516 1 94.56 109 ASP B C 1
ATOM 2961 O O . ASP B 1 109 ? 16.156 0.728 -8.625 1 94.56 109 ASP B O 1
ATOM 2965 N N . VAL B 1 110 ? 14.484 0.264 -10.094 1 87.06 110 VAL B N 1
ATOM 2966 C CA . VAL B 1 110 ? 14.258 -1.066 -9.539 1 87.06 110 VAL B CA 1
ATOM 2967 C C . VAL B 1 110 ? 15.07 -2.098 -10.312 1 87.06 110 VAL B C 1
ATOM 2969 O O . VAL B 1 110 ? 14.852 -2.291 -11.516 1 87.06 110 VAL B O 1
ATOM 2972 N N . LYS B 1 111 ? 15.914 -2.701 -9.547 1 80.25 111 LYS B N 1
ATOM 2973 C CA . LYS B 1 111 ? 16.719 -3.795 -10.086 1 80.25 111 LYS B CA 1
ATOM 2974 C C . LYS B 1 111 ? 16.297 -5.133 -9.477 1 80.25 111 LYS B C 1
ATOM 2976 O O . LYS B 1 111 ? 15.281 -5.219 -8.797 1 80.25 111 LYS B O 1
ATOM 2981 N N . ASP B 1 112 ? 17.047 -6.113 -9.766 1 67.25 112 ASP B N 1
ATOM 2982 C CA . ASP B 1 112 ? 16.641 -7.445 -9.336 1 67.25 112 ASP B CA 1
ATOM 2983 C C . ASP B 1 112 ? 16.844 -7.621 -7.832 1 67.25 112 ASP B C 1
ATOM 2985 O O . ASP B 1 112 ? 16.031 -8.242 -7.152 1 67.25 112 ASP B O 1
ATOM 2989 N N . ASP B 1 113 ? 17.938 -7.07 -7.355 1 77.06 113 ASP B N 1
ATOM 2990 C CA . ASP B 1 113 ? 18.25 -7.355 -5.957 1 77.06 113 ASP B CA 1
ATOM 2991 C C . ASP B 1 113 ? 18.297 -6.066 -5.133 1 77.06 113 ASP B C 1
ATOM 2993 O O . ASP B 1 113 ? 18.562 -6.105 -3.932 1 77.06 113 ASP B O 1
ATOM 2997 N N . ASN B 1 114 ? 18.109 -5.016 -5.836 1 88.19 114 ASN B N 1
ATOM 2998 C CA . ASN B 1 114 ? 18.125 -3.762 -5.09 1 88.19 114 ASN B CA 1
ATOM 2999 C C . ASN B 1 114 ? 17.297 -2.684 -5.781 1 88.19 114 ASN B C 1
ATOM 3001 O O . ASN B 1 114 ? 16.906 -2.842 -6.938 1 88.19 114 ASN B O 1
ATOM 3005 N N . VAL B 1 115 ? 16.969 -1.745 -5.055 1 92.38 115 VAL B N 1
ATOM 3006 C CA . VAL B 1 115 ? 16.328 -0.521 -5.527 1 92.38 115 VAL B CA 1
ATOM 3007 C C . VAL B 1 115 ? 17.219 0.678 -5.23 1 92.38 115 VAL B C 1
ATOM 3009 O O . VAL B 1 115 ? 17.719 0.823 -4.113 1 92.38 115 VAL B O 1
ATOM 3012 N N . VAL B 1 116 ? 17.484 1.471 -6.246 1 97.06 116 VAL B N 1
ATOM 3013 C CA . VAL B 1 116 ? 18.188 2.721 -6 1 97.06 116 VAL B CA 1
ATOM 3014 C C . VAL B 1 116 ? 17.188 3.871 -5.895 1 97.06 116 VAL B C 1
ATOM 3016 O O . VAL B 1 116 ? 16.562 4.246 -6.883 1 97.06 116 VAL B O 1
ATOM 3019 N N . GLY B 1 117 ? 17.078 4.34 -4.672 1 97.75 117 GLY B N 1
ATOM 3020 C CA . GLY B 1 117 ? 16.234 5.5 -4.438 1 97.75 117 GLY B CA 1
ATOM 3021 C C . GLY B 1 117 ? 17 6.809 -4.453 1 97.75 117 GLY B C 1
ATOM 3022 O O . GLY B 1 117 ? 18.078 6.914 -3.871 1 97.75 117 GLY B O 1
ATOM 3023 N N . LYS B 1 118 ? 16.469 7.754 -5.184 1 98 118 LYS B N 1
ATOM 3024 C CA . LYS B 1 118 ? 17 9.109 -5.219 1 98 118 LYS B CA 1
ATOM 3025 C C . LYS B 1 118 ? 15.914 10.141 -4.895 1 98 118 LYS B C 1
ATOM 3027 O O . LYS B 1 118 ? 14.82 10.078 -5.449 1 98 118 LYS B O 1
ATOM 3032 N N . MET B 1 119 ? 16.234 11 -3.977 1 96.94 119 MET B N 1
ATOM 3033 C CA . MET B 1 119 ? 15.273 12.031 -3.613 1 96.94 119 MET B CA 1
ATOM 3034 C C . MET B 1 119 ? 15.93 13.406 -3.574 1 96.94 119 MET B C 1
ATOM 3036 O O . MET B 1 119 ? 17.062 13.539 -3.121 1 96.94 119 MET B O 1
ATOM 3040 N N . SER B 1 120 ? 15.219 14.32 -4.125 1 96.75 120 SER B N 1
ATOM 3041 C CA . SER B 1 120 ? 15.594 15.727 -4.043 1 96.75 120 SER B CA 1
ATOM 3042 C C . SER B 1 120 ? 14.453 16.562 -3.475 1 96.75 120 SER B C 1
ATOM 3044 O O . SER B 1 120 ? 13.297 16.406 -3.869 1 96.75 120 SER B O 1
ATOM 3046 N N . ILE B 1 121 ? 14.781 17.391 -2.494 1 93.38 121 ILE B N 1
ATOM 3047 C CA . ILE B 1 121 ? 13.836 18.328 -1.914 1 93.38 121 ILE B CA 1
ATOM 3048 C C . ILE B 1 121 ? 14.398 19.75 -2.012 1 93.38 121 ILE B C 1
ATOM 3050 O O . ILE B 1 121 ? 15.539 20 -1.618 1 93.38 121 ILE B O 1
ATOM 3054 N N . GLU B 1 122 ? 13.609 20.594 -2.627 1 93.06 122 GLU B N 1
ATOM 3055 C CA . GLU B 1 122 ? 13.938 22.016 -2.705 1 93.06 122 GLU B CA 1
ATOM 3056 C C . GLU B 1 122 ? 12.938 22.859 -1.923 1 93.06 122 GLU B C 1
ATOM 3058 O O . GLU B 1 122 ? 11.727 22.625 -2.016 1 93.06 122 GLU B O 1
ATOM 3063 N N . TYR B 1 123 ? 13.508 23.703 -1.011 1 86.81 123 TYR B N 1
ATOM 3064 C CA . TYR B 1 123 ? 12.594 24.562 -0.259 1 86.81 123 TYR B CA 1
ATOM 3065 C C . TYR B 1 123 ? 13.172 25.953 -0.082 1 86.81 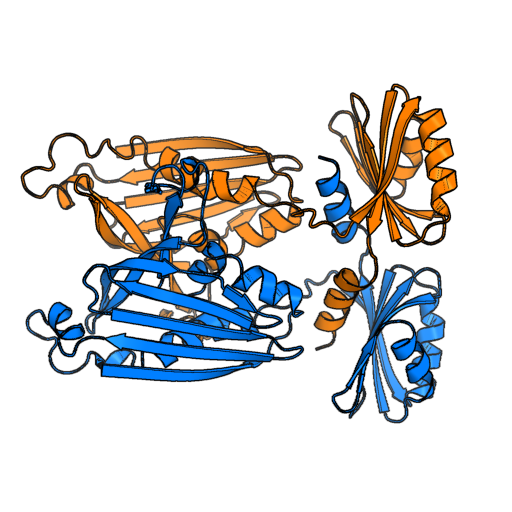123 TYR B C 1
ATOM 3067 O O . TYR B 1 123 ? 14.383 26.156 -0.186 1 86.81 123 TYR B O 1
ATOM 3075 N N . SER B 1 124 ? 12.234 26.906 0.017 1 83.56 124 SER B N 1
ATOM 3076 C CA . SER B 1 124 ? 12.633 28.297 0.211 1 83.56 124 SER B CA 1
ATOM 3077 C C . SER B 1 124 ? 13.352 28.484 1.545 1 83.56 124 SER B C 1
ATOM 3079 O O . SER B 1 124 ? 13.133 27.719 2.484 1 83.56 124 SER B O 1
ATOM 3081 N N . SER B 1 125 ? 14.219 29.422 1.604 1 72.06 125 SER B N 1
ATOM 3082 C CA . SER B 1 125 ? 15.016 29.703 2.793 1 72.06 125 SER B CA 1
ATOM 3083 C C . SER B 1 125 ? 14.133 29.922 4.012 1 72.06 125 SER B C 1
ATOM 3085 O O . SER B 1 125 ? 14.5 29.562 5.133 1 72.06 125 SER B O 1
ATOM 3087 N N . GLY B 1 126 ? 12.93 30.5 3.785 1 65.5 126 GLY B N 1
ATOM 3088 C CA . GLY B 1 126 ? 12.039 30.781 4.902 1 65.5 126 GLY B CA 1
ATOM 3089 C C . GLY B 1 126 ? 11.055 29.656 5.188 1 65.5 126 GLY B C 1
ATOM 3090 O O . GLY B 1 126 ? 10.188 29.797 6.055 1 65.5 126 GLY B O 1
ATOM 3091 N N . PHE B 1 127 ? 11.289 28.531 4.617 1 67 127 PHE B N 1
ATOM 3092 C CA . PHE B 1 127 ? 10.289 27.469 4.715 1 67 127 PHE B CA 1
ATOM 3093 C C . PHE B 1 127 ? 10.18 26.953 6.145 1 67 127 PHE B C 1
ATOM 3095 O O . PHE B 1 127 ? 9.078 26.828 6.68 1 67 127 PHE B O 1
ATOM 3102 N N . PHE B 1 128 ? 11.312 26.781 6.613 1 62.56 128 PHE B N 1
ATOM 3103 C CA . PHE B 1 128 ? 11.281 26.266 7.973 1 62.56 128 PHE B CA 1
ATOM 3104 C C . PHE B 1 128 ? 11.055 27.375 8.984 1 62.56 128 PHE B C 1
ATOM 3106 O O . PHE B 1 128 ? 10.781 27.125 10.156 1 62.56 128 PHE B O 1
ATOM 3113 N N . ASP B 1 129 ? 11.234 28.672 8.391 1 59.06 129 ASP B N 1
ATOM 3114 C CA . ASP B 1 129 ? 10.898 29.812 9.219 1 59.06 129 ASP B CA 1
ATOM 3115 C C . ASP B 1 129 ? 9.398 29.859 9.508 1 59.06 129 ASP B C 1
ATOM 3117 O O . ASP B 1 129 ? 8.969 30.406 10.523 1 59.06 129 ASP B O 1
ATOM 3121 N N . LEU B 1 130 ? 8.703 29.453 8.461 1 51.69 130 LEU B N 1
ATOM 3122 C CA . LEU B 1 130 ? 7.254 29.406 8.617 1 51.69 130 LEU B CA 1
ATOM 3123 C C . LEU B 1 130 ? 6.871 28.625 9.867 1 51.69 130 LEU B C 1
ATOM 3125 O O . LEU B 1 130 ? 5.797 28.828 10.438 1 51.69 130 LEU B O 1
ATOM 3129 N N . PHE B 1 131 ? 7.805 27.781 10 1 50.03 131 PHE B N 1
ATOM 3130 C CA . PHE B 1 131 ? 7.559 26.938 11.172 1 50.03 131 PHE B CA 1
ATOM 3131 C C . PHE B 1 131 ? 8.234 27.531 12.406 1 50.03 131 PHE B C 1
ATOM 3133 O O . PHE B 1 131 ? 8.133 26.969 13.5 1 50.03 131 PHE B O 1
ATOM 3140 N N . LYS B 1 132 ? 9.203 28.578 12.023 1 46.31 132 LYS B N 1
ATOM 3141 C CA . LYS B 1 132 ? 9.891 29.297 13.102 1 46.31 132 LYS B CA 1
ATOM 3142 C C . LYS B 1 132 ? 8.906 30.078 13.961 1 46.31 132 LYS B C 1
ATOM 3144 O O . LYS B 1 132 ? 8.516 31.188 13.609 1 46.31 132 LYS B O 1
ATOM 3149 N N . ARG B 1 133 ? 7.91 29.672 14.297 1 41.66 133 ARG B N 1
ATOM 3150 C CA . ARG B 1 133 ? 7.582 30.5 15.445 1 41.66 133 ARG B CA 1
ATOM 3151 C C . ARG B 1 133 ? 8.82 30.797 16.281 1 41.66 133 ARG B C 1
ATOM 3153 O O . ARG B 1 133 ? 9.852 30.141 16.141 1 41.66 133 ARG B O 1
ATOM 3160 N N . LYS B 1 134 ? 8.906 31.797 17.25 1 37.69 134 LYS B N 1
ATOM 3161 C CA . LYS B 1 134 ? 9.93 32.469 18.031 1 37.69 134 LYS B CA 1
ATOM 3162 C C . LYS B 1 134 ? 11.102 31.531 18.328 1 37.69 134 LYS B C 1
ATOM 3164 O O . LYS B 1 134 ? 12.25 31.969 18.359 1 37.69 134 LYS B O 1
ATOM 3169 N N . SER B 1 135 ? 10.961 30.438 18.875 1 32.44 135 SER B N 1
ATOM 3170 C CA . SER B 1 135 ? 12.078 29.703 19.438 1 32.44 135 SER B CA 1
ATOM 3171 C C . SER B 1 135 ? 12.797 28.875 18.375 1 32.44 135 SER B C 1
ATOM 3173 O O . SER B 1 135 ? 13.641 28.031 18.688 1 32.44 135 SER B O 1
ATOM 3175 N N . PHE B 1 136 ? 12.461 29.031 17.094 1 36.28 136 PHE B N 1
ATOM 3176 C CA . PHE B 1 136 ? 12.688 28.016 16.078 1 36.28 136 PHE B CA 1
ATOM 3177 C C . PHE B 1 136 ? 14.016 28.25 15.367 1 36.28 136 PHE B C 1
ATOM 3179 O O . PHE B 1 136 ? 14.273 27.656 14.312 1 36.28 136 PHE B O 1
ATOM 3186 N N . ASN B 1 137 ? 14.727 29.344 15.555 1 33.16 137 ASN B N 1
ATOM 3187 C CA . ASN B 1 137 ? 15.922 29.656 14.766 1 33.16 137 ASN B CA 1
ATOM 3188 C C . ASN B 1 137 ? 16.781 28.422 14.539 1 33.16 137 ASN B C 1
ATOM 3190 O O . ASN B 1 137 ? 17.609 28.391 13.625 1 33.16 137 ASN B O 1
ATOM 3194 N N . LYS B 1 138 ? 17.203 27.859 15.688 1 32.66 138 LYS B N 1
ATOM 3195 C CA . LYS B 1 138 ? 18.406 27.047 15.578 1 32.66 138 LYS B CA 1
ATOM 3196 C C . LYS B 1 138 ? 18.156 25.797 14.727 1 32.66 138 LYS B C 1
ATOM 3198 O O . LYS B 1 138 ? 18.922 25.5 13.812 1 32.66 138 LYS B O 1
ATOM 3203 N N . LYS B 1 139 ? 17.531 24.547 15.328 1 34.22 139 LYS B N 1
ATOM 3204 C CA . LYS B 1 139 ? 17.75 23.125 15.055 1 34.22 139 LYS B CA 1
ATOM 3205 C C . LYS B 1 139 ? 16.703 22.594 14.086 1 34.22 139 LYS B C 1
ATOM 3207 O O . LYS B 1 139 ? 15.797 21.859 14.492 1 34.22 139 LYS B O 1
ATOM 3212 N N . ALA B 1 140 ? 16.047 23.266 13.352 1 38.38 140 ALA B N 1
ATOM 3213 C CA . ALA B 1 140 ? 15.273 22.562 12.336 1 38.38 140 ALA B CA 1
ATOM 3214 C C . ALA B 1 140 ? 16.047 21.375 11.781 1 38.38 140 ALA B C 1
ATOM 3216 O O . ALA B 1 140 ? 15.609 20.734 10.82 1 38.38 140 ALA B O 1
ATOM 3217 N N . LYS B 1 141 ? 17.281 21.375 11.977 1 45.84 141 LYS B N 1
ATOM 3218 C CA . LYS B 1 141 ? 18.266 20.359 11.609 1 45.84 141 LYS B CA 1
ATOM 3219 C C . LYS B 1 141 ? 17.859 18.984 12.148 1 45.84 141 LYS B C 1
ATOM 3221 O O . LYS B 1 141 ? 18.688 18.062 12.203 1 45.84 141 LYS B O 1
ATOM 3226 N N . TRP B 1 142 ? 16.641 18.984 12.781 1 53.03 142 TRP B N 1
ATOM 3227 C CA . TRP B 1 142 ? 16.5 17.766 13.57 1 53.03 142 TRP B CA 1
ATOM 3228 C C . TRP B 1 142 ? 16.25 16.562 12.68 1 53.03 142 TRP B C 1
ATOM 3230 O O . TRP B 1 142 ? 16.609 15.43 13.031 1 53.03 142 TRP B O 1
ATOM 3240 N N . TYR B 1 143 ? 15.562 16.844 11.469 1 63.88 143 TYR B N 1
ATOM 3241 C CA . TYR B 1 143 ? 15.562 15.719 10.547 1 63.88 143 TYR B CA 1
ATOM 3242 C C . TYR B 1 143 ? 16.953 15.484 9.977 1 63.88 143 TYR B C 1
ATOM 3244 O O . TYR B 1 143 ? 17.234 14.422 9.414 1 63.88 143 TYR B O 1
ATOM 3252 N N . GLY B 1 144 ? 17.75 16.5 10.203 1 75.56 144 GLY B N 1
ATOM 3253 C CA . GLY B 1 144 ? 18.906 16.516 9.328 1 75.56 144 GLY B CA 1
ATOM 3254 C C . GLY B 1 144 ? 18.547 16.734 7.867 1 75.56 144 GLY B C 1
ATOM 3255 O O . GLY B 1 144 ? 17.844 17.688 7.535 1 75.56 144 GLY B O 1
ATOM 3256 N N . ASN B 1 145 ? 19.047 16.016 6.996 1 86.5 145 ASN B N 1
ATOM 3257 C CA . ASN B 1 145 ? 18.672 16 5.586 1 86.5 145 ASN B CA 1
ATOM 3258 C C . ASN B 1 145 ? 17.312 15.336 5.371 1 86.5 145 ASN B C 1
ATOM 3260 O O . ASN B 1 145 ? 17.172 14.125 5.559 1 86.5 145 ASN B O 1
ATOM 3264 N N . MET B 1 146 ? 16.328 16.203 5.02 1 89.25 146 MET B N 1
ATOM 3265 C CA . MET B 1 146 ? 14.969 15.703 4.895 1 89.25 146 MET B CA 1
ATOM 3266 C C . MET B 1 146 ? 14.883 14.617 3.83 1 89.25 146 MET B C 1
ATOM 3268 O O . MET B 1 146 ? 14.156 13.633 4 1 89.25 146 MET B O 1
ATOM 3272 N N . ALA B 1 147 ? 15.539 14.836 2.715 1 93.69 147 ALA B N 1
ATOM 3273 C CA . ALA B 1 147 ? 15.562 13.82 1.663 1 93.69 147 ALA B CA 1
ATOM 3274 C C . ALA B 1 147 ? 16.094 12.492 2.191 1 93.69 147 ALA B C 1
ATOM 3276 O O . ALA B 1 147 ? 15.516 11.438 1.928 1 93.69 147 ALA B O 1
ATOM 3277 N N . GLU B 1 148 ? 17.156 12.594 2.939 1 93.94 148 GLU B N 1
ATOM 3278 C CA . GLU B 1 148 ? 17.734 11.406 3.555 1 93.94 148 GLU B CA 1
ATOM 3279 C C . GLU B 1 148 ? 16.75 10.766 4.539 1 93.94 148 GLU B C 1
ATOM 3281 O O . GLU B 1 148 ? 16.578 9.547 4.535 1 93.94 148 GLU B O 1
ATOM 3286 N N . HIS B 1 149 ? 16.219 11.609 5.352 1 93.81 149 HIS B N 1
ATOM 3287 C CA . HIS B 1 149 ? 15.281 11.125 6.363 1 93.81 149 HIS B CA 1
ATOM 3288 C C . HIS B 1 149 ? 14.133 10.344 5.723 1 93.81 149 HIS B C 1
ATOM 3290 O O . HIS B 1 149 ? 13.891 9.188 6.082 1 93.81 149 HIS B O 1
ATOM 3296 N N . ILE B 1 150 ? 13.461 10.883 4.746 1 95.19 150 ILE B N 1
ATOM 3297 C CA . ILE B 1 150 ? 12.297 10.266 4.125 1 95.19 150 ILE B CA 1
ATOM 3298 C C . ILE B 1 150 ? 12.711 8.977 3.42 1 95.19 150 ILE B C 1
ATOM 3300 O O . ILE B 1 150 ? 12.055 7.941 3.566 1 95.19 150 ILE B O 1
ATOM 3304 N N . LEU B 1 151 ? 13.766 9.031 2.703 1 96.62 151 LEU B N 1
ATOM 3305 C CA . LEU B 1 151 ? 14.203 7.871 1.931 1 96.62 151 LEU B CA 1
ATOM 3306 C C . LEU B 1 151 ? 14.664 6.746 2.852 1 96.62 151 LEU B C 1
ATOM 3308 O O . LEU B 1 151 ? 14.312 5.582 2.648 1 96.62 151 LEU B O 1
ATOM 3312 N N . VAL B 1 152 ? 15.391 7.051 3.908 1 95.56 152 VAL B N 1
ATOM 3313 C CA . VAL B 1 152 ? 16.047 6.039 4.73 1 95.56 152 VAL B CA 1
ATOM 3314 C C . VAL B 1 152 ? 15.086 5.551 5.812 1 95.56 152 VAL B C 1
ATOM 3316 O O . VAL B 1 152 ? 14.914 4.344 6.004 1 95.56 152 VAL B O 1
ATOM 3319 N N . LYS B 1 153 ? 14.445 6.48 6.477 1 95.31 153 LYS B N 1
ATOM 3320 C CA . LYS B 1 153 ? 13.664 6.117 7.656 1 95.31 153 LYS B CA 1
ATOM 3321 C C . LYS B 1 153 ? 12.32 5.52 7.262 1 95.31 153 LYS B C 1
ATOM 3323 O O . LYS B 1 153 ? 11.688 4.812 8.055 1 95.31 153 LYS B O 1
ATOM 3328 N N . HIS B 1 154 ? 11.906 5.781 6.043 1 96.69 154 HIS B N 1
ATOM 3329 C CA . HIS B 1 154 ? 10.555 5.367 5.684 1 96.69 154 HIS B CA 1
ATOM 3330 C C . HIS B 1 154 ? 10.57 4.453 4.465 1 96.69 154 HIS B C 1
ATOM 3332 O O . HIS B 1 154 ? 10.516 3.229 4.598 1 96.69 154 HIS B O 1
ATOM 3338 N N . TYR B 1 155 ? 10.898 4.926 3.232 1 97.69 155 TYR B N 1
ATOM 3339 C CA . TYR B 1 155 ? 10.812 4.102 2.031 1 97.69 155 TYR B CA 1
ATOM 3340 C C . TYR B 1 155 ? 11.758 2.906 2.117 1 97.69 155 TYR B C 1
ATOM 3342 O O . TYR B 1 155 ? 11.344 1.768 1.88 1 97.69 155 TYR B O 1
ATOM 3350 N N . SER B 1 156 ? 13.016 3.195 2.439 1 96.12 156 SER B N 1
ATOM 3351 C CA . SER B 1 156 ? 14 2.117 2.494 1 96.12 156 SER B CA 1
ATOM 3352 C C . SER B 1 156 ? 13.625 1.08 3.547 1 96.12 156 SER B C 1
ATOM 3354 O O . SER B 1 156 ? 13.734 -0.124 3.303 1 96.12 156 SER B O 1
ATOM 3356 N N . TRP B 1 157 ? 13.258 1.553 4.676 1 94.69 157 TRP B N 1
ATOM 3357 C CA . TRP B 1 157 ? 12.828 0.657 5.746 1 94.69 157 TRP B CA 1
ATOM 3358 C C . TRP B 1 157 ? 11.711 -0.261 5.27 1 94.69 157 TRP B C 1
ATOM 3360 O O . TRP B 1 157 ? 11.75 -1.472 5.496 1 94.69 157 TRP B O 1
ATOM 3370 N N . TYR B 1 158 ? 10.727 0.272 4.594 1 95.44 158 TYR B N 1
ATOM 3371 C CA . TYR B 1 158 ? 9.57 -0.514 4.172 1 95.44 158 TYR B CA 1
ATOM 3372 C C . TYR B 1 158 ? 9.945 -1.475 3.049 1 95.44 158 TYR B C 1
ATOM 3374 O O . TYR B 1 158 ? 9.633 -2.664 3.111 1 95.44 158 TYR B O 1
ATOM 3382 N N . LEU B 1 159 ? 10.562 -0.993 2.021 1 92.5 159 LEU B N 1
ATOM 3383 C CA . LEU B 1 159 ? 10.875 -1.771 0.825 1 92.5 159 LEU B CA 1
ATOM 3384 C C . LEU B 1 159 ? 11.781 -2.947 1.161 1 92.5 159 LEU B C 1
ATOM 3386 O O . LEU B 1 159 ? 11.648 -4.027 0.585 1 92.5 159 LEU B O 1
ATOM 3390 N N . SER B 1 160 ? 12.656 -2.705 2.051 1 88.81 160 SER B N 1
ATOM 3391 C CA . SER B 1 160 ? 13.609 -3.75 2.402 1 88.81 160 SER B CA 1
ATOM 3392 C C . SER B 1 160 ? 12.93 -4.906 3.127 1 88.81 160 SER B C 1
ATOM 3394 O O . SER B 1 160 ? 13.477 -6.004 3.211 1 88.81 160 SER B O 1
ATOM 3396 N N . LYS B 1 161 ? 11.75 -4.586 3.629 1 81.75 161 LYS B N 1
ATOM 3397 C CA . LYS B 1 161 ? 11.039 -5.598 4.402 1 81.75 161 LYS B CA 1
ATOM 3398 C C . LYS B 1 161 ? 10.125 -6.43 3.508 1 81.75 161 LYS B C 1
ATOM 3400 O O . LYS B 1 161 ? 9.586 -7.449 3.939 1 81.75 161 LYS B O 1
ATOM 3405 N N . LEU B 1 162 ? 9.93 -5.707 2.287 1 73.75 162 LEU B N 1
ATOM 3406 C CA . LEU B 1 162 ? 9.086 -6.438 1.354 1 73.75 162 LEU B CA 1
ATOM 3407 C C . LEU B 1 162 ? 9.742 -7.746 0.926 1 73.75 162 LEU B C 1
ATOM 3409 O O . LEU B 1 162 ? 10.953 -7.793 0.715 1 73.75 162 LEU B O 1
ATOM 3413 N N . GLY B 1 163 ? 9.094 -8.609 0.882 1 53.22 163 GLY B N 1
ATOM 3414 C CA . GLY B 1 163 ? 9.57 -9.93 0.486 1 53.22 163 GLY B CA 1
ATOM 3415 C C . GLY B 1 163 ? 8.773 -11.062 1.099 1 53.22 163 GLY B C 1
ATOM 3416 O O . GLY B 1 163 ? 7.883 -10.828 1.921 1 53.22 163 GLY B O 1
ATOM 3417 N N . PRO B 1 164 ? 8.633 -12.062 0.333 1 40.25 164 PRO B N 1
ATOM 3418 C CA . PRO B 1 164 ? 7.887 -13.18 0.919 1 40.25 164 PRO B CA 1
ATOM 3419 C C . PRO B 1 164 ? 8.008 -13.234 2.439 1 40.25 164 PRO B C 1
ATOM 3421 O O . PRO B 1 164 ? 9.109 -13.094 2.979 1 40.25 164 PRO B O 1
ATOM 3424 N N . SER B 1 165 ? 7.344 -12.258 3.127 1 33.75 165 SER B N 1
ATOM 3425 C CA . SER B 1 165 ? 7.328 -12.93 4.422 1 33.75 165 SER B CA 1
ATOM 3426 C C . SER B 1 165 ? 7.246 -14.445 4.262 1 33.75 165 SER B C 1
ATOM 3428 O O . SER B 1 165 ? 6.305 -14.961 3.654 1 33.75 165 SER B O 1
ATOM 3430 N N . VAL B 1 166 ? 8.203 -15.07 3.812 1 32.69 166 VAL B N 1
ATOM 3431 C CA . VAL B 1 166 ? 8.188 -16.531 3.936 1 32.69 166 VAL B CA 1
ATOM 3432 C C . VAL B 1 166 ? 7.258 -16.938 5.078 1 32.69 166 VAL B C 1
ATOM 3434 O O . VAL B 1 166 ? 7.602 -16.781 6.25 1 32.69 166 VAL B O 1
ATOM 3437 N N . SER B 1 167 ? 6.23 -16.297 5.207 1 31.44 167 SER B N 1
ATOM 3438 C CA . SER B 1 167 ? 5.473 -17.156 6.102 1 31.44 167 SER B CA 1
ATOM 3439 C C . SER B 1 167 ? 5.707 -18.625 5.773 1 31.44 167 SER B C 1
ATOM 3441 O O . SER B 1 167 ? 6.062 -18.969 4.645 1 31.44 167 SER B O 1
ATOM 3443 N N . ASN B 1 168 ? 5.73 -19.344 6.691 1 34.81 168 ASN B N 1
ATOM 3444 C CA . ASN B 1 168 ? 6.035 -20.703 7.125 1 34.81 168 ASN B CA 1
ATOM 3445 C C . ASN B 1 168 ? 5.406 -21.75 6.199 1 34.81 168 ASN B C 1
ATOM 3447 O O . ASN B 1 168 ? 5.496 -22.953 6.453 1 34.81 168 ASN B O 1
ATOM 3451 N N . ASN B 1 169 ? 4.613 -21.344 5.203 1 37.25 169 ASN B N 1
ATOM 3452 C CA . ASN B 1 169 ? 4.062 -22.562 4.625 1 37.25 169 ASN B CA 1
ATOM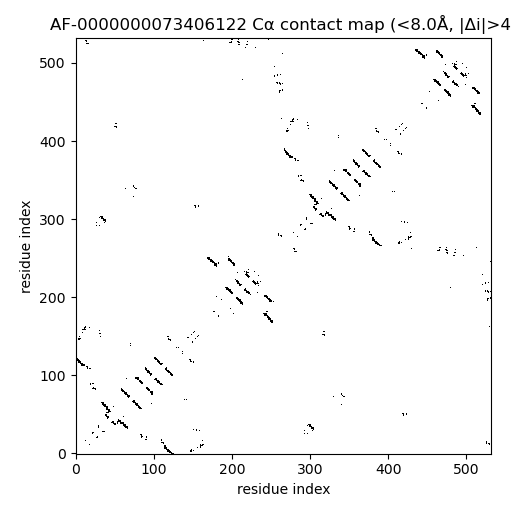 3453 C C . ASN B 1 169 ? 4.996 -23.156 3.576 1 37.25 169 ASN B C 1
ATOM 3455 O O . ASN B 1 169 ? 4.598 -24.031 2.809 1 37.25 169 ASN B O 1
ATOM 3459 N N . LEU B 1 170 ? 5.844 -22.547 3.014 1 42.03 170 LEU B N 1
ATOM 3460 C CA . LEU B 1 170 ? 6.93 -23.266 2.35 1 42.03 170 LEU B CA 1
ATOM 3461 C C . LEU B 1 170 ? 7.758 -24.047 3.359 1 42.03 170 LEU B C 1
ATOM 3463 O O . LEU B 1 170 ? 8.258 -23.484 4.336 1 42.03 170 LEU B O 1
ATOM 3467 N N . VAL B 1 171 ? 7.297 -25.156 3.277 1 46.09 171 VAL B N 1
ATOM 3468 C CA . VAL B 1 171 ? 8.047 -26.047 4.168 1 46.09 171 VAL B CA 1
ATOM 3469 C C . VAL B 1 171 ? 9.336 -26.484 3.482 1 46.09 171 VAL B C 1
ATOM 3471 O O . VAL B 1 171 ? 9.305 -27.031 2.373 1 46.09 171 VAL B O 1
ATOM 3474 N N . GLU B 1 172 ? 10.383 -25.984 4.062 1 55.22 172 GLU B N 1
ATOM 3475 C CA . GLU B 1 172 ? 11.633 -26.562 3.578 1 55.22 172 GLU B CA 1
ATOM 3476 C C . GLU B 1 172 ? 11.625 -28.078 3.707 1 55.22 172 GLU B C 1
ATOM 3478 O O . GLU B 1 172 ? 11.477 -28.609 4.809 1 55.22 172 GLU B O 1
ATOM 3483 N N . ILE B 1 173 ? 11.609 -28.641 2.52 1 60.69 173 ILE B N 1
ATOM 3484 C CA . ILE B 1 173 ? 11.5 -30.094 2.609 1 60.69 173 ILE B CA 1
ATOM 3485 C C . ILE B 1 173 ? 12.875 -30.719 2.396 1 60.69 173 ILE B C 1
ATOM 3487 O O . ILE B 1 173 ? 13.062 -31.906 2.656 1 60.69 173 ILE B O 1
ATOM 3491 N N . SER B 1 174 ? 13.82 -29.859 1.818 1 66.06 174 SER B N 1
ATOM 3492 C CA . SER B 1 174 ? 15.164 -30.391 1.639 1 66.06 174 SER B CA 1
ATOM 3493 C C . SER B 1 174 ? 16.188 -29.266 1.578 1 66.06 174 SER B C 1
ATOM 3495 O O . SER B 1 174 ? 15.914 -28.188 1.048 1 66.06 174 SER B O 1
ATOM 3497 N N . LYS B 1 175 ? 17.188 -29.453 2.332 1 76.75 175 LYS B N 1
ATOM 3498 C CA . LYS B 1 175 ? 18.375 -28.594 2.273 1 76.75 175 LYS B CA 1
ATOM 3499 C C . LYS B 1 175 ? 19.656 -29.406 2.146 1 76.75 175 LYS B C 1
ATOM 3501 O O . LYS B 1 175 ? 19.828 -30.406 2.855 1 76.75 175 LYS B O 1
ATOM 3506 N N . ALA B 1 176 ? 20.453 -29.016 1.144 1 78.38 176 ALA B N 1
ATOM 3507 C CA . ALA B 1 176 ? 21.719 -29.719 0.942 1 78.38 176 ALA B CA 1
ATOM 3508 C C . ALA B 1 176 ? 22.797 -28.781 0.421 1 78.38 176 ALA B C 1
ATOM 3510 O O . ALA B 1 176 ? 22.484 -27.766 -0.225 1 78.38 176 ALA B O 1
ATOM 3511 N N . SER B 1 177 ? 23.922 -29 0.879 1 86.88 177 SER B N 1
ATOM 3512 C CA . SER B 1 177 ? 25.078 -28.281 0.36 1 86.88 177 SER B CA 1
ATOM 3513 C C . SER B 1 177 ? 26.125 -29.266 -0.189 1 86.88 177 SER B C 1
ATOM 3515 O O . SER B 1 177 ? 26.297 -30.359 0.346 1 86.88 177 SER B O 1
ATOM 3517 N N . GLY B 1 178 ? 26.688 -28.953 -1.29 1 85.88 178 GLY B N 1
ATOM 3518 C CA . GLY B 1 178 ? 27.688 -29.797 -1.907 1 85.88 178 GLY B CA 1
ATOM 3519 C C . GLY B 1 178 ? 27.984 -29.422 -3.344 1 85.88 178 GLY B C 1
ATOM 3520 O O . GLY B 1 178 ? 27.734 -28.281 -3.76 1 85.88 178 GLY B O 1
ATOM 3521 N N . ASP B 1 179 ? 28.641 -30.328 -4.02 1 86.94 179 ASP B N 1
ATOM 3522 C CA . ASP B 1 179 ? 28.938 -30.141 -5.438 1 86.94 179 ASP B CA 1
ATOM 3523 C C . ASP B 1 179 ? 27.656 -30.031 -6.254 1 86.94 179 ASP B C 1
ATOM 3525 O O . ASP B 1 179 ? 26.719 -30.797 -6.047 1 86.94 179 ASP B O 1
ATOM 3529 N N . VAL B 1 180 ? 27.594 -29.031 -7.141 1 84.94 180 VAL B N 1
ATOM 3530 C CA . VAL B 1 180 ? 26.406 -28.75 -7.934 1 84.94 180 VAL B CA 1
ATOM 3531 C C . VAL B 1 180 ? 25.891 -30.031 -8.586 1 84.94 180 VAL B C 1
ATOM 3533 O O . VAL B 1 180 ? 24.688 -30.266 -8.641 1 84.94 180 VAL B O 1
ATOM 3536 N N . ASN B 1 181 ? 26.859 -30.891 -9.062 1 79.31 181 ASN B N 1
ATOM 3537 C CA . ASN B 1 181 ? 26.453 -32.125 -9.711 1 79.31 181 ASN B CA 1
ATOM 3538 C C . ASN B 1 181 ? 25.688 -33.031 -8.75 1 79.31 181 ASN B C 1
ATOM 3540 O O . ASN B 1 181 ? 24.688 -33.656 -9.133 1 79.31 181 ASN B O 1
ATOM 3544 N N . GLU B 1 182 ? 26.141 -33.094 -7.578 1 82.19 182 GLU B N 1
ATOM 3545 C CA . GLU B 1 182 ? 25.453 -33.875 -6.551 1 82.19 182 GLU B CA 1
ATOM 3546 C C . GLU B 1 182 ? 24.094 -33.281 -6.223 1 82.19 182 GLU B C 1
ATOM 3548 O O . GLU B 1 182 ? 23.109 -34 -6.047 1 82.19 182 GLU B O 1
ATOM 3553 N N . LEU B 1 183 ? 24.109 -32 -6.16 1 83.62 183 LEU B N 1
ATOM 3554 C CA . LEU B 1 183 ? 22.875 -31.297 -5.809 1 83.62 183 LEU B CA 1
ATOM 3555 C C . LEU B 1 183 ? 21.828 -31.438 -6.918 1 83.62 183 LEU B C 1
ATOM 3557 O O . LEU B 1 183 ? 20.641 -31.562 -6.641 1 83.62 183 LEU B O 1
ATOM 3561 N N . ILE B 1 184 ? 22.266 -31.422 -8.148 1 78.62 184 ILE B N 1
ATOM 3562 C CA . ILE B 1 184 ? 21.359 -31.641 -9.266 1 78.62 184 ILE B CA 1
ATOM 3563 C C . ILE B 1 184 ? 20.766 -33.031 -9.18 1 78.62 184 ILE B C 1
ATOM 3565 O O . ILE B 1 184 ? 19.578 -33.219 -9.445 1 78.62 184 ILE B O 1
ATOM 3569 N N . GLY B 1 185 ? 21.625 -34 -8.836 1 78.88 185 GLY B N 1
ATOM 3570 C CA . GLY B 1 185 ? 21.125 -35.312 -8.57 1 78.88 185 GLY B CA 1
ATOM 3571 C C . GLY B 1 185 ? 20.047 -35.344 -7.508 1 78.88 185 GLY B C 1
ATOM 3572 O O . GLY B 1 185 ? 19.016 -36.031 -7.664 1 78.88 185 GLY B O 1
ATOM 3573 N N . LYS B 1 186 ? 20.234 -34.656 -6.457 1 78.12 186 LYS B N 1
ATOM 3574 C CA . LYS B 1 186 ? 19.25 -34.594 -5.379 1 78.12 186 LYS B CA 1
ATOM 3575 C C . LYS B 1 186 ? 17.953 -33.938 -5.863 1 78.12 186 LYS B C 1
ATOM 3577 O O . LYS B 1 186 ? 16.859 -34.344 -5.5 1 78.12 186 LYS B O 1
ATOM 3582 N N . LEU B 1 187 ? 18.141 -32.906 -6.574 1 77.81 187 LEU B N 1
ATOM 3583 C CA . LEU B 1 187 ? 16.984 -32.219 -7.137 1 77.81 187 LEU B CA 1
ATOM 3584 C C . LEU B 1 187 ? 16.156 -33.156 -7.992 1 77.81 187 LEU B C 1
ATOM 3586 O O . LEU B 1 187 ? 14.922 -33.125 -7.941 1 77.81 187 LEU B O 1
ATOM 3590 N N . ARG B 1 188 ? 16.844 -33.938 -8.734 1 74.81 188 ARG B N 1
ATOM 3591 C CA . ARG B 1 188 ? 16.156 -34.938 -9.562 1 74.81 188 ARG B CA 1
ATOM 3592 C C . ARG B 1 188 ? 15.297 -35.844 -8.711 1 74.81 188 ARG B C 1
ATOM 3594 O O . ARG B 1 188 ? 14.195 -36.25 -9.109 1 74.81 188 ARG B O 1
ATOM 3601 N N . GLY B 1 189 ? 15.82 -36.094 -7.594 1 72.62 189 GLY B N 1
ATOM 3602 C CA . GLY B 1 189 ? 15.086 -36.938 -6.672 1 72.62 189 GLY B CA 1
ATOM 3603 C C . GLY B 1 189 ? 13.852 -36.281 -6.098 1 72.62 189 GLY B C 1
ATOM 3604 O O . GLY B 1 189 ? 12.922 -36.969 -5.66 1 72.6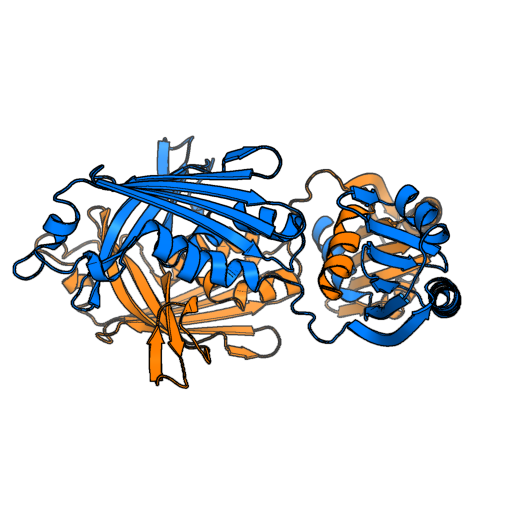2 189 GLY B O 1
ATOM 3605 N N . LEU B 1 190 ? 13.922 -35.031 -6.145 1 66.19 190 LEU B N 1
ATOM 3606 C CA . LEU B 1 190 ? 12.828 -34.281 -5.535 1 66.19 190 LEU B CA 1
ATOM 3607 C C . LEU B 1 190 ? 11.789 -33.875 -6.582 1 66.19 190 LEU B C 1
ATOM 3609 O O . LEU B 1 190 ? 10.742 -33.312 -6.246 1 66.19 190 LEU B O 1
ATOM 3613 N N . MET B 1 191 ? 12.133 -34.188 -7.738 1 64.94 191 MET B N 1
ATOM 3614 C CA . MET B 1 191 ? 11.234 -33.844 -8.844 1 64.94 191 MET B CA 1
ATOM 3615 C C . MET B 1 191 ? 9.922 -34.594 -8.727 1 64.94 191 MET B C 1
ATOM 3617 O O . MET B 1 191 ? 8.945 -34.281 -9.406 1 64.94 191 MET B O 1
ATOM 3621 N N . LYS B 1 192 ? 9.992 -35.594 -7.902 1 64.19 192 LYS B N 1
ATOM 3622 C CA . LYS B 1 192 ? 8.781 -36.375 -7.672 1 64.19 192 LYS B CA 1
ATOM 3623 C C . LYS B 1 192 ? 7.719 -35.562 -6.961 1 64.19 192 LYS B C 1
ATOM 3625 O O . LYS B 1 192 ? 6.531 -35.875 -7.012 1 64.19 192 LYS B O 1
ATOM 3630 N N . PHE B 1 193 ? 8.141 -34.531 -6.328 1 61.03 193 PHE B N 1
ATOM 3631 C CA . PHE B 1 193 ? 7.191 -33.688 -5.602 1 61.03 193 PHE B CA 1
ATOM 3632 C C . PHE B 1 193 ? 6.637 -32.594 -6.5 1 61.03 193 PHE B C 1
ATOM 3634 O O . PHE B 1 193 ? 7.387 -31.953 -7.242 1 61.03 193 PHE B O 1
ATOM 3641 N N . ASN B 1 194 ? 5.344 -32.5 -6.434 1 56.88 194 ASN B N 1
ATOM 3642 C CA . ASN B 1 194 ? 4.695 -31.469 -7.215 1 56.88 194 ASN B CA 1
ATOM 3643 C C . ASN B 1 194 ? 4.68 -30.141 -6.461 1 56.88 194 ASN B C 1
ATOM 3645 O O . ASN B 1 194 ? 4.711 -30.109 -5.23 1 56.88 194 ASN B O 1
ATOM 3649 N N . ASN B 1 195 ? 4.793 -29.094 -7.199 1 58.94 195 ASN B N 1
ATOM 3650 C CA . ASN B 1 195 ? 4.715 -27.734 -6.676 1 58.94 195 ASN B CA 1
ATOM 3651 C C . ASN B 1 195 ? 5.871 -27.438 -5.727 1 58.94 195 ASN B C 1
ATOM 3653 O O . ASN B 1 195 ? 5.66 -26.906 -4.633 1 58.94 195 ASN B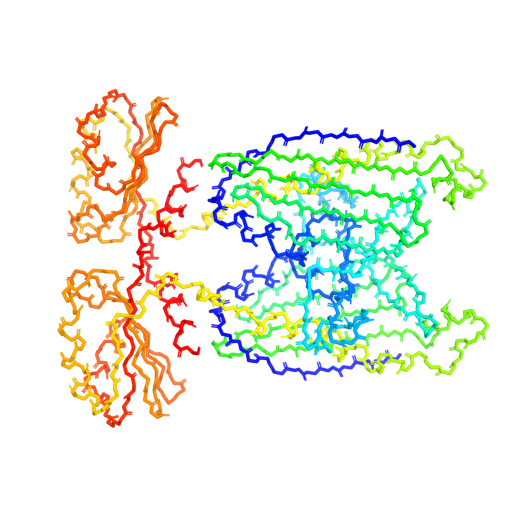 O 1
ATOM 3657 N N . THR B 1 196 ? 6.926 -27.969 -6.129 1 64.81 196 THR B N 1
ATOM 3658 C CA . THR B 1 196 ? 8.148 -27.719 -5.375 1 64.81 196 THR B CA 1
ATOM 3659 C C . THR B 1 196 ? 8.984 -26.625 -6.031 1 64.81 196 THR B C 1
ATOM 3661 O O . THR B 1 196 ? 9.008 -26.516 -7.262 1 64.81 196 THR B O 1
ATOM 3664 N N . PHE B 1 197 ? 9.484 -25.828 -5.156 1 68.19 197 PHE B N 1
ATOM 3665 C CA . PHE B 1 197 ? 10.391 -24.766 -5.586 1 68.19 197 PHE B CA 1
ATOM 3666 C C . PHE B 1 197 ? 11.797 -25.016 -5.062 1 68.19 197 PHE B C 1
ATOM 3668 O O . PHE B 1 197 ? 11.977 -25.562 -3.973 1 68.19 197 PHE B O 1
ATOM 3675 N N . PHE B 1 198 ? 12.695 -24.781 -5.93 1 72.94 198 PHE B N 1
ATOM 3676 C CA . PHE B 1 198 ? 14.062 -24.969 -5.449 1 72.94 198 PHE B CA 1
ATOM 3677 C C . PHE B 1 198 ? 14.898 -23.719 -5.684 1 72.94 198 PHE B C 1
ATOM 3679 O O . PHE B 1 198 ? 14.602 -22.922 -6.574 1 72.94 198 PHE B O 1
ATOM 3686 N N . VAL B 1 199 ? 15.766 -23.516 -4.797 1 76.19 199 VAL B N 1
ATOM 3687 C CA . VAL B 1 199 ? 16.828 -22.516 -4.926 1 76.19 199 VAL B CA 1
ATOM 3688 C C . VAL B 1 199 ? 18.188 -23.203 -4.887 1 76.19 199 VAL B C 1
ATOM 3690 O O . VAL B 1 199 ? 18.484 -23.938 -3.943 1 76.19 199 VAL B O 1
ATOM 3693 N N . LEU B 1 200 ? 18.906 -23.094 -5.984 1 81.56 200 LEU B N 1
ATOM 3694 C CA . LEU B 1 200 ? 20.297 -23.516 -6.07 1 81.56 200 LEU B CA 1
ATOM 3695 C C . LEU B 1 200 ? 21.234 -22.312 -6.113 1 81.56 200 LEU B C 1
ATOM 3697 O O . LEU B 1 200 ? 21.25 -21.578 -7.102 1 81.56 200 LEU B O 1
ATOM 3701 N N . LYS B 1 201 ? 21.906 -22.156 -5.012 1 82.62 201 LYS B N 1
ATOM 3702 C CA . LYS B 1 201 ? 22.75 -20.969 -4.906 1 82.62 201 LYS B CA 1
ATOM 3703 C C . LYS B 1 201 ? 24.234 -21.359 -4.801 1 82.62 201 LYS B C 1
ATOM 3705 O O . LYS B 1 201 ? 24.625 -22.078 -3.885 1 82.62 201 LYS B O 1
ATOM 3710 N N . GLY B 1 202 ? 24.953 -20.922 -5.742 1 83.12 202 GLY B N 1
ATOM 3711 C CA . GLY B 1 202 ? 26.406 -21.062 -5.715 1 83.12 202 GLY B CA 1
ATOM 3712 C C . GLY B 1 202 ? 27.125 -19.75 -5.492 1 83.12 202 GLY B C 1
ATOM 3713 O O . GLY B 1 202 ? 26.5 -18.75 -5.145 1 83.12 202 GLY B O 1
ATOM 3714 N N . ASP B 1 203 ? 28.453 -19.781 -5.633 1 81.19 203 ASP B N 1
ATOM 3715 C CA . ASP B 1 203 ? 29.281 -18.609 -5.379 1 81.19 203 ASP B CA 1
ATOM 3716 C C . ASP B 1 203 ? 28.984 -17.484 -6.375 1 81.19 203 ASP B C 1
ATOM 3718 O O . ASP B 1 203 ? 28.984 -16.312 -6.016 1 81.19 203 ASP B O 1
ATOM 3722 N N . ASP B 1 204 ? 28.688 -17.875 -7.586 1 81.5 204 ASP B N 1
ATOM 3723 C CA . ASP B 1 204 ? 28.547 -16.875 -8.633 1 81.5 204 ASP B CA 1
ATOM 3724 C C . ASP B 1 204 ? 27.203 -17.016 -9.359 1 81.5 204 ASP B C 1
ATOM 3726 O O . ASP B 1 204 ? 27.016 -16.453 -10.438 1 81.5 204 ASP B O 1
ATOM 3730 N N . PHE B 1 205 ? 26.391 -17.844 -8.812 1 81.12 205 PHE B N 1
ATOM 3731 C CA . PHE B 1 205 ? 25.109 -18.016 -9.492 1 81.12 205 PHE B CA 1
ATOM 3732 C C . PHE B 1 205 ? 24 -18.281 -8.484 1 81.12 205 PHE B C 1
ATOM 3734 O O . PHE B 1 205 ? 24.266 -18.672 -7.344 1 81.12 205 PHE B O 1
ATOM 3741 N N . LYS B 1 206 ? 22.766 -18 -8.844 1 82.31 206 LYS B N 1
ATOM 3742 C CA . LYS B 1 206 ? 21.531 -18.344 -8.141 1 82.31 206 LYS B CA 1
ATOM 3743 C C . LYS B 1 206 ? 20.438 -18.781 -9.117 1 82.31 206 LYS B C 1
ATOM 3745 O O . LYS B 1 206 ? 20.094 -18.031 -10.031 1 82.31 206 LYS B O 1
ATOM 3750 N N . MET B 1 207 ? 20.047 -20.016 -8.914 1 78.75 207 MET B N 1
ATOM 3751 C CA . MET B 1 207 ? 18.938 -20.516 -9.719 1 78.75 207 MET B CA 1
ATOM 3752 C C . MET B 1 207 ? 17.703 -20.75 -8.867 1 78.75 207 MET B C 1
ATOM 3754 O O . MET B 1 207 ? 17.781 -21.344 -7.785 1 78.75 207 MET B O 1
ATOM 3758 N N . VAL B 1 208 ? 16.688 -20.156 -9.305 1 75.44 208 VAL B N 1
ATOM 3759 C CA . VAL B 1 208 ? 15.383 -20.422 -8.703 1 75.44 208 VAL B CA 1
ATOM 3760 C C . VAL B 1 208 ? 14.469 -21.078 -9.734 1 75.44 208 VAL B C 1
ATOM 3762 O O . VAL B 1 208 ? 14.477 -20.719 -10.914 1 75.44 208 VAL B O 1
ATOM 3765 N N . GLY B 1 209 ? 13.891 -22.125 -9.312 1 70.94 209 GLY B N 1
ATOM 3766 C CA . GLY B 1 209 ? 13.016 -22.812 -10.25 1 70.94 209 GLY B CA 1
ATOM 3767 C C . GLY B 1 209 ? 11.82 -23.469 -9.578 1 70.94 209 GLY B C 1
ATOM 3768 O O . GLY B 1 209 ? 11.758 -23.547 -8.352 1 70.94 209 GLY B O 1
ATOM 3769 N N . LYS B 1 210 ? 10.93 -23.75 -10.352 1 67.44 210 LYS B N 1
ATOM 3770 C CA . LYS B 1 210 ? 9.742 -24.5 -9.961 1 67.44 210 LYS B CA 1
ATOM 3771 C C . LYS B 1 210 ? 9.711 -25.859 -10.625 1 67.44 210 LYS B C 1
ATOM 3773 O O . LYS B 1 210 ? 10.023 -26 -11.812 1 67.44 210 LYS B O 1
ATOM 3778 N N . ILE B 1 211 ? 9.461 -26.812 -9.82 1 65.38 211 ILE B N 1
ATOM 3779 C CA . ILE B 1 211 ? 9.305 -28.188 -10.289 1 65.38 211 ILE B CA 1
ATOM 3780 C C . ILE B 1 211 ? 7.824 -28.562 -10.289 1 65.38 211 ILE B C 1
ATOM 3782 O O . ILE B 1 211 ? 7.121 -28.359 -9.297 1 65.38 211 ILE B O 1
ATOM 3786 N N . SER B 1 212 ? 7.383 -28.906 -11.484 1 63.09 212 SER B N 1
ATOM 3787 C CA . SER B 1 212 ? 6.02 -29.406 -11.641 1 63.09 212 SER B CA 1
ATOM 3788 C C . SER B 1 212 ? 5.984 -30.641 -12.531 1 63.09 212 SER B C 1
ATOM 3790 O O . SER B 1 212 ? 6.578 -30.641 -13.609 1 63.09 212 SER B O 1
ATOM 3792 N N . ASN B 1 213 ? 5.309 -31.641 -12.055 1 62.47 213 ASN B N 1
ATOM 3793 C CA . ASN B 1 213 ? 5.152 -32.906 -12.781 1 62.47 213 ASN B CA 1
ATOM 3794 C C . ASN B 1 213 ? 6.492 -33.438 -13.258 1 62.47 213 ASN B C 1
ATOM 3796 O O . ASN B 1 213 ? 6.637 -33.844 -14.422 1 62.47 213 ASN B O 1
ATOM 3800 N N . GLY B 1 214 ? 7.402 -33.375 -12.406 1 64.75 214 GLY B N 1
ATOM 3801 C CA . GLY B 1 214 ? 8.695 -34 -12.664 1 64.75 214 GLY B CA 1
ATOM 3802 C C . GLY B 1 214 ? 9.586 -33.156 -13.555 1 64.75 214 GLY B C 1
ATOM 3803 O O . GLY B 1 214 ? 10.68 -33.594 -13.938 1 64.75 214 GLY B O 1
ATOM 3804 N N . ASP B 1 215 ? 9 -31.922 -13.922 1 66.56 215 ASP B N 1
ATOM 3805 C CA . ASP B 1 215 ? 9.789 -31.047 -14.789 1 66.56 215 ASP B CA 1
ATOM 3806 C C . ASP B 1 215 ? 10.023 -29.688 -14.125 1 66.56 215 ASP B C 1
ATOM 3808 O O . ASP B 1 215 ? 9.219 -29.25 -13.305 1 66.56 215 ASP B O 1
ATOM 3812 N N . ILE B 1 216 ? 11.133 -29.188 -14.438 1 67.69 216 ILE B N 1
ATOM 3813 C CA . ILE B 1 216 ? 11.328 -27.781 -14.094 1 67.69 216 ILE B CA 1
ATOM 3814 C C . ILE B 1 216 ? 10.539 -26.891 -15.047 1 67.69 216 ILE B C 1
ATOM 3816 O O . ILE B 1 216 ? 10.844 -26.844 -16.25 1 67.69 216 ILE B O 1
ATOM 3820 N N . VAL B 1 217 ? 9.531 -26.344 -14.625 1 60.19 217 VAL B N 1
ATOM 3821 C CA . VAL B 1 217 ? 8.594 -25.656 -15.508 1 60.19 217 VAL B CA 1
ATOM 3822 C C . VAL B 1 217 ? 8.922 -24.172 -15.547 1 60.19 217 VAL B C 1
ATOM 3824 O O . VAL B 1 217 ? 8.43 -23.438 -16.406 1 60.19 217 VAL B O 1
ATOM 3827 N N . ASN B 1 218 ? 9.594 -23.672 -14.547 1 63.81 218 ASN B N 1
ATOM 3828 C CA . ASN B 1 218 ? 10.07 -22.297 -14.5 1 63.81 218 ASN B CA 1
ATOM 3829 C C . ASN B 1 218 ? 11.414 -22.188 -13.789 1 63.81 218 ASN B C 1
ATOM 3831 O O . ASN B 1 218 ? 11.625 -22.812 -12.75 1 63.81 218 ASN B O 1
ATOM 3835 N N . ALA B 1 219 ? 12.25 -21.594 -14.477 1 67 219 ALA B N 1
ATOM 3836 C CA . ALA B 1 219 ? 13.57 -21.422 -13.867 1 67 219 ALA B CA 1
ATOM 3837 C C . ALA B 1 219 ? 14.172 -20.062 -14.25 1 67 219 ALA B C 1
ATOM 3839 O O . ALA B 1 219 ? 13.922 -19.562 -15.344 1 67 219 ALA B O 1
ATOM 3840 N N . LYS B 1 220 ? 14.727 -19.547 -13.312 1 71.38 220 LYS B N 1
ATOM 3841 C CA . LYS B 1 220 ? 15.523 -18.344 -13.5 1 71.38 220 LYS B CA 1
ATOM 3842 C C . LYS B 1 220 ? 16.922 -18.516 -12.922 1 71.38 220 LYS B C 1
ATOM 3844 O O . LYS B 1 220 ? 17.094 -18.953 -11.781 1 71.38 220 LYS B O 1
ATOM 3849 N N . LEU B 1 221 ? 17.906 -18.234 -13.789 1 76.5 221 LEU B N 1
ATOM 3850 C CA . LEU B 1 221 ? 19.297 -18.328 -13.391 1 76.5 221 LEU B CA 1
ATOM 3851 C C . LEU B 1 221 ? 19.969 -16.953 -13.484 1 76.5 221 LEU B C 1
ATOM 3853 O O . LEU B 1 221 ? 19.906 -16.297 -14.523 1 76.5 221 LEU B O 1
ATOM 3857 N N . THR B 1 222 ? 20.406 -16.562 -12.453 1 75.62 222 THR B N 1
ATOM 3858 C CA . THR B 1 222 ? 21.281 -15.391 -12.438 1 75.62 222 THR B CA 1
ATOM 3859 C C . THR B 1 222 ? 22.734 -15.797 -12.258 1 75.62 222 THR B C 1
ATOM 3861 O O . THR B 1 222 ? 23.078 -16.453 -11.273 1 75.62 222 THR B O 1
ATOM 3864 N N . MET B 1 223 ? 23.469 -15.562 -13.281 1 77.19 223 MET B N 1
ATOM 3865 C CA . MET B 1 223 ? 24.875 -15.953 -13.266 1 77.19 223 MET B CA 1
ATOM 3866 C C . MET B 1 223 ? 25.75 -14.875 -13.898 1 77.19 223 MET B C 1
ATOM 3868 O O . MET B 1 223 ? 25.531 -14.492 -15.055 1 77.19 223 MET B O 1
ATOM 3872 N N . SER B 1 224 ? 26.719 -14.469 -13.117 1 75 224 SER B N 1
ATOM 3873 C CA . SER B 1 224 ? 27.703 -13.492 -13.586 1 75 224 SER B CA 1
ATOM 3874 C C . SER B 1 224 ? 27.016 -12.266 -14.18 1 75 224 SER B C 1
ATOM 3876 O O . SER B 1 224 ? 27.375 -11.82 -15.273 1 75 224 SER B O 1
ATOM 3878 N N . GLY B 1 225 ? 25.969 -11.844 -13.516 1 67.62 225 GLY B N 1
ATOM 3879 C CA . GLY B 1 225 ? 25.281 -10.617 -13.898 1 67.62 225 GLY B CA 1
ATOM 3880 C C . GLY B 1 225 ? 24.266 -10.828 -15 1 67.62 225 GLY B C 1
ATOM 3881 O O . GLY B 1 225 ? 23.578 -9.883 -15.414 1 67.62 225 GLY B O 1
ATOM 3882 N N . LYS B 1 226 ? 24.328 -11.961 -15.539 1 71.25 226 LYS B N 1
ATOM 3883 C CA . LYS B 1 226 ? 23.359 -12.281 -16.578 1 71.25 226 LYS B CA 1
ATOM 3884 C C . LYS B 1 226 ? 22.188 -13.062 -16.016 1 71.25 226 LYS B C 1
ATOM 3886 O O . LYS B 1 226 ? 22.344 -13.844 -15.078 1 71.25 226 LYS B O 1
ATOM 3891 N N . VAL B 1 227 ? 21.031 -12.773 -16.594 1 71.75 227 VAL B N 1
ATOM 3892 C CA . VAL B 1 227 ? 19.828 -13.492 -16.188 1 71.75 227 VAL B CA 1
ATOM 3893 C C . VAL B 1 227 ? 19.328 -14.367 -17.328 1 71.75 227 VAL B C 1
ATOM 3895 O O . VAL B 1 227 ? 19.172 -13.898 -18.453 1 71.75 227 VAL B O 1
ATOM 3898 N N . TYR B 1 228 ? 19.266 -15.648 -17.062 1 66 228 TYR B N 1
ATOM 3899 C CA . TYR B 1 228 ? 18.688 -16.625 -17.969 1 66 228 TYR B CA 1
ATOM 3900 C C . TYR B 1 228 ? 17.328 -17.109 -17.484 1 66 228 TYR B C 1
ATOM 3902 O O . TYR B 1 228 ? 17.141 -17.328 -16.297 1 66 228 TYR B O 1
ATOM 3910 N N . VAL B 1 229 ? 16.406 -17.188 -18.469 1 65.5 229 VAL B N 1
ATOM 3911 C CA . VAL B 1 229 ? 15.062 -17.562 -18.031 1 65.5 229 VAL B CA 1
ATOM 3912 C C . VAL B 1 229 ? 14.617 -18.828 -18.797 1 65.5 229 VAL B C 1
ATOM 3914 O O . VAL B 1 229 ? 15.117 -19.109 -19.891 1 65.5 229 VAL B O 1
ATOM 3917 N N . TYR B 1 230 ? 13.75 -19.594 -18.156 1 62.62 230 TYR B N 1
ATOM 3918 C CA . TYR B 1 230 ? 13.039 -20.734 -18.734 1 62.62 230 TYR B CA 1
ATOM 3919 C C . TYR B 1 230 ? 14.016 -21.766 -19.266 1 62.62 230 TYR B C 1
ATOM 3921 O O . TYR B 1 230 ? 14.844 -22.297 -18.516 1 62.62 230 TYR B O 1
ATOM 3929 N N . ARG B 1 231 ? 13.938 -21.953 -20.594 1 58.78 231 ARG B N 1
ATOM 3930 C CA . ARG B 1 231 ? 14.695 -23.031 -21.219 1 58.78 231 ARG B CA 1
ATOM 3931 C C . ARG B 1 231 ? 16.188 -22.75 -21.172 1 58.78 231 ARG B C 1
ATOM 3933 O O . ARG B 1 231 ? 17 -23.656 -20.969 1 58.78 231 ARG B O 1
ATOM 3940 N N . GLU B 1 232 ? 16.531 -21.516 -21.297 1 70.12 232 GLU B N 1
ATOM 3941 C CA . GLU B 1 232 ? 17.953 -21.172 -21.25 1 70.12 232 GLU B CA 1
ATOM 3942 C C . GLU B 1 232 ? 18.516 -21.406 -19.844 1 70.12 232 GLU B C 1
ATOM 3944 O O . GLU B 1 232 ? 19.641 -21.891 -19.703 1 70.12 232 GLU B O 1
ATOM 3949 N N . ALA B 1 233 ? 17.734 -21.078 -18.891 1 73.81 233 ALA B N 1
ATOM 3950 C CA . ALA B 1 233 ? 18.156 -21.312 -17.516 1 73.81 233 ALA B CA 1
ATOM 3951 C C . ALA B 1 233 ? 18.359 -22.797 -17.234 1 73.81 233 ALA B C 1
ATOM 3953 O O . ALA B 1 233 ? 19.359 -23.203 -16.641 1 73.81 233 ALA B O 1
ATOM 3954 N N . ILE B 1 234 ? 17.422 -23.562 -17.75 1 72.62 234 ILE B N 1
ATOM 3955 C CA . ILE B 1 234 ? 17.469 -25 -17.531 1 72.62 234 ILE B CA 1
ATOM 3956 C C . ILE B 1 234 ? 18.688 -25.578 -18.234 1 72.62 234 ILE B C 1
ATOM 3958 O O . ILE B 1 234 ? 19.391 -26.422 -17.672 1 72.62 234 ILE B O 1
ATOM 3962 N N . ALA B 1 235 ? 18.953 -25.078 -19.375 1 72.31 235 ALA B N 1
ATOM 3963 C CA . ALA B 1 235 ? 20.125 -25.547 -20.125 1 72.31 235 ALA B CA 1
ATOM 3964 C C . ALA B 1 235 ? 21.422 -25.219 -19.375 1 72.31 235 ALA B C 1
ATOM 3966 O O . ALA B 1 235 ? 22.359 -26.016 -19.391 1 72.31 235 ALA B O 1
ATOM 3967 N N . LYS B 1 236 ? 21.391 -24.156 -18.75 1 76.06 236 LYS B N 1
ATOM 3968 C CA . LYS B 1 236 ? 22.609 -23.719 -18.078 1 76.06 236 LYS B CA 1
ATOM 3969 C C . LYS B 1 236 ? 22.828 -24.484 -16.781 1 76.06 236 LYS B C 1
ATOM 3971 O O . LYS B 1 236 ? 23.938 -24.531 -16.25 1 76.06 236 LYS B O 1
ATOM 3976 N N . LEU B 1 237 ? 21.766 -25.062 -16.281 1 75 237 LEU B N 1
ATOM 3977 C CA . LEU B 1 237 ? 21.859 -25.844 -15.062 1 75 237 LEU B CA 1
ATOM 3978 C C . LEU B 1 237 ? 22.953 -26.891 -15.172 1 75 237 LEU B C 1
ATOM 3980 O O . LEU B 1 237 ? 23.703 -27.141 -14.219 1 75 237 LEU B O 1
ATOM 3984 N N . PHE B 1 238 ? 23.188 -27.391 -16.391 1 68.62 238 PHE B N 1
ATOM 3985 C CA . PHE B 1 238 ? 24.141 -28.484 -16.625 1 68.62 238 PHE B CA 1
ATOM 3986 C C . PHE B 1 238 ? 25.562 -27.938 -16.719 1 68.62 238 PHE B C 1
ATOM 3988 O O . PHE B 1 238 ? 26.516 -28.719 -16.688 1 68.62 238 PHE B O 1
ATOM 3995 N N . THR B 1 239 ? 25.609 -26.672 -16.812 1 75.62 239 THR B N 1
ATOM 3996 C CA . THR B 1 239 ? 26.953 -26.109 -16.938 1 75.62 239 THR B CA 1
ATOM 3997 C C . THR B 1 239 ? 27.438 -25.547 -15.602 1 75.62 239 THR B C 1
ATOM 3999 O O . THR B 1 239 ? 28.578 -25.125 -15.484 1 75.62 239 THR B O 1
ATOM 4002 N N . LEU B 1 240 ? 26.531 -25.562 -14.664 1 80.12 240 LEU B N 1
ATOM 4003 C CA . LEU B 1 240 ? 26.891 -25.016 -13.359 1 80.12 240 LEU B CA 1
ATOM 4004 C C . LEU B 1 240 ? 27.844 -25.953 -12.617 1 80.12 240 LEU B C 1
ATOM 4006 O O . LEU B 1 240 ? 27.688 -27.172 -12.688 1 80.12 240 LEU B O 1
ATOM 4010 N N . THR B 1 241 ? 28.859 -25.359 -12.078 1 80.31 241 THR B N 1
ATOM 4011 C CA . THR B 1 241 ? 29.859 -26.109 -11.344 1 80.31 241 THR B CA 1
ATOM 4012 C C . THR B 1 241 ? 30.188 -25.438 -10.016 1 80.31 241 THR B C 1
ATOM 4014 O O . THR B 1 241 ? 29.812 -24.281 -9.789 1 80.31 241 THR B O 1
ATOM 4017 N N . GLY B 1 242 ? 30.828 -26.281 -9.07 1 85.19 242 GLY B N 1
ATOM 4018 C CA . GLY B 1 242 ? 31.25 -25.75 -7.785 1 85.19 242 GLY B CA 1
ATOM 4019 C C . GLY B 1 242 ? 30.312 -26.094 -6.648 1 85.19 242 GLY B C 1
ATOM 4020 O O . GLY B 1 242 ? 29.422 -26.938 -6.809 1 85.19 242 GLY B O 1
ATOM 4021 N N . ASN B 1 243 ? 30.609 -25.5 -5.547 1 89.38 243 ASN B N 1
ATOM 4022 C CA . ASN B 1 243 ? 29.797 -25.719 -4.363 1 89.38 243 ASN B CA 1
ATOM 4023 C C . ASN B 1 243 ? 28.578 -24.797 -4.355 1 89.38 243 ASN B C 1
ATOM 4025 O O . ASN B 1 243 ? 28.656 -23.641 -4.797 1 89.38 243 ASN B O 1
ATOM 4029 N N . ALA B 1 244 ? 27.484 -25.422 -4.027 1 85.06 244 ALA B N 1
ATOM 4030 C CA . ALA B 1 244 ? 26.25 -24.656 -3.953 1 85.06 244 ALA B CA 1
ATOM 4031 C C . ALA B 1 244 ? 25.375 -25.125 -2.799 1 85.06 244 ALA B C 1
ATOM 4033 O O . ALA B 1 244 ? 25.703 -26.109 -2.123 1 85.06 244 ALA B O 1
ATOM 4034 N N . GLU B 1 245 ? 24.484 -24.391 -2.492 1 85.69 245 GLU B N 1
ATOM 4035 C CA . GLU B 1 245 ? 23.422 -24.75 -1.551 1 85.69 245 GLU B CA 1
ATOM 4036 C C . GLU B 1 245 ? 22.094 -24.906 -2.262 1 85.69 245 GLU B C 1
ATOM 4038 O O . GLU B 1 245 ? 21.703 -24.062 -3.074 1 85.69 245 GLU B O 1
ATOM 4043 N N . LEU B 1 246 ? 21.531 -26.109 -1.998 1 81.69 246 LEU B N 1
ATOM 4044 C CA . LEU B 1 246 ? 20.203 -26.406 -2.523 1 81.69 246 LEU B CA 1
ATOM 4045 C C . LEU B 1 246 ? 19.156 -26.344 -1.415 1 81.69 246 LEU B C 1
ATOM 4047 O O . LEU B 1 246 ? 19.312 -27 -0.375 1 81.69 246 LEU B O 1
ATOM 4051 N N . LYS B 1 247 ? 18.219 -25.594 -1.639 1 77.38 247 LYS B N 1
ATOM 4052 C CA . LYS B 1 247 ? 17.031 -25.594 -0.79 1 77.38 247 LYS B CA 1
ATOM 4053 C C . LYS B 1 247 ? 15.766 -25.844 -1.61 1 77.38 247 LYS B C 1
ATOM 4055 O O . LYS B 1 247 ? 15.609 -25.281 -2.697 1 77.38 247 LYS B O 1
ATOM 4060 N N . VAL B 1 248 ? 15.07 -26.828 -1.086 1 70.69 248 VAL B N 1
ATOM 4061 C CA . VAL B 1 248 ? 13.82 -27.156 -1.757 1 70.69 248 VAL B CA 1
ATOM 4062 C C . VAL B 1 248 ? 12.641 -26.859 -0.834 1 70.69 248 VAL B C 1
ATOM 4064 O O . VAL B 1 248 ? 12.672 -27.188 0.354 1 70.69 248 VAL B O 1
ATOM 4067 N N . TYR B 1 249 ? 11.859 -26.172 -1.42 1 61.78 249 TYR B N 1
ATOM 4068 C CA . TYR B 1 249 ? 10.672 -25.766 -0.68 1 61.78 249 TYR B CA 1
ATOM 4069 C C . TYR B 1 249 ? 9.406 -26.344 -1.319 1 61.78 249 TYR B C 1
ATOM 4071 O O . TYR B 1 249 ? 9.359 -26.531 -2.535 1 61.78 249 TYR B O 1
ATOM 4079 N N . ARG B 1 250 ? 8.695 -26.891 -0.465 1 55.44 250 ARG B N 1
ATOM 4080 C CA . ARG B 1 250 ? 7.359 -27.266 -0.921 1 55.44 250 ARG B CA 1
ATOM 4081 C C . ARG B 1 250 ? 6.328 -26.234 -0.509 1 55.44 250 ARG B C 1
ATOM 4083 O O . ARG B 1 250 ? 6.383 -25.703 0.604 1 55.44 250 ARG B O 1
ATOM 4090 N N . MET B 1 251 ? 5.906 -25.656 -1.496 1 48.66 251 MET B N 1
ATOM 4091 C CA . MET B 1 251 ? 4.789 -24.781 -1.165 1 48.66 251 MET B CA 1
ATOM 4092 C C . MET B 1 251 ? 3.58 -25.578 -0.698 1 48.66 251 MET B C 1
ATOM 4094 O O . MET B 1 251 ? 3.223 -26.578 -1.312 1 48.66 251 MET B O 1
ATOM 4098 N N . SER B 1 252 ? 3.312 -25.5 0.417 1 42.72 252 SER B N 1
ATOM 4099 C CA . SER B 1 252 ? 1.952 -26 0.586 1 42.72 252 SER B CA 1
ATOM 4100 C C . SER B 1 252 ? 0.992 -25.328 -0.387 1 42.72 252 SER B C 1
ATOM 4102 O O . SER B 1 252 ? 0.887 -24.094 -0.411 1 42.72 252 SER B O 1
ATOM 4104 N N . SER B 1 253 ? 1.073 -25.812 -1.532 1 38.72 253 SER B N 1
ATOM 4105 C CA . SER B 1 253 ? 0.768 -25.594 -2.941 1 38.72 253 SER B CA 1
ATOM 4106 C C . SER B 1 253 ? -0.367 -24.594 -3.111 1 38.72 253 SER B C 1
ATOM 4108 O O . SER B 1 253 ? -0.265 -23.656 -3.914 1 38.72 253 SER B O 1
ATOM 4110 N N . ASP B 1 254 ? -1.643 -24.953 -3.117 1 35.94 254 ASP B N 1
ATOM 4111 C CA . ASP B 1 254 ? -2.873 -24.781 -3.887 1 35.94 254 ASP B CA 1
ATOM 4112 C C . ASP B 1 254 ? -3.473 -23.391 -3.664 1 35.94 254 ASP B C 1
ATOM 4114 O O . ASP B 1 254 ? -4.016 -22.797 -4.594 1 35.94 254 ASP B O 1
ATOM 4118 N N . ASP B 1 255 ? -3.189 -22.734 -2.691 1 35.12 255 ASP B N 1
ATOM 4119 C CA . ASP B 1 255 ? -4.082 -21.656 -2.305 1 35.12 255 ASP B CA 1
ATOM 4120 C C . ASP B 1 255 ? -3.639 -20.328 -2.93 1 35.12 255 ASP B C 1
ATOM 4122 O O . ASP B 1 255 ? -4.473 -19.531 -3.344 1 35.12 255 ASP B O 1
ATOM 4126 N N . ALA B 1 256 ? -2.418 -20.062 -3.195 1 36.66 256 ALA B N 1
ATOM 4127 C CA . ALA B 1 256 ? -2.023 -18.766 -3.723 1 36.66 256 ALA B CA 1
ATOM 4128 C C . ALA B 1 256 ? -2.324 -18.656 -5.215 1 36.66 256 ALA B C 1
ATOM 4130 O O . ALA B 1 256 ? -2.844 -17.641 -5.68 1 36.66 256 ALA B O 1
ATOM 4131 N N . ILE B 1 257 ? -2 -19.562 -6.023 1 35.94 257 ILE B N 1
ATOM 4132 C CA . ILE B 1 257 ? -2.236 -19.531 -7.465 1 35.94 257 ILE B CA 1
ATOM 4133 C C . ILE B 1 257 ? -3.738 -19.594 -7.742 1 35.94 257 ILE B C 1
ATOM 4135 O O . ILE B 1 257 ? -4.238 -18.875 -8.617 1 35.94 257 ILE B O 1
ATOM 4139 N N . MET B 1 258 ? -4.48 -20.328 -7.062 1 36.91 258 MET B N 1
ATOM 4140 C CA . MET B 1 258 ? -5.93 -20.453 -7.199 1 36.91 258 MET B CA 1
ATOM 4141 C C . MET B 1 258 ? -6.621 -19.109 -6.914 1 36.91 258 MET B C 1
ATOM 4143 O O . MET B 1 258 ? -7.602 -18.766 -7.57 1 36.91 258 MET B O 1
ATOM 4147 N N . ALA B 1 259 ? -6.094 -18.375 -6.234 1 35.09 259 ALA B N 1
ATOM 4148 C CA . ALA B 1 259 ? -6.637 -17.062 -5.898 1 35.09 259 ALA B CA 1
ATOM 4149 C C . ALA B 1 259 ? -6.465 -16.094 -7.062 1 35.09 259 ALA B C 1
ATOM 4151 O O . ALA B 1 259 ? -7.363 -15.289 -7.348 1 35.09 259 ALA B O 1
ATOM 4152 N N . VAL B 1 260 ? -5.535 -16.125 -7.797 1 34.84 260 VAL B N 1
ATOM 4153 C CA . VAL B 1 260 ? -5.324 -15.258 -8.953 1 34.84 260 VAL B CA 1
ATOM 4154 C C . VAL B 1 260 ? -6.305 -15.625 -10.062 1 34.84 260 VAL B C 1
ATOM 4156 O O . VAL B 1 260 ? -6.938 -14.758 -10.664 1 34.84 260 VAL B O 1
ATOM 4159 N N . VAL B 1 261 ? -6.414 -16.828 -10.492 1 35.56 261 VAL B N 1
ATOM 4160 C CA . VAL B 1 261 ? -7.285 -17.297 -11.57 1 35.56 261 VAL B CA 1
ATOM 4161 C C . VAL B 1 261 ? -8.742 -17.016 -11.203 1 35.56 261 VAL B C 1
ATOM 4163 O O . VAL B 1 261 ? -9.539 -16.641 -12.062 1 35.56 261 VAL B O 1
ATOM 4166 N N . GLU B 1 262 ? -9.047 -17.094 -9.984 1 36.75 262 GLU B N 1
ATOM 4167 C CA . GLU B 1 262 ? -10.406 -16.828 -9.508 1 36.75 262 GLU B CA 1
ATOM 4168 C C . GLU B 1 262 ? -10.773 -15.352 -9.695 1 36.75 262 GLU B C 1
ATOM 4170 O O . GLU B 1 262 ? -11.906 -15.039 -10.062 1 36.75 262 GLU B O 1
ATOM 4175 N N . ASN B 1 263 ? -9.906 -14.617 -9.617 1 32.97 263 ASN B N 1
ATOM 4176 C CA . ASN B 1 263 ? -10.141 -13.18 -9.711 1 32.97 263 ASN B CA 1
ATOM 4177 C C . ASN B 1 263 ? -10.164 -12.719 -11.164 1 32.97 263 ASN B C 1
ATOM 4179 O O . ASN B 1 263 ? -10.719 -11.656 -11.469 1 32.97 263 ASN B O 1
ATOM 4183 N N . MET B 1 264 ? -9.617 -13.328 -12.109 1 31.91 264 MET B N 1
ATOM 4184 C CA . MET B 1 264 ? -9.68 -12.953 -13.516 1 31.91 264 MET B CA 1
ATOM 4185 C C . MET B 1 264 ? -11.094 -13.125 -14.062 1 31.91 264 MET B C 1
ATOM 4187 O O . MET B 1 264 ? -11.469 -12.492 -15.055 1 31.91 264 MET B O 1
ATOM 4191 N N . GLU B 1 265 ? -11.922 -14.086 -13.664 1 32.09 265 GLU B N 1
ATOM 4192 C CA . GLU B 1 265 ? -13.227 -14.383 -14.258 1 32.09 265 GLU B CA 1
ATOM 4193 C C . GLU B 1 265 ? -14.359 -13.758 -13.453 1 32.09 265 GLU B C 1
ATOM 4195 O O . GLU B 1 265 ? -15.531 -14.031 -13.711 1 32.09 265 GLU B O 1
ATOM 4200 N N . GLN B 1 266 ? -14.078 -12.977 -12.531 1 33.22 266 GLN B N 1
ATOM 4201 C CA . GLN B 1 266 ? -15.133 -12.078 -12.07 1 33.22 266 GLN B CA 1
ATOM 4202 C C . GLN B 1 266 ? -15.164 -10.797 -12.891 1 33.22 266 GLN B C 1
ATOM 4204 O O . GLN B 1 266 ? -14.125 -10.234 -13.219 1 33.22 266 GLN B O 1
#

Foldseek 3Di:
DKFKDKDKFFFAAFLVVVCVQLQPVQSVQVQQVFKHFQWFAAPVVRDTDGPVPHDHGDQKTWIWGWDAAPVRDIDTFIKMKGDQDDDDQKTKIKMAGPVRQKIKIWMWRGDGGIIMIMMMMHGDPCVQVVVPPDPRPPPSCVCPRPNCSRVPVTVSVVRRPDHPPPPCQFPFPDKDKDKLVVVVVVVLVVLVDAQKWKWKADPFKIKIFTRHPSDGQWMWMDGPNDIDIGPRRVVCSVVDTDMIMMIMTHRVGDPPVVVVVVVVVD/DKFKDKDKFFFAAFLVVVCVQLQPVQSVQVQQVFKHFAWFAAPVVRDTDGPVPHDHGDQKTWIWGWDAAPVRDIDTFIKMKGDQDDDDQKTKIWMAGPVRQKIKIWMWRGDGGIIMIMMMMHGHPCVCVVVPDPVRPDPSCPCPRPNCSRVPVTVSVVRRPDHPPPPDQFPFPDKDKDKLVVVVVVVLVVLVDAFKWKWKADPFKIKIFTRHPSDGQWMWMDGPNDIDIGPRRVVCSVVDTDMIMMIMTHRVHDDPVVVVVVVVVD

Nearest PDB structures (foldseek):
  7cu8-assembly1_B  TM=5.898E-01  e=1.088E-01  Mycobacterium tuberculosis H37Rv
  7cu9-assembly1_A  TM=5.195E-01  e=8.210E-02  Mycolicibacterium smegmatis MC2 155
  5iva-assembly1_A  TM=2.218E-01  e=4.717E+00  Pseudomonas aeruginosa PAO1
  4ktr-assembly1_A  TM=1.485E-01  e=1.531E+00  [Bacillus] selenitireducens MLS10
  7cu8-assembly1_B  TM=5.900E-01  e=2.220E-01  Mycobacterium tuberculosis H37Rv